Protein AF-A0A9N9EG73-F1 (afdb_monomer)

Mean predicted aligned error: 18.03 Å

Solvent-accessible surface area (backbone atoms only — not comparable to full-atom values): 28849 Å² total; per-residue (Å²): 112,64,82,81,75,48,65,79,88,62,72,37,72,69,51,50,52,52,54,47,54,74,74,44,96,61,90,51,67,67,64,50,49,55,53,52,50,52,53,34,55,49,52,40,71,45,94,64,64,68,68,57,23,52,52,31,43,53,55,52,51,55,47,54,73,71,40,77,81,79,78,84,77,75,81,84,77,85,68,82,79,74,80,87,82,76,80,86,72,65,50,44,29,42,40,37,39,30,12,60,94,81,59,78,74,69,59,44,60,67,49,58,30,52,62,48,54,62,57,56,71,77,46,89,80,80,87,79,81,88,80,87,84,83,88,84,89,82,91,82,90,81,87,86,81,92,79,90,82,87,81,89,86,83,88,82,89,85,91,73,87,76,71,82,75,70,89,71,49,64,60,54,55,42,58,75,61,54,60,77,91,52,48,37,64,46,96,90,63,53,43,53,64,58,56,38,47,64,51,39,72,70,47,95,62,94,52,33,40,71,66,39,40,45,51,82,81,42,64,72,65,51,70,77,43,53,73,68,56,48,50,46,67,75,58,49,81,68,79,77,78,70,85,76,59,67,68,52,55,49,50,41,54,72,68,34,42,67,47,70,73,61,42,53,58,61,71,73,43,77,92,60,64,90,92,64,78,92,43,71,91,81,41,42,65,54,50,46,52,52,51,43,53,56,55,52,46,55,46,48,74,75,33,67,49,66,41,71,46,87,90,58,56,70,67,53,48,47,59,70,50,46,36,57,59,53,56,54,73,35,68,92,50,67,45,42,75,33,55,72,78,34,53,52,59,53,43,22,49,63,66,35,72,86,58,58,94,88,56,82,82,48,75,49,75,71,45,54,19,28,32,26,39,64,101,56,85,53,68,54,32,42,31,39,69,26,92,42,88,73,42,44,35,38,25,48,33,36,32,41,56,76,48,54,75,37,34,40,39,43,77,50,74,78,28,47,51,66,23,45,69,48,63,45,38,55,42,51,42,54,51,52,52,51,35,49,53,52,42,43,50,53,34,50,52,53,56,51,53,56,50,53,62,52,56,67,58,72,72,70,85,82,81,86,86,90,86,88,134

Organism: NCBI:txid60492

pLDDT: mean 70.84, std 24.58, range [20.98, 97.75]

Radius of gyration: 29.45 Å; Cα contacts (8 Å, |Δi|>4): 513; chains: 1; bounding box: 80×106×63 Å

Secondary structure (DSSP, 8-state):
-HHHHS-GGG--HHHHHHHHHHH-S---HHHHHHHHHHHHHHHHHSSS-HHHHHHHHHHHHHHHHTS------------------S----B-------S-S-----HHHHHHHHHHHHHHTTS----------------------------------------------HHHHHHHTS-GGGS-B-TTS-BHHHHHHHHHTT-SS--GGGGTEEETT-HHHHTTS-HHHHHHHHHTTPPPPPPPPHHHHHHHHHT--S-HHHHHHHHHS-SSPTTPPP-HHHHHHHHHHHHHHHHHHHHHHH-TTGGG-TTS-HHHHIIIIIHHHHGGGGTTSSEEEEESS---HHHHHHHHTT--TTSPPP-----SEEEEETTS--EEEEE---SS-S--EEEEEEEEEEETTEEEEEEEEEEE--SS--SSHHHHHHHHHHHHHHHHHHHHHHHHHHHHHHHHHHTTS--------

Structure (mmCIF, N/CA/C/O backbone):
data_AF-A0A9N9EG73-F1
#
_entry.id   AF-A0A9N9EG73-F1
#
loop_
_atom_site.group_PDB
_atom_site.id
_atom_site.type_symbol
_atom_site.label_atom_id
_atom_site.label_alt_id
_atom_site.label_comp_id
_atom_site.label_asym_id
_atom_site.label_entity_id
_atom_site.label_seq_id
_atom_site.pdbx_PDB_ins_code
_atom_site.Cartn_x
_atom_site.Cartn_y
_atom_site.Cartn_z
_atom_site.occupancy
_atom_site.B_iso_or_equiv
_atom_site.auth_seq_id
_atom_site.auth_comp_id
_atom_site.auth_asym_id
_atom_site.auth_atom_id
_atom_site.pdbx_PDB_model_num
ATOM 1 N N . GLU A 1 1 ? 28.779 42.545 -23.108 1.00 62.66 1 GLU A N 1
ATOM 2 C CA . GLU A 1 1 ? 28.072 43.611 -23.874 1.00 62.66 1 GLU A CA 1
ATOM 3 C C . GLU A 1 1 ? 26.628 43.827 -23.393 1.00 62.66 1 GLU A C 1
ATOM 5 O O . GLU A 1 1 ? 26.255 44.975 -23.202 1.00 62.66 1 GLU A O 1
ATOM 10 N N . PHE A 1 2 ? 25.841 42.769 -23.132 1.00 77.75 2 PHE A N 1
ATOM 11 C CA . PHE A 1 2 ? 24.484 42.870 -22.553 1.00 77.75 2 PHE A CA 1
ATOM 12 C C . PHE A 1 2 ? 24.439 43.653 -21.231 1.00 77.75 2 PHE A C 1
ATOM 14 O O . PHE A 1 2 ? 23.703 44.631 -21.124 1.00 77.75 2 PHE A O 1
ATOM 21 N N . TYR A 1 3 ? 25.293 43.278 -20.274 1.00 78.31 3 TYR A N 1
ATOM 22 C CA . TYR A 1 3 ? 25.322 43.835 -18.915 1.00 78.31 3 TYR A CA 1
ATOM 23 C C . TYR A 1 3 ? 25.787 45.297 -18.818 1.00 78.31 3 TYR A C 1
ATOM 25 O O . TYR A 1 3 ? 25.629 45.921 -17.781 1.00 78.31 3 TYR A O 1
ATOM 33 N N . TYR A 1 4 ? 26.332 45.864 -19.898 1.00 72.50 4 TYR A N 1
ATOM 34 C CA . TYR A 1 4 ? 26.744 47.274 -19.948 1.00 72.50 4 TYR A CA 1
ATOM 35 C C . TYR A 1 4 ? 25.760 48.162 -20.721 1.00 72.50 4 TYR A C 1
ATOM 37 O O . TYR A 1 4 ? 25.901 49.380 -20.716 1.00 72.50 4 TYR A O 1
ATOM 45 N N . LYS A 1 5 ? 24.791 47.565 -21.429 1.00 75.00 5 LYS A N 1
ATOM 46 C CA . LYS A 1 5 ? 23.839 48.270 -22.307 1.00 75.00 5 LYS A CA 1
ATOM 47 C C . LYS A 1 5 ? 22.379 48.111 -21.878 1.00 75.00 5 LYS A C 1
ATOM 49 O O . LYS A 1 5 ? 21.513 48.736 -22.479 1.00 75.00 5 LYS A O 1
ATOM 54 N N . THR A 1 6 ? 22.115 47.270 -20.881 1.00 77.06 6 THR A N 1
ATOM 55 C CA . THR A 1 6 ? 20.762 46.894 -20.457 1.00 77.06 6 THR A CA 1
ATOM 56 C C . THR A 1 6 ? 20.584 47.228 -18.975 1.00 77.06 6 THR A C 1
ATOM 58 O O . THR A 1 6 ? 21.446 46.815 -18.190 1.00 77.06 6 THR A O 1
ATOM 61 N N . PRO A 1 7 ? 19.504 47.933 -18.584 1.00 80.25 7 PRO A N 1
ATOM 62 C CA . PRO A 1 7 ? 19.204 48.226 -17.184 1.00 80.25 7 PRO A CA 1
ATOM 63 C C . PRO A 1 7 ? 19.119 46.956 -16.335 1.00 80.25 7 PRO A C 1
ATOM 65 O O . PRO A 1 7 ? 18.758 45.885 -16.827 1.00 80.25 7 PRO A O 1
ATOM 68 N N . VAL A 1 8 ? 19.455 47.081 -15.055 1.00 77.81 8 VAL A N 1
ATOM 69 C CA . VAL A 1 8 ? 19.574 45.968 -14.098 1.00 77.81 8 VAL A CA 1
ATOM 70 C C . VAL A 1 8 ? 18.222 45.280 -13.845 1.00 77.81 8 VAL A C 1
ATOM 72 O O . VAL A 1 8 ? 18.160 44.083 -13.554 1.00 77.81 8 VAL A O 1
ATOM 75 N N . GLU A 1 9 ? 17.123 46.013 -14.008 1.00 77.81 9 GLU A N 1
ATOM 76 C CA . GLU A 1 9 ? 15.743 45.538 -13.874 1.00 77.81 9 GLU A CA 1
ATOM 77 C C . GLU A 1 9 ? 15.375 44.515 -14.958 1.00 77.81 9 GLU A C 1
ATOM 79 O O . GLU A 1 9 ? 14.566 43.617 -14.724 1.00 77.81 9 GLU A O 1
ATOM 84 N N . ASP A 1 10 ? 16.024 44.597 -16.120 1.00 76.81 10 ASP A N 1
ATOM 85 C CA . ASP A 1 10 ? 15.751 43.745 -17.277 1.00 76.81 10 ASP A CA 1
ATOM 86 C C . ASP A 1 10 ? 16.603 42.465 -17.301 1.00 76.81 10 ASP A C 1
ATOM 88 O O . ASP A 1 10 ? 16.492 41.658 -18.236 1.00 76.81 10 ASP A O 1
ATOM 92 N N . TRP A 1 11 ? 17.428 42.235 -16.272 1.00 80.44 11 TRP A N 1
ATOM 93 C CA . TRP A 1 11 ? 18.283 41.051 -16.117 1.00 80.44 11 TRP A CA 1
ATOM 94 C C . TRP A 1 11 ? 17.481 39.846 -15.623 1.00 80.44 11 TRP A C 1
ATOM 96 O O . TRP A 1 11 ? 17.735 39.261 -14.572 1.00 80.44 11 TRP A O 1
ATOM 106 N N . THR A 1 12 ? 16.469 39.477 -16.398 1.00 77.75 12 THR A N 1
ATOM 107 C CA . THR A 1 12 ? 15.643 38.297 -16.153 1.00 77.75 12 THR A CA 1
ATOM 108 C C . THR A 1 12 ? 16.209 37.093 -16.899 1.00 77.75 12 THR A C 1
ATOM 110 O O . THR A 1 12 ? 16.822 37.229 -17.964 1.00 77.75 12 THR A O 1
ATOM 113 N N . TYR A 1 13 ? 15.944 35.889 -16.384 1.00 73.88 13 TYR A N 1
ATOM 114 C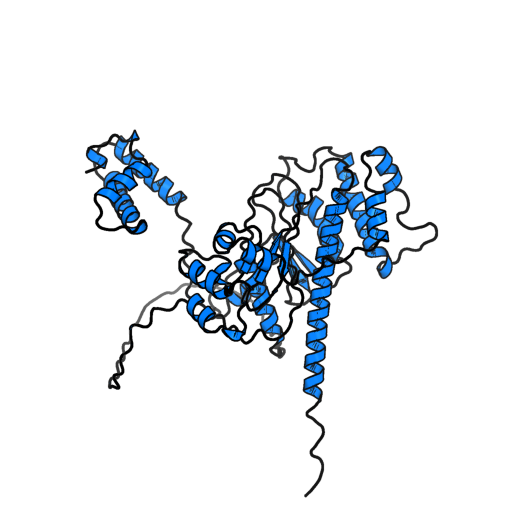 CA . TYR A 1 13 ? 16.334 34.630 -17.029 1.00 73.88 13 TYR A CA 1
ATOM 115 C C . TYR A 1 13 ? 15.921 34.583 -18.510 1.00 73.88 13 TYR A C 1
ATOM 117 O O . TYR A 1 13 ? 16.709 34.209 -19.377 1.00 73.88 13 TYR A O 1
ATOM 125 N N . THR A 1 14 ? 14.699 35.021 -18.816 1.00 75.00 14 THR A N 1
ATOM 126 C CA . THR A 1 14 ? 14.142 35.032 -20.174 1.00 75.00 14 THR A CA 1
ATOM 127 C C . THR A 1 14 ? 14.918 35.959 -21.110 1.00 75.00 14 THR A C 1
ATOM 129 O O . THR A 1 14 ? 15.232 35.564 -22.237 1.00 75.00 14 THR A O 1
ATOM 132 N N . ASN A 1 15 ? 15.280 37.160 -20.653 1.00 78.19 15 ASN A N 1
ATOM 133 C CA . ASN A 1 15 ? 16.014 38.137 -21.461 1.00 78.19 15 ASN A CA 1
ATOM 134 C C . ASN A 1 15 ? 17.468 37.709 -21.689 1.00 78.19 15 ASN A C 1
ATOM 136 O O . ASN A 1 15 ? 17.956 37.782 -22.821 1.00 78.19 15 ASN A O 1
ATOM 140 N N . LEU A 1 16 ? 18.120 37.169 -20.655 1.00 80.44 16 LEU A N 1
ATOM 141 C CA . LEU A 1 16 ? 19.468 36.606 -20.746 1.00 80.44 16 LEU A CA 1
ATOM 142 C C . LEU A 1 16 ? 19.509 35.420 -21.710 1.00 80.44 16 LEU A C 1
ATOM 144 O O . LEU A 1 16 ? 20.303 35.397 -22.651 1.00 80.44 16 LEU A O 1
ATOM 148 N N . MET A 1 17 ? 18.583 34.474 -21.563 1.00 77.75 17 MET A N 1
ATOM 149 C CA . MET A 1 17 ? 18.491 33.324 -22.459 1.00 77.75 17 MET A CA 1
ATOM 150 C C . MET A 1 17 ? 18.214 33.736 -23.904 1.00 77.75 17 MET A C 1
ATOM 152 O O . MET A 1 17 ? 18.804 33.163 -24.820 1.00 77.75 17 MET A O 1
ATOM 156 N N . LYS A 1 18 ? 17.354 34.732 -24.136 1.00 79.94 18 LYS A N 1
ATOM 157 C CA . LYS A 1 18 ? 17.054 35.237 -25.483 1.00 79.94 18 LYS A CA 1
ATOM 158 C C . LYS A 1 18 ? 18.273 35.916 -26.115 1.00 79.94 18 LYS A C 1
ATOM 160 O O . LYS A 1 18 ? 18.593 35.621 -27.267 1.00 79.94 18 LYS A O 1
ATOM 165 N N . TYR A 1 19 ? 18.987 36.753 -25.361 1.00 82.69 19 TYR A N 1
ATOM 166 C CA . TYR A 1 19 ? 20.203 37.418 -25.833 1.00 82.69 19 TYR A CA 1
ATOM 167 C C . TYR A 1 19 ? 21.310 36.408 -26.168 1.00 82.69 19 TYR A C 1
ATOM 169 O O . TYR A 1 19 ? 21.806 36.393 -27.297 1.00 82.69 19 TYR A O 1
ATOM 177 N N . TYR A 1 20 ? 21.647 35.501 -25.246 1.00 79.06 20 TYR A N 1
ATOM 178 C CA . TYR A 1 20 ? 22.738 34.542 -25.453 1.00 79.06 20 TYR A CA 1
ATOM 179 C C . TYR A 1 20 ? 22.399 33.464 -26.491 1.00 79.06 20 TYR A C 1
ATOM 181 O O . TYR A 1 20 ? 23.287 33.041 -27.229 1.00 79.06 20 TYR A O 1
ATOM 189 N N . ARG A 1 21 ? 21.125 33.076 -26.652 1.00 78.06 21 ARG A N 1
ATOM 190 C CA . ARG A 1 21 ? 20.697 32.218 -27.776 1.00 78.06 21 ARG A CA 1
ATOM 191 C C . ARG A 1 21 ? 20.806 32.913 -29.129 1.00 78.06 21 ARG A C 1
ATOM 193 O O . ARG A 1 21 ? 21.118 32.247 -30.106 1.00 78.06 21 ARG A O 1
ATOM 200 N N . SER A 1 22 ? 20.570 34.226 -29.192 1.00 77.12 22 SER A N 1
ATOM 201 C CA . SER A 1 22 ? 20.688 34.991 -30.443 1.00 77.12 22 SER A CA 1
ATOM 202 C C . SER A 1 22 ? 22.140 35.193 -30.898 1.00 77.12 22 SER A C 1
ATOM 204 O O . SER A 1 22 ? 22.386 35.335 -32.093 1.00 77.12 22 SER A O 1
ATOM 206 N N . LYS A 1 23 ? 23.105 35.168 -29.963 1.00 69.31 23 LYS A N 1
ATOM 207 C CA . LYS A 1 23 ? 24.545 35.304 -30.249 1.00 69.31 23 LYS A CA 1
ATOM 208 C C . LYS A 1 23 ? 25.325 33.981 -30.282 1.00 69.31 23 LYS A C 1
ATOM 210 O O . LYS A 1 23 ? 26.431 33.958 -30.818 1.00 69.31 23 LYS A O 1
ATOM 215 N N . SER A 1 24 ? 24.794 32.891 -29.726 1.00 67.31 24 SER A N 1
ATOM 216 C CA . SER A 1 24 ? 25.479 31.592 -29.686 1.00 67.31 24 SER A CA 1
ATOM 217 C C . SER A 1 24 ? 25.258 30.778 -30.965 1.00 67.31 24 SER A C 1
ATOM 219 O O . SER A 1 24 ? 24.137 30.650 -31.450 1.00 67.31 24 SER A O 1
ATOM 221 N N . LYS A 1 25 ? 26.320 30.141 -31.481 1.00 58.31 25 LYS A N 1
ATOM 222 C CA . LYS A 1 25 ? 26.226 29.136 -32.562 1.00 58.31 25 LYS A CA 1
ATOM 223 C C . LYS A 1 25 ? 25.677 27.780 -32.076 1.00 58.31 25 LYS A C 1
ATOM 225 O O . LYS A 1 25 ? 25.474 26.881 -32.889 1.00 58.31 25 LYS A O 1
ATOM 230 N N . HIS A 1 26 ? 25.453 27.604 -30.770 1.00 54.53 26 HIS A N 1
ATOM 231 C CA . HIS A 1 26 ? 25.031 26.339 -30.165 1.00 54.53 26 HIS A CA 1
ATOM 232 C C . HIS A 1 26 ? 23.541 26.348 -29.791 1.00 54.53 26 HIS A C 1
ATOM 234 O O . HIS A 1 26 ? 23.077 27.241 -29.089 1.00 54.53 26 HIS A O 1
ATOM 240 N N . LYS A 1 27 ? 22.800 25.306 -30.204 1.00 57.53 27 LYS A N 1
ATOM 241 C CA . LYS A 1 27 ? 21.389 25.080 -29.817 1.00 57.53 27 LYS A CA 1
ATOM 242 C C . LYS A 1 27 ? 21.226 24.446 -28.424 1.00 57.53 27 LYS A C 1
ATOM 244 O O . LYS A 1 27 ? 20.112 24.360 -27.917 1.00 57.53 27 LYS A O 1
ATOM 249 N N . ASP A 1 28 ? 22.326 24.000 -27.817 1.00 67.19 28 ASP A N 1
ATOM 250 C CA . ASP A 1 28 ? 22.340 23.317 -26.523 1.00 67.19 28 ASP A CA 1
ATOM 251 C C . ASP A 1 28 ? 22.140 24.307 -25.364 1.00 67.19 28 ASP A C 1
ATOM 253 O O . ASP A 1 28 ? 22.936 25.226 -25.147 1.00 67.19 28 ASP A O 1
ATOM 257 N N . LYS A 1 29 ? 21.062 24.094 -24.602 1.00 71.50 29 LYS A N 1
ATOM 258 C CA . LYS A 1 29 ? 20.651 24.929 -23.470 1.00 71.50 29 LYS A CA 1
ATOM 259 C C . LYS A 1 29 ? 21.709 24.970 -22.361 1.00 71.50 29 LYS A C 1
ATOM 261 O O . LYS A 1 29 ? 21.864 26.027 -21.757 1.00 71.50 29 LYS A O 1
ATOM 266 N N . ARG A 1 30 ? 22.444 23.878 -22.105 1.00 71.88 30 ARG A N 1
ATOM 267 C CA . ARG A 1 30 ? 23.461 23.834 -21.033 1.00 71.88 30 ARG A CA 1
ATOM 268 C C . ARG A 1 30 ? 24.635 24.752 -21.335 1.00 71.88 30 ARG A C 1
ATOM 270 O O . ARG A 1 30 ? 24.993 25.576 -20.506 1.00 71.88 30 ARG A O 1
ATOM 277 N N . LYS A 1 31 ? 25.143 24.700 -22.565 1.00 73.94 31 LYS A N 1
ATOM 278 C CA . LYS A 1 31 ? 26.264 25.549 -22.994 1.00 73.94 31 LYS A CA 1
ATOM 279 C C . LYS A 1 31 ? 25.915 27.036 -22.956 1.00 73.94 31 LYS A C 1
ATOM 281 O O . LYS A 1 31 ? 26.748 27.852 -22.588 1.00 73.94 31 LYS A O 1
ATOM 286 N N . VAL A 1 32 ? 24.675 27.391 -23.307 1.00 75.00 32 VAL A N 1
ATOM 287 C CA . VAL A 1 32 ? 24.185 28.777 -23.211 1.00 75.00 32 VAL A CA 1
ATOM 288 C C . VAL A 1 32 ? 24.137 29.246 -21.755 1.00 75.00 32 VAL A C 1
ATOM 290 O O . VAL A 1 32 ? 24.541 30.368 -21.465 1.00 75.00 32 VAL A O 1
ATOM 293 N N . LEU A 1 33 ? 23.682 28.386 -20.843 1.00 77.19 33 LEU A N 1
ATOM 294 C CA . LEU A 1 33 ? 23.624 28.683 -19.412 1.00 77.19 33 LEU A CA 1
ATOM 295 C C . LEU A 1 33 ? 25.017 28.837 -18.790 1.00 77.19 33 LEU A C 1
ATOM 297 O O . LEU A 1 33 ? 25.226 29.777 -18.027 1.00 77.19 33 LEU A O 1
ATOM 301 N N . ASP A 1 34 ? 25.978 27.994 -19.172 1.00 77.94 34 ASP A N 1
ATOM 302 C CA . ASP A 1 34 ? 27.367 28.106 -18.707 1.00 77.94 34 ASP A CA 1
ATOM 303 C C . ASP A 1 34 ? 28.018 29.426 -19.150 1.00 77.94 34 ASP A C 1
ATOM 305 O O . ASP A 1 34 ? 28.759 30.040 -18.382 1.00 77.94 34 ASP A O 1
ATOM 309 N N . CYS A 1 35 ? 27.720 29.900 -20.366 1.00 79.38 35 CYS A N 1
ATOM 310 C CA . CYS A 1 35 ? 28.179 31.208 -20.840 1.00 79.38 35 CYS A CA 1
ATOM 311 C C . CYS A 1 35 ? 27.558 32.363 -20.045 1.00 79.38 35 CYS A C 1
ATOM 313 O O . CYS A 1 35 ? 28.270 33.281 -19.654 1.00 79.38 35 CYS A O 1
ATOM 315 N N . ILE A 1 36 ? 26.249 32.311 -19.774 1.00 83.88 36 ILE A N 1
ATOM 316 C CA . ILE A 1 36 ? 25.569 33.340 -18.970 1.00 83.88 36 ILE A CA 1
ATOM 317 C C . ILE A 1 36 ? 26.176 33.395 -17.564 1.00 83.88 36 ILE A C 1
ATOM 319 O O . ILE A 1 36 ? 26.453 34.483 -17.064 1.00 83.88 36 ILE A O 1
ATOM 323 N N . LYS A 1 37 ? 26.410 32.230 -16.947 1.00 84.06 37 LYS A N 1
ATOM 324 C CA . LYS A 1 37 ? 26.975 32.128 -15.601 1.00 84.06 37 LYS A CA 1
ATOM 325 C C . LYS A 1 37 ? 28.385 32.715 -15.521 1.00 84.06 37 LYS A C 1
ATOM 327 O O . LYS A 1 37 ? 28.644 33.510 -14.625 1.00 84.06 37 LYS A O 1
ATOM 332 N N . LYS A 1 38 ? 29.267 32.378 -16.470 1.00 85.25 38 LYS A N 1
ATOM 333 C CA . LYS A 1 38 ? 30.633 32.930 -16.518 1.00 85.25 38 LYS A CA 1
ATOM 334 C C . LYS A 1 38 ? 30.640 34.452 -16.630 1.00 85.25 38 LYS A C 1
ATOM 336 O O . LYS A 1 38 ? 31.378 35.108 -15.904 1.00 85.25 38 LYS A O 1
ATOM 341 N N . ASP A 1 39 ? 29.787 35.009 -17.4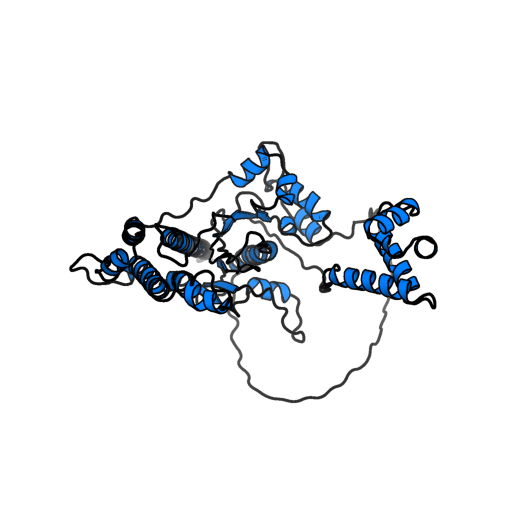84 1.00 83.06 39 ASP A N 1
ATOM 342 C CA . ASP A 1 39 ? 29.734 36.459 -17.661 1.00 83.06 39 ASP A CA 1
ATOM 343 C C . ASP A 1 39 ? 29.121 37.160 -16.428 1.00 83.06 39 ASP A C 1
ATOM 345 O O . ASP A 1 39 ? 29.536 38.264 -16.086 1.00 83.06 39 ASP A O 1
ATOM 349 N N . LEU A 1 40 ? 28.174 36.530 -15.716 1.00 84.25 40 LEU A N 1
ATOM 350 C CA . LEU A 1 40 ? 27.663 37.044 -14.433 1.00 84.25 40 LEU A CA 1
ATOM 351 C C . LEU A 1 40 ? 28.730 37.017 -13.333 1.00 84.25 40 LEU A C 1
ATOM 353 O O . LEU A 1 40 ? 28.832 37.973 -12.566 1.00 84.25 40 LEU A O 1
ATOM 357 N N . GLU A 1 41 ? 29.537 35.955 -13.265 1.00 83.75 41 GLU A N 1
ATOM 358 C CA . GLU A 1 41 ? 30.667 35.851 -12.332 1.00 83.75 41 GLU A CA 1
ATOM 359 C C . GLU A 1 41 ? 31.723 36.929 -12.621 1.00 83.75 41 GLU A C 1
ATOM 361 O O . GLU A 1 41 ? 32.277 37.522 -11.695 1.00 83.75 41 GLU A O 1
ATOM 366 N N . GLU A 1 42 ? 31.971 37.241 -13.894 1.00 84.44 42 GLU A N 1
ATOM 367 C CA . GLU A 1 42 ? 32.863 38.334 -14.288 1.00 84.44 42 GLU A CA 1
ATOM 368 C C . GLU A 1 42 ? 32.301 39.704 -13.875 1.00 84.44 42 GLU A C 1
ATOM 370 O O . GLU A 1 42 ? 33.021 40.527 -13.307 1.00 84.44 42 GLU A O 1
ATOM 375 N N . VAL A 1 43 ? 31.000 39.941 -14.075 1.00 81.94 43 VAL A N 1
ATOM 376 C CA . VAL A 1 43 ? 30.335 41.190 -13.668 1.00 81.94 43 VAL A CA 1
ATOM 377 C C . VAL A 1 43 ? 30.339 41.360 -12.146 1.00 81.94 43 VAL A C 1
ATOM 379 O O . VAL A 1 43 ? 30.647 42.454 -11.667 1.00 81.94 43 VAL A O 1
ATOM 382 N N . ALA A 1 44 ? 30.071 40.297 -11.383 1.00 81.00 44 ALA A N 1
ATOM 383 C CA . ALA A 1 44 ? 30.099 40.319 -9.918 1.00 81.00 44 ALA A CA 1
ATOM 384 C C . ALA A 1 44 ? 31.502 40.637 -9.363 1.00 81.00 44 ALA A C 1
ATOM 386 O O . ALA A 1 44 ? 31.633 41.376 -8.384 1.00 81.00 44 ALA A O 1
ATOM 387 N N . ASN A 1 45 ? 32.550 40.142 -10.031 1.00 77.75 45 ASN A N 1
ATOM 388 C CA . ASN A 1 45 ? 33.949 40.327 -9.632 1.00 77.75 45 ASN A CA 1
ATOM 389 C C . ASN A 1 45 ? 34.628 41.569 -10.243 1.00 77.75 45 ASN A C 1
ATOM 391 O O . ASN A 1 45 ? 35.752 41.905 -9.869 1.00 77.75 45 ASN A O 1
ATOM 395 N N . SER A 1 46 ? 33.971 42.269 -11.171 1.00 76.88 46 SER A N 1
ATOM 396 C CA . SER A 1 46 ? 34.497 43.489 -11.800 1.00 76.88 46 SER A CA 1
ATOM 397 C C . SER A 1 46 ? 34.583 44.664 -10.812 1.00 76.88 46 SER A C 1
ATOM 399 O O . SER A 1 46 ? 33.943 44.646 -9.772 1.00 76.88 46 SER A O 1
ATOM 401 N N . ASN A 1 47 ? 35.336 45.731 -11.108 1.00 58.00 47 ASN A N 1
ATOM 402 C CA . ASN A 1 47 ? 35.425 46.935 -10.253 1.00 58.00 47 ASN A CA 1
ATOM 403 C C . ASN A 1 47 ? 34.351 48.007 -10.546 1.00 58.00 47 ASN A C 1
ATOM 405 O O . ASN A 1 47 ? 34.495 49.151 -10.119 1.00 58.00 47 ASN A O 1
ATOM 409 N N . SER A 1 48 ? 33.285 47.665 -11.275 1.00 62.16 48 SER A N 1
ATOM 410 C CA . SER A 1 48 ? 32.232 48.617 -11.659 1.00 62.16 48 SER A CA 1
ATOM 411 C C . SER A 1 48 ? 31.105 48.767 -10.624 1.00 62.16 48 SER A C 1
ATOM 413 O O . SER A 1 48 ? 31.110 48.123 -9.580 1.00 62.16 48 SER A O 1
ATOM 415 N N . ASP A 1 49 ? 30.169 49.670 -10.930 1.00 67.81 49 ASP A N 1
ATOM 416 C CA . ASP A 1 49 ? 29.004 50.110 -10.151 1.00 67.81 49 ASP A CA 1
ATOM 417 C C . ASP A 1 49 ? 28.372 49.025 -9.245 1.00 67.81 49 ASP A C 1
ATOM 419 O O . ASP A 1 49 ? 28.013 47.926 -9.679 1.00 67.81 49 ASP A O 1
ATOM 423 N N . MET A 1 50 ? 28.238 49.362 -7.956 1.00 71.00 50 MET A N 1
ATOM 424 C CA . MET A 1 50 ? 27.787 48.474 -6.875 1.00 71.00 50 MET A CA 1
ATOM 425 C C . MET A 1 50 ? 26.399 47.870 -7.115 1.00 71.00 50 MET A C 1
ATOM 427 O O . MET A 1 50 ? 26.121 46.768 -6.636 1.00 71.00 50 MET A O 1
ATOM 431 N N . SER A 1 51 ? 25.534 48.565 -7.857 1.00 73.50 51 SER A N 1
ATOM 432 C CA . SER A 1 51 ? 24.185 48.088 -8.187 1.00 73.50 51 SER A CA 1
ATOM 433 C C . SER A 1 51 ? 24.210 46.856 -9.105 1.00 73.50 51 SER A C 1
ATOM 435 O O . SER A 1 51 ? 23.508 45.875 -8.852 1.00 73.50 51 SER A O 1
ATOM 437 N N . TYR A 1 52 ? 25.096 46.859 -10.104 1.00 76.75 52 TYR A N 1
ATOM 438 C CA . TYR A 1 52 ? 25.289 45.767 -11.061 1.00 76.75 52 TYR A CA 1
ATOM 439 C C . TYR A 1 52 ? 25.915 44.539 -10.398 1.00 76.75 52 TYR A C 1
ATOM 441 O O . TYR A 1 52 ? 25.484 43.414 -10.653 1.00 76.75 52 TYR A O 1
ATOM 449 N N . LYS A 1 53 ? 26.882 44.753 -9.494 1.00 80.38 53 LYS A N 1
ATOM 450 C CA . LYS A 1 53 ? 27.492 43.669 -8.710 1.00 80.38 53 LYS A CA 1
ATOM 451 C C . LYS A 1 53 ? 26.466 42.951 -7.853 1.00 80.38 53 LYS A C 1
ATOM 453 O O . LYS A 1 53 ? 26.400 41.727 -7.879 1.00 80.38 53 LYS A O 1
ATOM 458 N N . LYS A 1 54 ? 25.663 43.721 -7.111 1.00 79.62 54 LYS A N 1
ATOM 459 C CA . LYS A 1 54 ? 24.659 43.162 -6.209 1.00 79.62 54 LYS A CA 1
ATOM 460 C C . LYS A 1 54 ? 23.643 42.335 -6.989 1.00 79.62 54 LYS A C 1
ATOM 462 O O . LYS A 1 54 ? 23.415 41.191 -6.634 1.00 79.62 54 LYS A O 1
ATOM 467 N N . LYS A 1 55 ? 23.136 42.850 -8.113 1.00 80.88 55 LYS A N 1
ATOM 468 C CA . LYS A 1 55 ? 22.192 42.088 -8.937 1.00 80.88 55 LYS A CA 1
ATOM 469 C C . LYS A 1 55 ? 22.813 40.842 -9.571 1.00 80.88 55 LYS A C 1
ATOM 471 O O . LYS A 1 55 ? 22.157 39.807 -9.608 1.00 80.88 55 LYS A O 1
ATOM 476 N N . ALA A 1 56 ? 24.048 40.921 -10.073 1.00 81.69 56 ALA A N 1
ATOM 477 C CA . ALA A 1 56 ? 24.743 39.749 -10.608 1.00 81.69 56 ALA A CA 1
ATOM 478 C C . ALA A 1 56 ? 24.911 38.666 -9.532 1.00 81.69 56 ALA A C 1
ATOM 480 O O . ALA A 1 56 ? 24.674 37.492 -9.808 1.00 81.69 56 ALA A O 1
ATOM 481 N N . GLN A 1 57 ? 25.260 39.074 -8.309 1.00 80.00 57 GLN A N 1
ATOM 482 C CA . GLN A 1 57 ? 25.414 38.178 -7.170 1.00 80.00 57 GLN A CA 1
ATOM 483 C C . GLN A 1 57 ? 24.075 37.572 -6.734 1.00 80.00 57 GLN A C 1
ATOM 485 O O . GLN A 1 57 ? 24.003 36.357 -6.596 1.00 80.00 57 GLN A O 1
ATOM 490 N N . ASP A 1 58 ? 23.010 38.375 -6.637 1.00 80.31 58 ASP A N 1
ATOM 491 C CA . ASP A 1 58 ? 21.657 37.900 -6.317 1.00 80.31 58 ASP A CA 1
ATOM 492 C C . ASP A 1 58 ? 21.197 36.834 -7.333 1.00 80.31 58 ASP A C 1
ATOM 494 O O . ASP A 1 58 ? 20.707 35.773 -6.957 1.00 80.31 58 ASP A O 1
ATOM 498 N N . ILE A 1 59 ? 21.429 37.064 -8.635 1.00 79.88 59 ILE A N 1
ATOM 499 C CA . ILE A 1 59 ? 21.092 36.090 -9.686 1.00 79.88 59 ILE A CA 1
ATOM 500 C C . ILE A 1 59 ? 21.947 34.820 -9.565 1.00 79.88 59 ILE A C 1
ATOM 502 O O . ILE A 1 59 ? 21.436 33.728 -9.798 1.00 79.88 59 ILE A O 1
ATOM 506 N N . LEU A 1 60 ? 23.236 34.932 -9.226 1.00 79.44 60 LEU A N 1
ATOM 507 C CA . LEU A 1 60 ? 24.124 33.778 -9.027 1.00 79.44 60 LEU A CA 1
ATOM 508 C C . LEU A 1 60 ? 23.774 32.970 -7.772 1.00 79.44 60 LEU A C 1
ATOM 510 O O . LEU A 1 60 ? 23.954 31.749 -7.771 1.00 79.44 60 LEU A O 1
ATOM 514 N N . ASP A 1 61 ? 23.288 33.624 -6.723 1.00 75.50 61 ASP A N 1
ATOM 515 C CA . ASP A 1 61 ? 22.887 32.980 -5.476 1.00 75.50 61 ASP A CA 1
ATOM 516 C C . ASP A 1 61 ? 21.543 32.254 -5.646 1.00 75.50 61 ASP A C 1
ATOM 518 O O . ASP A 1 61 ? 21.466 31.061 -5.335 1.00 75.50 61 ASP A O 1
ATOM 522 N N . ASP A 1 62 ? 20.563 32.868 -6.319 1.00 69.75 62 ASP A N 1
ATOM 523 C CA . ASP A 1 62 ? 19.338 32.184 -6.774 1.00 69.75 62 ASP A CA 1
ATOM 524 C C . ASP A 1 62 ? 19.667 30.999 -7.712 1.00 69.75 62 ASP A C 1
ATOM 526 O O . ASP A 1 62 ? 19.003 29.954 -7.703 1.00 69.75 62 ASP A O 1
ATOM 530 N N . TRP A 1 63 ? 20.734 31.110 -8.516 1.00 66.12 63 TRP A N 1
ATOM 531 C CA . TRP A 1 63 ? 21.230 30.021 -9.373 1.00 66.12 63 TRP A CA 1
ATOM 532 C C . TRP A 1 63 ? 21.815 28.852 -8.561 1.00 66.12 63 TRP A C 1
ATOM 534 O O . TRP A 1 63 ? 21.720 27.689 -8.969 1.00 66.12 63 TRP A O 1
ATOM 544 N N . LYS A 1 64 ? 22.426 29.119 -7.403 1.00 51.72 64 LYS A N 1
ATOM 545 C CA . LYS A 1 64 ? 22.920 28.069 -6.497 1.00 51.72 64 LYS A CA 1
ATOM 546 C C . LYS A 1 64 ? 21.775 27.352 -5.788 1.00 51.72 64 LYS A C 1
ATOM 548 O O . LYS A 1 64 ? 21.869 26.139 -5.635 1.00 51.72 64 LYS A O 1
ATOM 553 N N . GLU A 1 65 ? 20.697 28.050 -5.435 1.00 40.03 65 GLU A N 1
ATOM 554 C CA . GLU A 1 65 ? 19.498 27.429 -4.844 1.00 40.03 65 GLU A CA 1
ATOM 555 C C . GLU A 1 65 ? 18.692 26.601 -5.857 1.00 40.03 65 GLU A C 1
ATOM 557 O O . GLU A 1 65 ? 18.104 25.578 -5.510 1.00 40.03 65 GLU A O 1
ATOM 562 N N . SER A 1 66 ? 18.722 26.989 -7.134 1.00 36.16 66 SER A N 1
ATOM 563 C CA . SER A 1 66 ? 18.110 26.233 -8.237 1.00 36.16 66 SER A CA 1
ATOM 564 C C . SER A 1 66 ? 19.030 25.166 -8.852 1.00 36.16 66 SER A C 1
ATOM 566 O O . SER A 1 66 ? 18.610 24.409 -9.733 1.00 36.16 66 SER A O 1
ATOM 568 N N . SER A 1 67 ? 20.267 25.040 -8.361 1.00 26.86 67 SER A N 1
ATOM 569 C CA . SER A 1 67 ? 21.112 23.883 -8.642 1.00 26.86 67 SER A CA 1
ATOM 570 C C . SER A 1 67 ? 20.706 22.745 -7.702 1.00 26.86 67 SER A C 1
ATOM 572 O O . SER A 1 67 ? 20.781 22.917 -6.486 1.00 26.86 67 SER A O 1
ATOM 574 N N . PRO A 1 68 ? 20.312 21.560 -8.205 1.00 25.00 68 PRO A N 1
ATOM 575 C CA . PRO A 1 68 ? 20.180 20.406 -7.334 1.00 25.00 68 PRO A CA 1
ATOM 576 C C . PRO A 1 68 ? 21.548 20.184 -6.698 1.00 25.00 68 PRO A C 1
ATOM 578 O O . PRO A 1 68 ? 22.545 20.067 -7.415 1.00 25.00 68 PRO A O 1
ATOM 581 N N . THR A 1 69 ? 21.605 20.166 -5.366 1.00 24.22 69 THR A N 1
ATOM 582 C CA . THR A 1 69 ? 22.802 19.790 -4.621 1.00 24.22 69 THR A CA 1
ATOM 583 C C . THR A 1 69 ? 23.363 18.535 -5.270 1.00 24.22 69 THR A C 1
ATOM 585 O O . THR A 1 69 ? 22.722 17.481 -5.271 1.00 24.22 69 THR A O 1
ATOM 588 N N . VAL A 1 70 ? 24.520 18.687 -5.911 1.00 23.77 70 VAL A N 1
ATOM 589 C CA . VAL A 1 70 ? 25.211 17.618 -6.614 1.00 23.77 70 VAL A CA 1
ATOM 590 C C . VAL A 1 70 ? 25.539 16.556 -5.575 1.00 23.77 70 VAL A C 1
ATOM 592 O O . VAL A 1 70 ? 26.503 16.669 -4.822 1.00 23.77 70 VAL A O 1
ATOM 595 N N . LEU A 1 71 ? 24.722 15.507 -5.526 1.00 22.75 71 LEU A N 1
ATOM 596 C CA . LEU A 1 71 ? 25.132 14.227 -4.977 1.00 22.75 71 LEU A CA 1
ATOM 597 C C . LEU A 1 71 ? 26.117 13.619 -5.976 1.00 22.75 71 LEU A C 1
ATOM 599 O O . LEU A 1 71 ? 25.768 12.787 -6.807 1.00 22.75 71 LEU A O 1
ATOM 603 N N . ASN A 1 72 ? 27.368 14.062 -5.895 1.00 21.36 72 ASN A N 1
ATOM 604 C CA . ASN A 1 72 ? 28.489 13.309 -6.429 1.00 21.36 72 ASN A CA 1
ATOM 605 C C . ASN A 1 72 ? 28.750 12.130 -5.489 1.00 21.36 72 ASN A C 1
ATOM 607 O O . ASN A 1 72 ? 29.312 12.313 -4.414 1.00 21.36 72 ASN A O 1
ATOM 611 N N . CYS A 1 73 ? 28.311 10.940 -5.894 1.00 20.98 73 CYS A N 1
ATOM 612 C CA . CYS A 1 73 ? 28.914 9.624 -5.632 1.00 20.98 73 CYS A CA 1
ATOM 613 C C . CYS A 1 73 ? 27.882 8.554 -6.014 1.00 20.98 73 CYS A C 1
ATOM 615 O O . CYS A 1 73 ? 26.736 8.627 -5.591 1.00 20.98 73 CYS A O 1
ATOM 617 N N . SER A 1 74 ? 28.197 7.497 -6.745 1.00 23.94 74 SER A N 1
ATOM 618 C CA . SER A 1 74 ? 29.471 6.989 -7.243 1.00 23.94 74 SER A CA 1
ATOM 619 C C . SER A 1 74 ? 29.139 6.059 -8.410 1.00 23.94 74 SER A C 1
ATOM 621 O O . SER A 1 74 ? 28.071 5.451 -8.402 1.00 23.94 74 SER A O 1
ATOM 623 N N . SER A 1 75 ? 30.058 6.013 -9.373 1.00 26.02 75 SER A N 1
ATOM 624 C CA . SER A 1 75 ? 30.297 4.970 -10.376 1.00 26.02 75 SER A CA 1
ATOM 625 C C . SER A 1 75 ? 29.421 3.717 -10.317 1.00 26.02 75 SER A C 1
ATOM 627 O O . SER A 1 75 ? 29.233 3.117 -9.261 1.00 26.02 75 SER A O 1
ATOM 629 N N . GLY A 1 76 ? 29.006 3.328 -11.519 1.00 34.53 76 GLY A N 1
ATOM 630 C CA . GLY A 1 76 ? 28.184 2.190 -11.881 1.00 34.53 76 GLY A CA 1
ATOM 631 C C . GLY A 1 76 ? 28.284 0.917 -11.042 1.00 34.53 76 GLY A C 1
ATOM 632 O O . GLY A 1 76 ? 29.304 0.589 -10.435 1.00 34.53 76 GLY A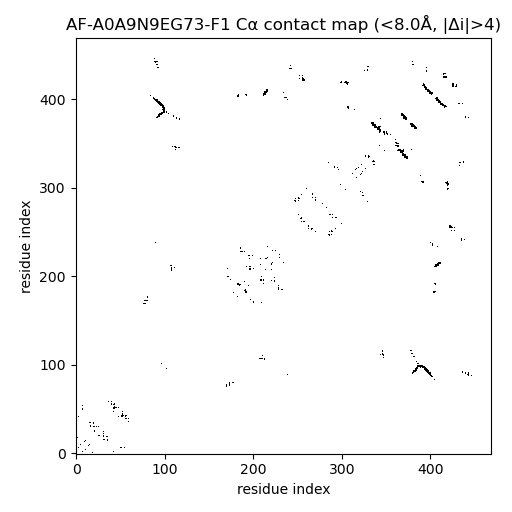 O 1
ATOM 633 N N . SER A 1 77 ? 27.194 0.160 -11.032 1.00 27.84 77 SER A N 1
ATOM 634 C CA . SER A 1 77 ? 27.188 -1.196 -10.497 1.00 27.84 77 SER A CA 1
ATOM 635 C C . SER A 1 77 ? 26.164 -2.053 -11.239 1.00 27.84 77 SER A C 1
ATOM 637 O O . SER A 1 77 ? 24.953 -1.844 -11.154 1.00 27.84 77 SER A O 1
ATOM 639 N N . LYS A 1 78 ? 26.705 -3.052 -11.943 1.00 29.48 78 LYS A N 1
ATOM 640 C CA . LYS A 1 78 ? 26.057 -4.169 -12.643 1.00 29.48 78 LYS A CA 1
ATOM 641 C C . LYS A 1 78 ? 24.714 -4.592 -12.029 1.00 29.48 78 LYS A C 1
ATOM 643 O O . LYS A 1 78 ? 24.661 -5.190 -10.955 1.00 29.48 78 LYS A O 1
ATOM 648 N N . ILE A 1 79 ? 23.637 -4.395 -12.786 1.00 28.73 79 ILE A N 1
ATOM 649 C CA . ILE A 1 79 ? 22.418 -5.190 -12.634 1.00 28.73 79 ILE A CA 1
ATOM 650 C C . ILE A 1 79 ? 22.626 -6.466 -13.466 1.00 28.73 79 ILE A C 1
ATOM 652 O O . ILE A 1 79 ? 22.712 -6.438 -14.698 1.00 28.73 79 ILE A O 1
ATOM 656 N N . GLU A 1 80 ? 22.806 -7.600 -12.795 1.00 24.67 80 GLU A N 1
ATOM 657 C CA . GLU A 1 80 ? 22.634 -8.920 -13.404 1.00 24.67 80 GLU A CA 1
ATOM 658 C C . GLU A 1 80 ? 21.148 -9.277 -13.305 1.00 24.67 80 GLU A C 1
ATOM 660 O O . GLU A 1 80 ? 20.679 -9.732 -12.268 1.00 24.67 80 GLU A O 1
ATOM 665 N N . MET A 1 81 ? 20.388 -9.034 -14.376 1.00 27.20 81 MET A N 1
ATOM 666 C CA . MET A 1 81 ? 19.060 -9.626 -14.537 1.00 27.20 81 MET A CA 1
ATOM 667 C C . MET A 1 81 ? 19.231 -11.049 -15.069 1.00 27.20 81 MET A C 1
ATOM 669 O O . MET A 1 81 ? 19.288 -11.263 -16.277 1.00 27.20 81 MET A O 1
ATOM 673 N N . ARG A 1 82 ? 19.369 -12.031 -14.172 1.00 24.47 82 ARG A N 1
ATOM 674 C CA . ARG A 1 82 ? 19.231 -13.444 -14.549 1.00 24.47 82 ARG A CA 1
ATOM 675 C C . ARG A 1 82 ? 17.742 -13.794 -14.616 1.00 24.47 82 ARG A C 1
ATOM 677 O O . ARG A 1 82 ? 17.032 -13.667 -13.627 1.00 24.47 82 ARG A O 1
ATOM 684 N N . SER A 1 83 ? 17.305 -14.152 -15.825 1.00 24.73 83 SER A N 1
ATOM 685 C CA . SER A 1 83 ? 16.073 -14.870 -16.191 1.00 24.73 83 SER A CA 1
ATOM 686 C C . SER A 1 83 ? 14.931 -14.877 -15.159 1.00 24.73 83 SER A C 1
ATOM 688 O O . SER A 1 83 ? 14.731 -15.856 -14.446 1.00 24.73 83 SER A O 1
ATOM 690 N N . THR A 1 84 ? 14.103 -13.832 -15.166 1.00 28.03 84 THR A N 1
ATOM 691 C CA . THR A 1 84 ? 12.799 -13.751 -14.480 1.00 28.03 84 THR A CA 1
ATOM 692 C C . THR A 1 84 ? 11.743 -14.597 -15.201 1.00 28.03 84 THR A C 1
ATOM 694 O O . THR A 1 84 ? 10.747 -14.100 -15.711 1.00 28.03 84 THR A O 1
ATOM 697 N N . GLN A 1 85 ? 11.975 -15.901 -15.313 1.00 27.67 85 GLN A N 1
ATOM 698 C CA . GLN A 1 85 ? 10.960 -16.836 -15.792 1.00 27.67 85 GLN A CA 1
ATOM 699 C C . GLN A 1 85 ? 10.560 -17.752 -14.650 1.00 27.67 85 GLN A C 1
ATOM 701 O O . GLN A 1 85 ? 10.804 -18.944 -14.714 1.00 27.67 85 GLN A O 1
ATOM 706 N N . MET A 1 86 ? 10.011 -17.153 -13.590 1.00 23.30 86 MET A N 1
ATOM 707 C CA . MET A 1 86 ? 9.193 -17.826 -12.587 1.00 23.30 86 MET A CA 1
ATOM 708 C C . MET A 1 86 ? 8.607 -16.790 -11.606 1.00 23.30 86 MET A C 1
ATOM 710 O O . MET A 1 86 ? 9.322 -15.914 -11.121 1.00 23.30 86 MET A O 1
ATOM 714 N N . PHE A 1 87 ? 7.307 -16.928 -11.327 1.00 26.81 87 PHE A N 1
ATOM 715 C CA . PHE A 1 87 ? 6.489 -16.225 -10.321 1.00 26.81 87 PHE A CA 1
ATOM 716 C C . PHE A 1 87 ? 5.836 -14.890 -10.725 1.00 26.81 87 PHE A C 1
ATOM 718 O O . PHE A 1 87 ? 6.295 -13.798 -10.385 1.00 26.81 87 PHE A O 1
ATOM 725 N N . ASN A 1 88 ? 4.661 -15.045 -11.347 1.00 28.56 88 ASN A N 1
ATOM 726 C CA . ASN A 1 88 ? 3.638 -14.036 -11.643 1.00 28.56 88 ASN A CA 1
ATOM 727 C C . ASN A 1 88 ? 2.891 -13.499 -10.404 1.00 28.56 88 ASN A C 1
ATOM 729 O O . ASN A 1 88 ? 1.879 -12.814 -10.559 1.00 28.56 88 ASN A O 1
ATOM 733 N N . ASP A 1 89 ? 3.341 -13.784 -9.179 1.00 28.45 89 ASP A N 1
ATOM 734 C CA . ASP A 1 89 ? 2.538 -13.512 -7.989 1.00 28.45 89 ASP A CA 1
ATOM 735 C C . ASP A 1 89 ? 3.161 -12.485 -7.029 1.00 28.45 89 ASP A C 1
ATOM 737 O O . ASP A 1 89 ? 4.272 -12.626 -6.516 1.00 28.45 89 ASP A O 1
ATOM 741 N N . SER A 1 90 ? 2.367 -11.421 -6.858 1.00 31.72 90 SER A N 1
ATOM 742 C CA . SER A 1 90 ? 2.109 -10.643 -5.642 1.00 31.72 90 SER A CA 1
ATOM 743 C C . SER A 1 90 ? 3.288 -9.936 -4.972 1.00 31.72 90 SER A C 1
ATOM 745 O O . SER A 1 90 ? 3.968 -10.513 -4.131 1.00 31.72 90 SER A O 1
ATOM 747 N N . ASN A 1 91 ? 3.440 -8.631 -5.229 1.00 32.09 91 ASN A N 1
ATOM 748 C CA . ASN A 1 91 ? 4.297 -7.738 -4.438 1.00 32.09 91 ASN A CA 1
ATOM 749 C C . ASN A 1 91 ? 3.573 -6.422 -4.116 1.00 32.09 91 ASN A C 1
ATOM 751 O O . ASN A 1 91 ? 3.969 -5.363 -4.589 1.00 32.09 91 ASN A O 1
ATOM 755 N N . ILE A 1 92 ? 2.517 -6.445 -3.302 1.00 33.41 92 ILE A N 1
ATOM 756 C CA . ILE A 1 92 ? 1.875 -5.183 -2.911 1.00 33.41 92 ILE A CA 1
ATOM 757 C C . ILE A 1 92 ? 2.731 -4.458 -1.890 1.00 33.41 92 ILE A C 1
ATOM 759 O O . ILE A 1 92 ? 2.899 -4.900 -0.757 1.00 33.41 92 ILE A O 1
ATOM 763 N N . ILE A 1 93 ? 3.244 -3.311 -2.321 1.00 36.28 93 ILE A N 1
ATOM 764 C CA . ILE A 1 93 ? 3.989 -2.408 -1.473 1.00 36.28 93 ILE A CA 1
ATOM 765 C C . ILE A 1 93 ? 3.044 -1.349 -0.958 1.00 36.28 93 ILE A C 1
ATOM 767 O O . ILE A 1 93 ? 2.577 -0.509 -1.717 1.00 36.28 93 ILE A O 1
ATOM 771 N N . LEU A 1 94 ? 2.832 -1.369 0.350 1.00 33.28 94 LEU A N 1
ATOM 772 C CA . LEU A 1 94 ? 2.160 -0.292 1.046 1.00 33.28 94 LEU A CA 1
ATOM 773 C C . LEU A 1 94 ? 2.967 1.007 0.864 1.00 33.28 94 LEU A C 1
ATOM 775 O O . LEU A 1 94 ? 4.183 1.024 1.032 1.00 33.28 94 LEU A O 1
ATOM 779 N N . GLY A 1 95 ? 2.289 2.078 0.475 1.00 33.28 95 GLY A N 1
ATOM 780 C CA . GLY A 1 95 ? 2.648 3.442 0.840 1.00 33.28 95 GLY A CA 1
ATOM 781 C C . GLY A 1 95 ? 1.575 3.919 1.814 1.00 33.28 95 GLY A C 1
ATOM 782 O O . GLY A 1 95 ? 0.467 3.388 1.801 1.00 33.28 95 GLY A O 1
ATOM 783 N N . ILE A 1 96 ? 1.896 4.850 2.708 1.00 33.31 96 ILE A N 1
ATOM 784 C CA . ILE A 1 96 ? 0.906 5.505 3.574 1.00 33.31 96 ILE A CA 1
ATOM 785 C C . ILE A 1 96 ? 1.186 6.992 3.514 1.00 33.31 96 ILE A C 1
ATOM 787 O O . ILE A 1 96 ? 1.827 7.536 4.401 1.00 33.31 96 ILE A O 1
ATOM 791 N N . ASN A 1 97 ? 0.728 7.634 2.443 1.00 37.81 97 ASN A N 1
ATOM 792 C CA . ASN A 1 97 ? 0.941 9.061 2.264 1.00 37.81 97 ASN A CA 1
ATOM 793 C C . ASN A 1 97 ? 0.103 9.869 3.263 1.00 37.81 97 ASN A C 1
ATOM 795 O O . ASN A 1 97 ? -1.122 9.911 3.140 1.00 37.81 97 ASN A O 1
ATOM 799 N N . GLN A 1 98 ? 0.786 10.535 4.194 1.00 39.41 98 GLN A N 1
ATOM 800 C CA . GLN A 1 98 ? 0.213 11.533 5.092 1.00 39.41 98 GLN A CA 1
ATOM 801 C C . GLN A 1 98 ? 0.497 12.940 4.557 1.00 39.41 98 GLN A C 1
ATOM 803 O O . GLN A 1 98 ? 1.586 13.468 4.750 1.00 39.41 98 GLN A O 1
ATOM 808 N N . GLY A 1 99 ? -0.498 13.550 3.914 1.00 30.86 99 GLY A N 1
ATOM 809 C CA . GLY A 1 99 ? -0.483 14.972 3.568 1.00 30.86 99 GLY A CA 1
ATOM 810 C C . GLY A 1 99 ? -0.059 15.325 2.127 1.00 30.86 99 GLY A C 1
ATOM 811 O O . GLY A 1 99 ? 1.068 15.090 1.698 1.00 30.86 99 GLY A O 1
ATOM 812 N N . SER A 1 100 ? -0.989 16.007 1.436 1.00 33.06 100 SER A N 1
ATOM 813 C CA . SER A 1 100 ? -0.891 16.659 0.112 1.00 33.06 100 SER A CA 1
ATOM 814 C C . SER A 1 100 ? -0.762 15.769 -1.139 1.00 33.06 100 SER A C 1
ATOM 816 O O . SER A 1 100 ? -0.298 14.631 -1.097 1.00 33.06 100 SER A O 1
ATOM 818 N N . LYS A 1 101 ? -1.185 16.330 -2.287 1.00 31.44 101 LYS A N 1
ATOM 819 C CA . LYS A 1 101 ? -1.153 15.722 -3.637 1.00 31.44 101 LYS A CA 1
ATOM 820 C C . LYS A 1 101 ? 0.266 15.553 -4.211 1.00 31.44 101 LYS A C 1
ATOM 822 O O . LYS A 1 101 ? 0.424 14.835 -5.189 1.00 31.44 101 LYS A O 1
ATOM 827 N N . ASP A 1 102 ? 1.280 16.166 -3.598 1.00 30.88 102 ASP A N 1
ATOM 828 C CA . ASP A 1 102 ? 2.654 16.237 -4.123 1.00 30.88 102 ASP A CA 1
ATOM 829 C C . ASP A 1 102 ? 3.606 15.197 -3.489 1.00 30.88 102 ASP A C 1
ATOM 831 O O . ASP A 1 102 ? 4.741 15.514 -3.110 1.00 30.88 102 ASP A O 1
ATOM 835 N N . ALA A 1 103 ? 3.170 13.946 -3.330 1.00 34.75 103 ALA A N 1
ATOM 836 C CA . ALA A 1 103 ? 4.065 12.875 -2.896 1.00 34.75 103 ALA A CA 1
ATOM 837 C C . ALA A 1 103 ? 4.749 12.231 -4.106 1.00 34.75 103 ALA A C 1
ATOM 839 O O . ALA A 1 103 ? 4.128 11.506 -4.871 1.00 34.75 103 ALA A O 1
ATOM 840 N N . SER A 1 104 ? 6.059 12.451 -4.246 1.00 34.12 104 SER A N 1
ATOM 841 C CA . SER A 1 104 ? 6.903 11.547 -5.032 1.00 34.12 104 SER A CA 1
ATOM 842 C C . SER A 1 104 ? 7.477 10.504 -4.084 1.00 34.12 104 SER A C 1
ATOM 844 O O . SER A 1 104 ? 8.506 10.727 -3.439 1.00 34.12 104 SER A O 1
ATOM 846 N N . ILE A 1 105 ? 6.838 9.338 -4.003 1.00 38.47 105 ILE A N 1
ATOM 847 C CA . ILE A 1 105 ? 7.618 8.149 -3.669 1.00 38.47 105 ILE A CA 1
ATOM 848 C C . ILE A 1 105 ? 8.658 8.063 -4.782 1.00 38.47 105 ILE A C 1
ATOM 850 O O . ILE A 1 105 ? 8.322 8.077 -5.961 1.00 38.47 105 ILE A O 1
ATOM 854 N N . LYS A 1 106 ? 9.949 8.045 -4.451 1.00 42.62 106 LYS A N 1
ATOM 855 C CA . LYS A 1 106 ? 10.962 7.727 -5.465 1.00 42.62 106 LYS A CA 1
ATOM 856 C C . LYS A 1 106 ? 10.935 6.215 -5.669 1.00 42.62 106 LYS A C 1
ATOM 858 O O . LYS A 1 106 ? 11.769 5.489 -5.128 1.00 42.62 106 LYS A O 1
ATOM 863 N N . GLU A 1 107 ? 9.922 5.765 -6.410 1.00 40.12 107 GLU A N 1
ATOM 864 C CA . GLU A 1 107 ? 9.530 4.369 -6.664 1.00 40.12 107 GLU A CA 1
ATOM 865 C C . GLU A 1 107 ? 10.696 3.487 -7.139 1.00 40.12 107 GLU A C 1
ATOM 867 O O . GLU A 1 107 ? 10.721 2.279 -6.884 1.00 40.12 107 GLU A O 1
ATOM 872 N N . GLY A 1 108 ? 11.716 4.104 -7.747 1.00 33.19 108 GLY A N 1
ATOM 873 C CA . GLY A 1 108 ? 12.969 3.471 -8.147 1.00 33.19 108 GLY A CA 1
ATOM 874 C C . GLY A 1 108 ? 13.686 2.709 -7.025 1.00 33.19 108 GLY A C 1
ATOM 875 O O . GLY A 1 108 ? 14.188 1.612 -7.256 1.00 33.19 108 GLY A O 1
ATOM 876 N N . GLU A 1 109 ? 13.723 3.214 -5.785 1.00 38.00 109 GLU A N 1
ATOM 877 C CA . GLU A 1 109 ? 14.478 2.536 -4.711 1.00 38.00 109 GLU A CA 1
ATOM 878 C C . GLU A 1 109 ? 13.693 1.379 -4.069 1.00 38.00 109 GLU A C 1
ATOM 880 O O . GLU A 1 109 ? 14.283 0.336 -3.779 1.00 38.00 109 GLU A O 1
ATOM 885 N N . LEU A 1 110 ? 12.373 1.522 -3.930 1.00 34.72 110 LEU A N 1
ATOM 886 C CA . LEU A 1 110 ? 11.450 0.510 -3.399 1.00 34.72 110 LEU A CA 1
ATOM 887 C C . LEU A 1 110 ? 11.495 -0.789 -4.231 1.00 34.72 110 LEU A C 1
ATOM 889 O O . LEU A 1 110 ? 11.583 -1.893 -3.693 1.00 34.72 110 LEU A O 1
ATOM 893 N N . SER A 1 111 ? 11.565 -0.632 -5.551 1.00 37.22 111 SER A N 1
ATOM 894 C CA . SER A 1 111 ? 11.572 -1.717 -6.535 1.00 37.22 111 SER A CA 1
ATOM 895 C C . SER A 1 111 ? 12.927 -2.431 -6.638 1.00 37.22 111 SER A C 1
ATOM 897 O O . SER A 1 111 ? 12.975 -3.661 -6.713 1.00 37.22 111 SER A O 1
ATOM 899 N N . THR A 1 112 ? 14.053 -1.702 -6.538 1.00 33.00 112 THR A N 1
ATOM 900 C CA . THR A 1 112 ? 15.398 -2.326 -6.530 1.00 33.00 112 THR A CA 1
ATOM 901 C C . THR A 1 112 ? 15.619 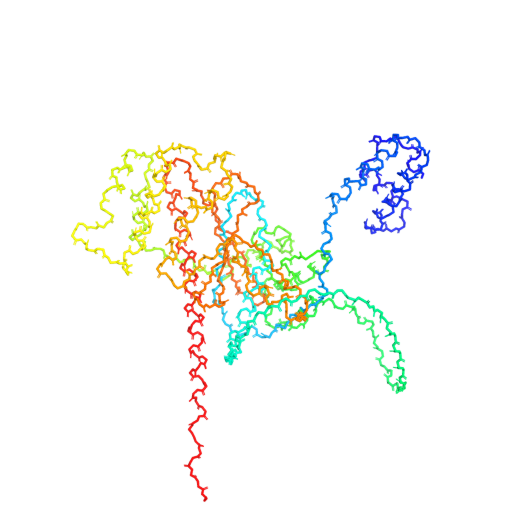-3.272 -5.345 1.00 33.00 112 THR A C 1
ATOM 903 O O . THR A 1 112 ? 16.380 -4.236 -5.457 1.00 33.00 112 THR A O 1
ATOM 906 N N . ASN A 1 113 ? 14.934 -3.028 -4.224 1.00 36.22 113 ASN A N 1
ATOM 907 C CA . ASN A 1 113 ? 14.998 -3.870 -3.028 1.00 36.22 113 ASN A CA 1
ATOM 908 C C . ASN A 1 113 ? 14.246 -5.198 -3.218 1.00 36.22 113 ASN A C 1
ATOM 910 O O . ASN A 1 113 ? 14.706 -6.244 -2.762 1.00 36.22 113 ASN A O 1
ATOM 914 N N . ILE A 1 114 ? 13.128 -5.170 -3.944 1.00 36.25 114 ILE A N 1
ATOM 915 C CA . ILE A 1 114 ? 12.242 -6.322 -4.157 1.00 36.25 114 ILE A CA 1
ATOM 916 C C . ILE A 1 114 ? 12.794 -7.264 -5.227 1.00 36.25 114 ILE A C 1
ATOM 918 O O . ILE A 1 114 ? 12.826 -8.479 -5.019 1.00 36.25 114 ILE A O 1
ATOM 922 N N . ILE A 1 115 ? 13.308 -6.715 -6.333 1.00 33.44 115 ILE A N 1
ATOM 923 C CA . ILE A 1 115 ? 13.893 -7.502 -7.431 1.00 33.44 115 ILE A CA 1
ATOM 924 C C . ILE A 1 115 ? 15.116 -8.301 -6.940 1.00 33.44 115 ILE A C 1
ATOM 926 O O . ILE A 1 115 ? 15.253 -9.479 -7.265 1.00 33.44 115 ILE A O 1
ATOM 930 N N . LYS A 1 116 ? 15.970 -7.720 -6.081 1.00 36.53 116 LYS A N 1
ATOM 931 C CA . LYS A 1 116 ? 17.140 -8.430 -5.523 1.00 36.53 116 LYS A CA 1
ATOM 932 C C . LYS A 1 116 ? 16.807 -9.387 -4.373 1.00 36.53 116 LYS A C 1
ATOM 934 O O . LYS A 1 116 ? 17.481 -10.405 -4.244 1.00 36.53 116 LYS A O 1
ATOM 939 N N . ASN A 1 117 ? 15.781 -9.124 -3.559 1.00 35.09 117 ASN A N 1
ATOM 940 C CA . ASN A 1 117 ? 15.350 -10.084 -2.532 1.00 35.09 117 ASN A CA 1
ATOM 941 C C . ASN A 1 117 ? 14.814 -11.384 -3.158 1.00 35.09 117 ASN A C 1
ATOM 943 O O . ASN A 1 117 ? 15.095 -12.457 -2.628 1.00 35.09 117 ASN A O 1
ATOM 947 N N . LYS A 1 118 ? 14.158 -11.310 -4.329 1.00 36.41 118 LYS A N 1
ATOM 948 C CA . LYS A 1 118 ? 13.817 -12.495 -5.140 1.00 36.41 118 LYS A CA 1
ATOM 949 C C . LYS A 1 118 ? 15.065 -13.245 -5.649 1.00 36.41 118 LYS A C 1
ATOM 951 O O . LYS A 1 118 ? 15.055 -14.470 -5.706 1.00 36.41 118 LYS A O 1
ATOM 956 N N . MET A 1 119 ? 16.166 -12.541 -5.934 1.00 28.58 119 MET A N 1
ATOM 957 C CA . MET A 1 119 ? 17.448 -13.144 -6.350 1.00 28.58 119 MET A CA 1
ATOM 958 C C . MET A 1 119 ? 18.276 -13.744 -5.198 1.00 28.58 119 MET A C 1
ATOM 960 O O . MET A 1 119 ? 19.062 -14.651 -5.430 1.00 28.58 119 MET A O 1
ATOM 964 N N . LYS A 1 120 ? 18.124 -13.271 -3.952 1.00 32.06 120 LYS A N 1
ATOM 965 C CA . LYS A 1 120 ? 18.825 -13.851 -2.783 1.00 32.06 120 LYS A CA 1
ATOM 966 C C . LYS A 1 120 ? 18.209 -15.164 -2.291 1.00 32.06 120 LYS A C 1
ATOM 968 O O . LYS A 1 120 ? 18.891 -15.923 -1.622 1.00 32.06 120 LYS A O 1
ATOM 973 N N . VAL A 1 121 ? 16.935 -15.420 -2.592 1.00 33.38 121 VAL A N 1
ATOM 974 C CA . VAL A 1 121 ? 16.236 -16.663 -2.212 1.00 33.38 121 VAL A CA 1
ATOM 975 C C . VAL A 1 121 ? 16.623 -17.847 -3.112 1.00 33.38 121 VAL A C 1
ATOM 977 O O . VAL A 1 121 ? 16.452 -18.987 -2.707 1.00 33.38 121 VAL A O 1
ATOM 980 N N . SER A 1 122 ? 17.192 -17.589 -4.293 1.00 30.14 122 SER A N 1
ATOM 981 C CA . SER A 1 122 ? 17.644 -18.608 -5.256 1.00 30.14 122 SER A CA 1
ATOM 982 C C . SER A 1 122 ? 19.104 -19.047 -5.068 1.00 30.14 122 SER A C 1
ATOM 984 O O . SER A 1 122 ? 19.631 -19.779 -5.901 1.00 30.14 122 SER A O 1
ATOM 986 N N . VAL A 1 123 ? 19.765 -18.615 -3.990 1.00 26.02 123 VAL A N 1
ATOM 987 C CA . VAL A 1 123 ? 21.110 -19.075 -3.619 1.00 26.02 123 VAL A CA 1
ATOM 988 C C . VAL A 1 123 ? 21.024 -19.681 -2.214 1.00 26.02 123 VAL A C 1
ATOM 990 O O . VAL A 1 123 ? 20.584 -18.971 -1.304 1.00 26.02 123 VAL A O 1
ATOM 993 N N . PRO A 1 124 ? 21.413 -20.954 -2.009 1.00 24.06 124 PRO A N 1
ATOM 994 C CA . PRO A 1 124 ? 21.488 -21.545 -0.676 1.00 24.06 124 PRO A CA 1
ATOM 995 C C . PRO A 1 124 ? 22.438 -20.710 0.189 1.00 24.06 124 PRO A C 1
ATOM 997 O O . PRO A 1 124 ? 23.546 -20.383 -0.237 1.00 24.06 124 PRO A O 1
ATOM 1000 N N . ILE A 1 125 ? 21.989 -20.297 1.374 1.00 27.45 125 ILE A N 1
ATOM 1001 C CA . ILE A 1 125 ? 22.828 -19.575 2.334 1.00 27.45 125 ILE A CA 1
ATOM 1002 C C . ILE A 1 125 ? 23.428 -20.620 3.268 1.00 27.45 125 ILE A C 1
ATOM 1004 O O . ILE A 1 125 ? 22.734 -21.097 4.167 1.00 27.45 125 ILE A O 1
ATOM 1008 N N . ASP A 1 126 ? 24.703 -20.944 3.056 1.00 25.98 126 ASP A N 1
ATOM 1009 C CA . ASP A 1 126 ? 25.527 -21.574 4.084 1.00 25.98 126 ASP A CA 1
ATOM 1010 C C . ASP A 1 126 ? 25.670 -20.624 5.279 1.00 25.98 126 ASP A C 1
ATOM 1012 O O . ASP A 1 126 ? 25.792 -19.400 5.143 1.00 25.98 126 ASP A O 1
ATOM 1016 N N . GLN A 1 127 ? 25.562 -21.211 6.466 1.00 28.50 127 GLN A N 1
ATOM 1017 C CA . GLN A 1 127 ? 25.657 -20.536 7.751 1.00 28.50 127 GLN A CA 1
ATOM 1018 C C . GLN A 1 127 ? 27.114 -20.146 8.009 1.00 28.50 127 GLN A C 1
ATOM 1020 O O . GLN A 1 127 ? 27.951 -21.030 8.144 1.00 28.50 127 GLN A O 1
ATOM 1025 N N . ASP A 1 128 ? 27.399 -18.851 8.154 1.00 27.03 128 ASP A N 1
ATOM 1026 C CA . ASP A 1 128 ? 28.666 -18.402 8.734 1.00 27.03 128 ASP A CA 1
ATOM 1027 C C . ASP A 1 128 ? 28.430 -17.867 10.149 1.00 27.03 128 ASP A C 1
ATOM 1029 O O . ASP A 1 128 ? 27.674 -16.916 10.379 1.00 27.03 128 ASP A O 1
ATOM 1033 N N . GLU A 1 129 ? 29.088 -18.549 11.082 1.00 25.45 129 GLU A N 1
ATOM 1034 C CA . GLU A 1 129 ? 29.103 -18.359 12.526 1.00 25.45 129 GLU A CA 1
ATOM 1035 C C . GLU A 1 129 ? 29.597 -16.961 12.945 1.00 25.45 129 GLU A C 1
ATOM 1037 O O . GLU A 1 129 ? 30.568 -16.411 12.419 1.00 25.45 129 GLU A O 1
ATOM 1042 N N . GLU A 1 130 ? 28.940 -16.390 13.960 1.00 23.67 130 GLU A N 1
ATOM 1043 C CA . GLU A 1 130 ? 29.408 -15.205 14.680 1.00 23.67 130 GLU A CA 1
ATOM 1044 C C . GLU A 1 130 ? 30.677 -15.527 15.483 1.00 23.67 130 GLU A C 1
ATOM 1046 O O . GLU A 1 130 ? 30.621 -16.220 16.499 1.00 23.67 130 GLU A O 1
ATOM 1051 N N . VAL A 1 131 ? 31.814 -14.934 15.107 1.00 26.00 131 VAL A N 1
ATOM 1052 C CA . VAL A 1 131 ? 32.960 -14.811 16.018 1.00 26.00 131 VAL A CA 1
ATOM 1053 C C . VAL A 1 131 ? 32.925 -13.441 16.687 1.00 26.00 131 VAL A C 1
ATOM 1055 O O . VAL A 1 131 ? 33.224 -12.406 16.092 1.00 26.00 131 VAL A O 1
ATOM 1058 N N . VAL A 1 132 ? 32.553 -13.473 17.963 1.00 25.19 132 VAL A N 1
ATOM 1059 C CA . VAL A 1 132 ? 32.679 -12.393 18.941 1.00 25.19 132 VAL A CA 1
ATOM 1060 C C . VAL A 1 132 ? 34.157 -12.144 19.234 1.00 25.19 132 VAL A C 1
ATOM 1062 O O . VAL A 1 132 ? 34.826 -13.047 19.726 1.00 25.19 132 VAL A O 1
ATOM 1065 N N . THR A 1 133 ? 34.644 -10.912 19.070 1.00 23.89 133 THR A N 1
ATOM 1066 C CA . THR A 1 133 ? 35.731 -10.399 19.920 1.00 23.89 133 THR A CA 1
ATOM 1067 C C . THR A 1 133 ? 35.575 -8.913 20.242 1.00 23.89 133 THR A C 1
ATOM 1069 O O . THR A 1 133 ? 35.220 -8.065 19.426 1.00 23.89 133 THR A O 1
ATOM 1072 N N . THR A 1 134 ? 35.818 -8.653 21.517 1.00 21.50 134 THR A N 1
ATOM 1073 C CA . THR A 1 134 ? 35.683 -7.429 22.302 1.00 21.50 134 THR A CA 1
ATOM 1074 C C . THR A 1 134 ? 36.921 -6.519 22.252 1.00 21.50 134 THR A C 1
ATOM 1076 O O . THR A 1 134 ? 38.034 -6.997 22.432 1.00 21.50 134 THR A O 1
ATOM 1079 N N . SER A 1 135 ? 36.653 -5.208 22.182 1.00 23.91 135 SER A N 1
ATOM 1080 C CA . SER A 1 135 ? 37.286 -4.096 22.932 1.00 23.91 135 SER A CA 1
ATOM 1081 C C . SER A 1 135 ? 38.675 -3.510 22.575 1.00 23.91 135 SER A C 1
ATOM 1083 O O . SER A 1 135 ? 39.698 -4.178 22.655 1.00 23.91 135 SER A O 1
ATOM 1085 N N . ASN A 1 136 ? 38.637 -2.167 22.451 1.00 23.56 136 ASN A N 1
ATOM 1086 C CA . ASN A 1 136 ? 39.550 -1.108 22.948 1.00 23.56 136 ASN A CA 1
ATOM 1087 C C . ASN A 1 136 ? 40.617 -0.431 22.045 1.00 23.56 136 ASN A C 1
ATOM 1089 O O . ASN A 1 136 ? 41.617 -1.024 21.667 1.00 23.56 136 ASN A O 1
ATOM 1093 N N . SER A 1 137 ? 40.347 0.871 21.806 1.00 25.78 137 SER A N 1
ATOM 1094 C CA . SER A 1 137 ? 41.194 2.092 21.862 1.00 25.78 137 SER A CA 1
ATOM 1095 C C . SER A 1 137 ? 42.645 2.069 21.350 1.00 25.78 137 SER A C 1
ATOM 1097 O O . SER A 1 137 ? 43.487 1.383 21.910 1.00 25.78 137 SER A O 1
ATOM 1099 N N . ASP A 1 138 ? 43.004 2.938 20.396 1.00 23.14 138 ASP A N 1
ATOM 1100 C CA . ASP A 1 138 ? 43.472 4.320 20.628 1.00 23.14 138 ASP A CA 1
ATOM 1101 C C . ASP A 1 138 ? 43.966 4.983 19.323 1.00 23.14 138 ASP A C 1
ATOM 1103 O O . ASP A 1 138 ? 44.321 4.327 18.346 1.00 23.14 138 ASP A O 1
ATOM 1107 N N . HIS A 1 139 ? 43.931 6.317 19.312 1.00 26.73 139 HIS A N 1
ATOM 1108 C CA . HIS A 1 139 ? 44.389 7.210 18.244 1.00 26.73 139 HIS A CA 1
ATOM 1109 C C . HIS A 1 139 ? 45.874 7.039 17.876 1.00 26.73 139 HIS A C 1
ATOM 1111 O O . HIS A 1 139 ? 46.703 6.952 18.775 1.00 26.73 139 HIS A O 1
ATOM 1117 N N . GLN A 1 140 ? 46.223 7.215 16.591 1.00 25.06 140 GLN A N 1
ATOM 1118 C CA . GLN A 1 140 ? 47.090 8.315 16.122 1.00 25.06 140 GLN A CA 1
ATOM 1119 C C . GLN A 1 140 ? 47.219 8.366 14.586 1.00 25.06 140 GLN A C 1
ATOM 1121 O O . GLN A 1 140 ? 47.129 7.360 13.891 1.00 25.06 140 GLN A O 1
ATOM 1126 N N . ASN A 1 141 ? 47.351 9.603 14.098 1.00 23.75 141 ASN A N 1
ATOM 1127 C CA . ASN A 1 141 ? 47.519 10.030 12.709 1.00 23.75 141 ASN A CA 1
ATOM 1128 C C . ASN A 1 141 ? 48.804 9.488 12.073 1.00 23.75 141 ASN A C 1
ATOM 1130 O O . ASN A 1 141 ? 49.819 9.492 12.753 1.00 23.75 141 ASN A O 1
ATOM 1134 N N . GLU A 1 142 ? 48.772 9.206 10.765 1.00 24.55 142 GLU A N 1
ATOM 1135 C CA . GLU A 1 142 ? 49.854 9.511 9.807 1.00 24.55 142 GLU A CA 1
ATOM 1136 C C . GLU A 1 142 ? 49.390 9.225 8.355 1.00 24.55 142 GLU A C 1
ATOM 1138 O O . GLU A 1 142 ? 49.114 8.091 7.976 1.00 24.55 142 GLU A O 1
ATOM 1143 N N . GLU A 1 143 ? 49.277 10.276 7.535 1.00 23.31 143 GLU A N 1
ATOM 1144 C CA . GLU A 1 143 ? 49.539 10.213 6.084 1.00 23.31 143 GLU A CA 1
ATOM 1145 C C . GLU A 1 143 ? 51.072 10.247 5.910 1.00 23.31 143 GLU A C 1
ATOM 1147 O O . GLU A 1 143 ? 51.704 10.946 6.709 1.00 23.31 143 GLU A O 1
ATOM 1152 N N . PRO A 1 144 ? 51.705 9.601 4.894 1.00 29.88 144 PRO A N 1
ATOM 1153 C CA . PRO A 1 144 ? 51.617 10.139 3.527 1.00 29.88 144 PRO A CA 1
ATOM 1154 C C . PRO A 1 144 ? 51.918 9.193 2.326 1.00 29.88 144 PRO A C 1
ATOM 1156 O O . PRO A 1 144 ? 52.474 8.104 2.425 1.00 29.88 144 PRO A O 1
ATOM 1159 N N . THR A 1 145 ? 51.694 9.769 1.137 1.00 22.39 145 THR A N 1
ATOM 1160 C CA . THR A 1 145 ? 52.476 9.636 -0.120 1.00 22.39 145 THR A CA 1
ATOM 1161 C C . THR A 1 145 ? 52.336 8.417 -1.049 1.00 22.39 145 THR A C 1
ATOM 1163 O O . THR A 1 145 ? 53.021 7.406 -0.957 1.00 22.39 145 THR A O 1
ATOM 1166 N N . ARG A 1 146 ? 51.544 8.665 -2.102 1.00 25.66 146 ARG A N 1
ATOM 1167 C CA . ARG A 1 146 ? 51.836 8.503 -3.543 1.00 25.66 146 ARG A CA 1
ATOM 1168 C C . ARG A 1 146 ? 53.250 8.000 -3.899 1.00 25.66 146 ARG A C 1
ATOM 1170 O O . ARG A 1 146 ? 54.212 8.759 -3.824 1.00 25.66 146 ARG A O 1
ATOM 1177 N N . SER A 1 147 ? 53.326 6.799 -4.473 1.00 24.64 147 SER A N 1
ATOM 1178 C CA . SER A 1 147 ? 54.367 6.441 -5.441 1.00 24.64 147 SER A CA 1
ATOM 1179 C C . SER A 1 147 ? 53.744 5.759 -6.662 1.00 24.64 147 SER A C 1
ATOM 1181 O O . SER A 1 147 ? 53.022 4.770 -6.584 1.00 24.64 147 SER A O 1
ATOM 1183 N N . THR A 1 148 ? 53.965 6.404 -7.799 1.00 24.58 148 THR A N 1
ATOM 1184 C CA . THR A 1 148 ? 53.818 5.909 -9.166 1.00 24.58 148 THR A CA 1
ATOM 1185 C C . THR A 1 148 ? 54.755 4.731 -9.383 1.00 24.58 148 THR A C 1
ATOM 1187 O O . THR A 1 148 ? 55.940 4.888 -9.118 1.00 24.58 148 THR A O 1
ATOM 1190 N N . ASN A 1 149 ? 54.264 3.635 -9.961 1.00 25.44 149 ASN A N 1
ATOM 1191 C CA . ASN A 1 149 ? 55.087 2.770 -10.801 1.00 25.44 149 ASN A CA 1
ATOM 1192 C C . ASN A 1 149 ? 54.299 2.402 -12.058 1.00 25.44 149 ASN A C 1
ATOM 1194 O O . ASN A 1 149 ? 53.224 1.807 -12.009 1.00 25.44 149 ASN A O 1
ATOM 1198 N N . VAL A 1 150 ? 54.847 2.887 -13.166 1.00 27.56 150 VAL A N 1
ATOM 1199 C CA . VAL A 1 150 ? 54.535 2.536 -14.543 1.00 27.56 150 VAL A CA 1
ATOM 1200 C C . VAL A 1 150 ? 55.397 1.326 -14.851 1.00 27.56 150 VAL A C 1
ATOM 1202 O O . VAL A 1 150 ? 56.610 1.452 -14.749 1.00 27.56 150 VAL A O 1
ATOM 1205 N N . ASP A 1 151 ? 54.799 0.219 -15.276 1.00 26.42 151 ASP A N 1
ATOM 1206 C CA . ASP A 1 151 ? 55.520 -0.801 -16.032 1.00 26.42 151 ASP A CA 1
ATOM 1207 C C . ASP A 1 151 ? 54.729 -1.127 -17.299 1.00 26.42 151 ASP A C 1
ATOM 1209 O O . ASP A 1 151 ? 53.628 -1.677 -17.273 1.00 26.42 151 ASP A O 1
ATOM 1213 N N . ASN A 1 152 ? 55.317 -0.695 -18.414 1.00 26.50 152 ASN A N 1
ATOM 1214 C CA . ASN A 1 152 ? 54.956 -1.043 -19.778 1.00 26.50 152 ASN A CA 1
ATOM 1215 C C . ASN A 1 152 ? 55.576 -2.403 -20.117 1.00 26.50 152 ASN A C 1
ATOM 1217 O O . ASN A 1 152 ? 56.790 -2.551 -19.994 1.00 26.50 152 ASN A O 1
ATOM 1221 N N . ILE A 1 153 ? 54.789 -3.331 -20.664 1.00 30.41 153 ILE A N 1
ATOM 1222 C CA . ILE A 1 153 ? 55.296 -4.361 -21.582 1.00 30.41 153 ILE A CA 1
ATOM 1223 C C . ILE A 1 153 ? 54.368 -4.408 -22.797 1.00 30.41 153 ILE A C 1
ATOM 1225 O O . ILE A 1 153 ? 53.145 -4.382 -22.672 1.00 30.41 153 ILE A O 1
ATOM 1229 N N . SER A 1 154 ? 55.007 -4.389 -23.961 1.00 29.42 154 SER A N 1
ATOM 1230 C CA . SER A 1 154 ? 54.485 -4.129 -25.294 1.00 29.42 154 SER A CA 1
ATOM 1231 C C . SER A 1 154 ? 54.196 -5.394 -26.114 1.00 29.42 154 SER A C 1
ATOM 1233 O O . SER A 1 154 ? 54.711 -6.470 -25.820 1.00 29.42 154 SER A O 1
ATOM 1235 N N . ASP A 1 155 ? 53.458 -5.150 -27.208 1.00 27.00 155 ASP A N 1
ATOM 1236 C CA . ASP A 1 155 ? 53.430 -5.849 -28.509 1.00 27.00 155 ASP A CA 1
ATOM 1237 C C . ASP A 1 155 ? 52.540 -7.106 -28.658 1.00 27.00 155 ASP A C 1
ATOM 1239 O O . ASP A 1 155 ? 52.592 -8.024 -27.853 1.00 27.00 155 ASP A O 1
ATOM 1243 N N . ASN A 1 156 ? 51.748 -7.312 -29.721 1.00 29.42 156 ASN A N 1
ATOM 1244 C CA . ASN A 1 156 ? 51.288 -6.485 -30.846 1.00 29.42 156 ASN A CA 1
ATOM 1245 C C . ASN A 1 156 ? 50.148 -7.231 -31.592 1.00 29.42 156 ASN A C 1
ATOM 1247 O O . ASN A 1 156 ? 50.244 -8.432 -31.823 1.00 29.42 156 ASN A O 1
ATOM 1251 N N . ASN A 1 157 ? 49.152 -6.461 -32.051 1.00 28.86 157 ASN A N 1
ATOM 1252 C CA . ASN A 1 157 ? 48.346 -6.591 -33.282 1.00 28.86 157 ASN A CA 1
ATOM 1253 C C . ASN A 1 157 ? 47.512 -7.854 -33.592 1.00 28.86 157 ASN A C 1
ATOM 1255 O O . ASN A 1 157 ? 48.037 -8.814 -34.146 1.00 28.86 157 ASN A O 1
ATOM 1259 N N . ILE A 1 158 ? 46.176 -7.712 -33.530 1.00 29.89 158 ILE A N 1
ATOM 1260 C CA . ILE A 1 158 ? 45.288 -7.987 -34.683 1.00 29.89 158 ILE A CA 1
ATOM 1261 C C . ILE A 1 158 ? 44.253 -6.856 -34.778 1.00 29.89 158 ILE A C 1
ATOM 1263 O O . ILE A 1 158 ? 43.429 -6.661 -33.892 1.00 29.89 158 ILE A O 1
ATOM 1267 N N . SER A 1 159 ? 44.332 -6.105 -35.874 1.00 34.62 159 SER A N 1
ATOM 1268 C CA . SER A 1 159 ? 43.401 -5.059 -36.287 1.00 34.62 159 SER A CA 1
ATOM 1269 C C . SER A 1 159 ? 42.103 -5.656 -36.836 1.00 34.62 159 SER A C 1
ATOM 1271 O O . SER A 1 159 ? 42.142 -6.429 -37.795 1.00 34.62 159 SER A O 1
ATOM 1273 N N . GLY A 1 160 ? 40.967 -5.232 -36.291 1.00 28.20 160 GLY A N 1
ATOM 1274 C CA . GLY A 1 160 ? 39.638 -5.504 -36.832 1.00 28.20 160 GLY A CA 1
ATOM 1275 C C . GLY A 1 160 ? 38.656 -4.447 -36.343 1.00 28.20 160 GLY A C 1
ATOM 1276 O O . GLY A 1 160 ? 38.048 -4.634 -35.303 1.00 28.20 160 GLY A O 1
ATOM 1277 N N . ASP A 1 161 ? 38.600 -3.333 -37.075 1.00 31.66 161 ASP A N 1
ATOM 1278 C CA . ASP A 1 161 ? 37.545 -2.307 -37.129 1.00 31.66 161 ASP A CA 1
ATOM 1279 C C . ASP A 1 161 ? 36.544 -2.286 -35.947 1.00 31.66 161 ASP A C 1
ATOM 1281 O O . ASP A 1 161 ? 35.394 -2.712 -36.059 1.00 31.66 161 ASP A O 1
ATOM 1285 N N . GLU A 1 162 ? 36.981 -1.773 -34.791 1.00 30.88 162 GLU A N 1
ATOM 1286 C CA . GLU A 1 162 ? 36.065 -1.368 -33.724 1.00 30.88 162 GLU A CA 1
ATOM 1287 C C . GLU A 1 162 ? 35.448 -0.024 -34.114 1.00 30.88 162 GLU A C 1
ATOM 1289 O O . GLU A 1 162 ? 35.991 1.049 -33.845 1.00 30.88 162 GLU A O 1
ATOM 1294 N N . SER A 1 163 ? 34.279 -0.080 -34.750 1.00 40.16 163 SER A N 1
ATOM 1295 C CA . SER A 1 163 ? 33.333 1.032 -34.707 1.00 40.16 163 SER A CA 1
ATOM 1296 C C . SER A 1 163 ? 33.182 1.468 -33.248 1.00 40.16 163 SER A C 1
ATOM 1298 O O . SER A 1 163 ? 32.816 0.629 -32.423 1.00 40.16 163 SER A O 1
ATOM 1300 N N . GLU A 1 164 ? 33.486 2.735 -32.948 1.00 38.56 164 GLU A N 1
ATOM 1301 C CA . GLU A 1 164 ? 33.415 3.360 -31.621 1.00 38.56 164 GLU A CA 1
ATOM 1302 C C . GLU A 1 164 ? 32.264 2.782 -30.785 1.00 38.56 164 GLU A C 1
ATOM 1304 O O . GLU A 1 164 ? 31.100 3.150 -30.966 1.00 38.56 164 GLU A O 1
ATOM 1309 N N . ILE A 1 165 ? 32.571 1.849 -29.878 1.00 41.91 165 ILE A N 1
ATOM 1310 C CA . ILE A 1 165 ? 31.580 1.334 -28.938 1.00 41.91 165 ILE A CA 1
ATOM 1311 C C . ILE A 1 165 ? 31.218 2.536 -28.059 1.00 41.91 165 ILE A C 1
ATOM 1313 O O . ILE A 1 165 ? 32.099 3.056 -27.364 1.00 41.91 165 ILE A O 1
ATOM 1317 N N . PRO A 1 166 ? 29.963 3.028 -28.077 1.00 50.84 166 PRO A N 1
ATOM 1318 C CA . PRO A 1 166 ? 29.570 4.117 -27.201 1.00 50.84 166 PRO A CA 1
ATOM 1319 C C . PRO A 1 166 ? 29.892 3.696 -25.774 1.00 50.84 166 PRO A C 1
ATOM 1321 O O . PRO A 1 166 ? 29.726 2.527 -25.429 1.00 50.84 166 PRO A O 1
ATOM 1324 N N . ASN A 1 167 ? 30.350 4.623 -24.940 1.00 63.88 167 ASN A N 1
ATOM 1325 C CA . ASN A 1 167 ? 30.606 4.349 -23.531 1.00 63.88 167 ASN A CA 1
ATOM 1326 C C . ASN A 1 167 ? 29.261 3.993 -22.856 1.00 63.88 167 ASN A C 1
ATOM 1328 O O . ASN A 1 167 ? 28.532 4.871 -22.399 1.00 63.88 167 ASN A O 1
ATOM 1332 N N . LEU A 1 168 ? 28.874 2.713 -22.927 1.00 70.69 168 LEU A N 1
ATOM 1333 C CA . LEU A 1 168 ? 27.550 2.213 -22.567 1.00 70.69 168 LEU A CA 1
ATOM 1334 C C . LEU A 1 168 ? 27.343 2.422 -21.071 1.00 70.69 168 LEU A C 1
ATOM 1336 O O . LEU A 1 168 ? 28.132 1.941 -20.245 1.00 70.69 168 LEU A O 1
ATOM 1340 N N . THR A 1 169 ? 26.257 3.108 -20.725 1.00 82.88 169 THR A N 1
ATOM 1341 C CA . THR A 1 169 ? 25.844 3.256 -19.332 1.00 82.88 169 THR A CA 1
ATOM 1342 C C . THR A 1 169 ? 25.453 1.893 -18.762 1.00 82.88 169 THR A C 1
ATOM 1344 O O . THR A 1 169 ? 25.189 0.930 -19.488 1.00 82.88 169 THR A O 1
ATOM 1347 N N . ASP A 1 170 ? 25.397 1.775 -17.439 1.00 80.50 170 ASP A N 1
ATOM 1348 C CA . ASP A 1 170 ? 24.918 0.534 -16.825 1.00 80.50 170 ASP A CA 1
ATOM 1349 C C . ASP A 1 170 ? 23.447 0.254 -17.132 1.00 80.50 170 ASP A C 1
ATOM 1351 O O . ASP A 1 170 ? 23.058 -0.912 -17.201 1.00 80.50 170 ASP A O 1
ATOM 1355 N N . PHE A 1 171 ? 22.658 1.301 -17.384 1.00 85.56 171 PHE A N 1
ATOM 1356 C CA . PHE A 1 171 ? 21.290 1.172 -17.866 1.00 85.56 171 PHE A CA 1
ATOM 1357 C C . PHE A 1 171 ? 21.246 0.552 -19.269 1.00 85.56 171 PHE A C 1
ATOM 1359 O O . PHE A 1 171 ? 20.509 -0.409 -19.485 1.00 85.56 171 PHE A O 1
ATOM 1366 N N . ASP A 1 172 ? 22.109 1.002 -20.188 1.00 88.31 172 ASP A N 1
ATOM 1367 C CA . ASP A 1 172 ? 22.222 0.399 -21.523 1.00 88.31 172 ASP A CA 1
ATOM 1368 C C . ASP A 1 172 ? 22.585 -1.086 -21.431 1.00 88.31 172 ASP A C 1
ATOM 1370 O O . ASP A 1 172 ? 21.938 -1.939 -22.040 1.00 88.31 172 ASP A O 1
ATOM 1374 N N . LYS A 1 173 ? 23.584 -1.422 -20.608 1.00 87.06 173 LYS A N 1
ATOM 1375 C CA . LYS A 1 173 ? 23.986 -2.818 -20.382 1.00 87.06 173 LYS A CA 1
ATOM 1376 C C . LYS A 1 173 ? 22.852 -3.649 -19.784 1.00 87.06 173 LYS A C 1
ATOM 1378 O O . LYS A 1 173 ? 22.756 -4.831 -20.097 1.00 87.06 173 LYS A O 1
ATOM 1383 N N . ALA A 1 174 ? 22.035 -3.075 -18.901 1.00 84.81 174 ALA A N 1
ATOM 1384 C CA . ALA A 1 174 ? 20.895 -3.768 -18.309 1.00 84.81 174 ALA A CA 1
ATOM 1385 C C . ALA A 1 174 ? 19.805 -4.047 -19.355 1.00 84.81 174 ALA A C 1
ATOM 1387 O O . ALA A 1 174 ? 19.310 -5.171 -19.410 1.00 84.81 174 ALA A O 1
ATOM 1388 N N . TYR A 1 175 ? 19.493 -3.075 -20.215 1.00 90.31 175 TYR A N 1
ATOM 1389 C CA . TYR A 1 175 ? 18.521 -3.240 -21.296 1.00 90.31 175 TYR A CA 1
ATOM 1390 C C . TYR A 1 175 ? 18.963 -4.288 -22.325 1.00 90.31 175 TYR A C 1
ATOM 1392 O O . TYR A 1 175 ? 18.198 -5.194 -22.640 1.00 90.31 175 TYR A O 1
ATOM 1400 N N . TYR A 1 176 ? 20.216 -4.245 -22.793 1.00 90.69 176 TYR A N 1
ATOM 1401 C CA . TYR A 1 176 ? 20.709 -5.205 -23.794 1.00 90.69 176 TYR A CA 1
ATOM 1402 C C . TYR A 1 176 ? 20.837 -6.648 -23.277 1.00 90.69 176 TYR A C 1
ATOM 1404 O O . TYR A 1 176 ? 21.011 -7.567 -24.073 1.00 90.69 176 TYR A O 1
ATOM 1412 N N . LYS A 1 177 ? 20.736 -6.869 -21.959 1.00 90.44 177 LYS A N 1
ATOM 1413 C CA . LYS A 1 177 ? 20.655 -8.214 -21.364 1.00 90.44 177 LYS A CA 1
ATOM 1414 C C . LYS A 1 177 ? 19.239 -8.795 -21.359 1.00 90.44 177 LYS A C 1
ATOM 1416 O O . LYS A 1 177 ? 19.089 -9.980 -21.066 1.00 90.44 177 LYS A O 1
ATOM 1421 N N . LEU A 1 178 ? 18.211 -7.988 -21.617 1.00 88.50 178 LEU A N 1
ATOM 1422 C CA . LEU A 1 178 ? 16.825 -8.451 -21.643 1.00 88.50 178 LEU A CA 1
ATOM 1423 C C . LEU A 1 178 ? 16.590 -9.372 -22.846 1.00 88.50 178 LEU A C 1
ATOM 1425 O O . LEU A 1 178 ? 17.077 -9.094 -23.939 1.00 88.50 178 LEU A O 1
ATOM 1429 N N . ASP A 1 179 ? 15.815 -10.448 -22.666 1.00 88.81 179 ASP A N 1
ATOM 1430 C CA . ASP A 1 179 ? 15.396 -11.304 -23.785 1.00 88.81 179 ASP A CA 1
ATOM 1431 C C . ASP A 1 179 ? 14.244 -10.611 -24.534 1.00 88.81 179 ASP A C 1
ATOM 1433 O O . ASP A 1 179 ? 13.155 -10.479 -23.964 1.00 88.81 179 ASP A O 1
ATOM 1437 N N . PRO A 1 180 ? 14.419 -10.206 -25.808 1.00 90.94 180 PRO A N 1
ATOM 1438 C CA . PRO A 1 180 ? 13.375 -9.508 -26.558 1.00 90.94 180 PRO A CA 1
ATOM 1439 C C . PRO A 1 180 ? 12.083 -10.317 -26.706 1.00 90.94 180 PRO A C 1
ATOM 1441 O O . PRO A 1 180 ? 11.011 -9.741 -26.868 1.00 90.94 180 PRO A O 1
ATOM 1444 N N . ARG A 1 181 ? 12.154 -11.653 -26.625 1.00 90.62 181 ARG A N 1
ATOM 1445 C CA . ARG A 1 181 ? 10.978 -12.537 -26.717 1.00 90.62 181 ARG A CA 1
ATOM 1446 C C . ARG A 1 181 ? 10.110 -12.503 -25.463 1.00 90.62 181 ARG A C 1
ATOM 1448 O O . ARG A 1 181 ? 8.978 -12.972 -25.507 1.00 90.62 181 ARG A O 1
ATOM 1455 N N . LYS A 1 182 ? 10.651 -11.996 -24.354 1.00 91.00 182 LYS A N 1
ATOM 1456 C CA . LYS A 1 182 ? 9.962 -11.868 -23.066 1.00 91.00 182 LYS A CA 1
ATOM 1457 C C . LYS A 1 182 ? 9.484 -10.445 -22.793 1.00 91.00 182 LYS A C 1
ATOM 1459 O O . LYS A 1 182 ? 8.798 -10.244 -21.803 1.00 91.00 182 LYS A O 1
ATOM 1464 N N . MET A 1 183 ? 9.841 -9.475 -23.636 1.00 93.06 183 MET A N 1
ATOM 1465 C CA . MET A 1 183 ? 9.377 -8.095 -23.490 1.00 93.06 183 MET A CA 1
ATOM 1466 C C . MET A 1 183 ? 7.872 -7.988 -23.740 1.00 93.06 183 MET A C 1
ATOM 1468 O O . MET A 1 183 ? 7.300 -8.732 -24.545 1.00 93.06 183 MET A O 1
ATOM 1472 N N . TRP A 1 184 ? 7.230 -7.038 -23.071 1.00 96.31 184 TRP A N 1
ATOM 1473 C CA . TRP A 1 184 ? 5.796 -6.847 -23.170 1.00 96.31 184 TRP A CA 1
ATOM 1474 C C . TRP A 1 184 ? 5.425 -6.154 -24.480 1.00 96.31 184 TRP A C 1
ATOM 1476 O O . TRP A 1 184 ? 5.612 -4.950 -24.658 1.00 96.31 184 TRP A O 1
ATOM 1486 N N . LYS A 1 185 ? 4.862 -6.937 -25.402 1.00 97.56 185 LYS A N 1
ATOM 1487 C CA . LYS A 1 185 ? 4.265 -6.442 -26.641 1.00 97.56 185 LYS A CA 1
ATOM 1488 C C . LYS A 1 185 ? 2.758 -6.236 -26.468 1.00 97.56 185 LYS A C 1
ATOM 1490 O O . LYS A 1 185 ? 2.035 -7.203 -26.235 1.00 97.56 185 LYS A O 1
ATOM 1495 N N . LEU A 1 186 ? 2.309 -4.993 -26.610 1.00 97.12 186 LEU A N 1
ATOM 1496 C CA . LEU A 1 186 ? 0.898 -4.598 -26.568 1.00 97.12 186 LEU A CA 1
ATOM 1497 C C . LEU A 1 186 ? 0.171 -4.976 -27.866 1.00 97.12 186 LEU A C 1
ATOM 1499 O O . LEU A 1 186 ? 0.807 -5.278 -28.885 1.00 97.12 186 LEU A O 1
ATOM 1503 N N . LYS A 1 187 ? -1.166 -4.915 -27.865 1.00 96.50 187 LYS A N 1
ATOM 1504 C CA . LYS A 1 187 ? -1.989 -5.211 -29.059 1.00 96.50 187 LYS A CA 1
ATOM 1505 C C . LYS A 1 187 ? -1.683 -4.310 -30.252 1.00 96.50 187 LYS A C 1
ATOM 1507 O O . LYS A 1 187 ? -1.760 -4.770 -31.390 1.00 96.50 187 LYS A O 1
ATOM 1512 N N . SER A 1 188 ? -1.308 -3.058 -30.002 1.00 96.06 188 SER A N 1
ATOM 1513 C CA . SER A 1 188 ? -0.844 -2.109 -31.024 1.00 96.06 188 SER A CA 1
ATOM 1514 C C . SER A 1 188 ? 0.464 -2.538 -31.703 1.00 96.06 188 SER A C 1
ATOM 1516 O O . SER A 1 188 ? 0.798 -2.057 -32.784 1.00 96.06 188 SER A O 1
ATOM 1518 N N . GLY A 1 189 ? 1.211 -3.456 -31.086 1.00 96.50 189 GLY A N 1
ATOM 1519 C CA . GLY A 1 189 ? 2.560 -3.842 -31.479 1.00 96.50 189 GLY A CA 1
ATOM 1520 C C . GLY A 1 189 ? 3.659 -3.070 -30.748 1.00 96.50 189 GLY A C 1
ATOM 1521 O O . GLY A 1 189 ? 4.827 -3.442 -30.899 1.00 96.50 189 GLY A O 1
ATOM 1522 N N . THR A 1 190 ? 3.305 -2.060 -29.945 1.00 97.50 190 THR A N 1
ATOM 1523 C CA . THR A 1 190 ? 4.226 -1.322 -29.071 1.00 97.50 190 THR A CA 1
ATOM 1524 C C . THR A 1 190 ? 4.908 -2.272 -28.087 1.00 97.50 190 THR A C 1
ATOM 1526 O O . THR A 1 190 ? 4.263 -3.139 -27.501 1.00 97.50 190 THR A O 1
ATOM 1529 N N . VAL A 1 191 ? 6.221 -2.115 -27.898 1.00 97.75 191 VAL A N 1
ATOM 1530 C CA . VAL A 1 191 ? 7.000 -2.873 -26.906 1.00 97.75 191 VAL A CA 1
ATOM 1531 C C . VAL A 1 191 ? 7.321 -1.953 -25.733 1.00 97.75 191 VAL A C 1
ATOM 1533 O O . VAL A 1 191 ? 8.082 -0.998 -25.902 1.00 97.75 191 VAL A O 1
ATOM 1536 N N . VAL A 1 192 ? 6.748 -2.228 -24.561 1.00 96.94 192 VAL A N 1
ATOM 1537 C CA . VAL A 1 192 ? 6.756 -1.303 -23.412 1.00 96.94 192 VAL A CA 1
ATOM 1538 C C . VAL A 1 192 ? 8.181 -1.001 -22.942 1.00 96.94 192 VAL A C 1
ATOM 1540 O O . VAL A 1 192 ? 8.563 0.164 -22.857 1.00 96.94 192 VAL A O 1
ATOM 1543 N N . GLU A 1 193 ? 9.013 -2.023 -22.724 1.00 96.75 193 GLU A N 1
ATOM 1544 C CA . GLU A 1 193 ? 10.404 -1.865 -22.274 1.00 96.75 193 GLU A CA 1
ATOM 1545 C C . GLU A 1 193 ? 11.227 -1.005 -23.235 1.00 96.75 193 GLU A C 1
ATOM 1547 O O . GLU A 1 193 ? 12.087 -0.241 -22.802 1.00 96.75 193 GLU A O 1
ATOM 1552 N N . LYS A 1 194 ? 10.965 -1.119 -24.543 1.00 96.88 194 LYS A N 1
ATOM 1553 C CA . LYS A 1 194 ? 11.662 -0.336 -25.565 1.00 96.88 194 LYS A CA 1
ATOM 1554 C C . LYS A 1 194 ? 11.293 1.144 -25.473 1.00 96.88 194 LYS A C 1
ATOM 1556 O O . LYS A 1 194 ? 12.195 1.976 -25.481 1.00 96.88 194 LYS A O 1
ATOM 1561 N N . VAL A 1 195 ? 10.002 1.458 -25.342 1.00 97.25 195 VAL A N 1
ATOM 1562 C CA . VAL A 1 195 ? 9.521 2.841 -25.174 1.00 97.25 195 VAL A CA 1
ATOM 1563 C C . VAL A 1 195 ? 10.144 3.474 -23.930 1.00 97.25 195 VAL A C 1
ATOM 1565 O O . VAL A 1 195 ? 10.703 4.570 -24.004 1.00 97.25 195 VAL A O 1
ATOM 1568 N N . LEU A 1 196 ? 10.122 2.756 -22.801 1.00 95.38 196 LEU A N 1
ATOM 1569 C CA . LEU A 1 196 ? 10.713 3.248 -21.557 1.00 95.38 196 LEU A CA 1
ATOM 1570 C C . LEU A 1 196 ? 12.227 3.438 -21.676 1.00 95.38 196 LEU A C 1
ATOM 1572 O O . LEU A 1 196 ? 12.744 4.451 -21.216 1.00 95.38 196 LEU A O 1
ATOM 1576 N N . TYR A 1 197 ? 12.937 2.502 -22.313 1.00 95.38 197 TYR A N 1
ATOM 1577 C CA . TYR A 1 197 ? 14.382 2.598 -22.522 1.00 95.38 197 TYR A CA 1
ATOM 1578 C C . TYR A 1 197 ? 14.773 3.811 -23.371 1.00 95.38 197 TYR A C 1
ATOM 1580 O O . TYR A 1 197 ? 15.647 4.580 -22.968 1.00 95.38 197 TYR A O 1
ATOM 1588 N N . GLU A 1 198 ? 14.122 4.004 -24.522 1.00 95.44 198 GLU A N 1
ATOM 1589 C CA . GLU A 1 198 ? 14.419 5.113 -25.437 1.00 95.44 198 GLU A CA 1
ATOM 1590 C C . GLU A 1 198 ? 14.211 6.472 -24.762 1.00 95.44 198 GLU A C 1
ATOM 1592 O O . GLU A 1 198 ? 15.051 7.366 -24.898 1.00 95.44 198 GLU A O 1
ATOM 1597 N N . TYR A 1 199 ? 13.139 6.607 -23.977 1.00 94.75 199 TYR A N 1
ATOM 1598 C CA . TYR A 1 199 ? 12.870 7.826 -23.226 1.00 94.75 199 TYR A CA 1
ATOM 1599 C C . TYR A 1 199 ? 13.835 8.009 -22.050 1.00 94.75 199 TYR A C 1
ATOM 1601 O O . TYR A 1 199 ? 14.511 9.038 -21.968 1.00 94.75 199 TYR A O 1
ATOM 1609 N N . ALA A 1 200 ? 13.958 7.010 -21.171 1.00 91.38 200 ALA A N 1
ATOM 1610 C CA . ALA A 1 200 ? 14.773 7.097 -19.962 1.00 91.38 200 ALA A CA 1
ATOM 1611 C C . ALA A 1 200 ? 16.245 7.384 -20.282 1.00 91.38 200 ALA A C 1
ATOM 1613 O O . ALA A 1 200 ? 16.848 8.243 -19.648 1.00 91.38 200 ALA A O 1
ATOM 1614 N N . ARG A 1 201 ? 16.799 6.774 -21.339 1.00 92.44 201 ARG A N 1
ATOM 1615 C CA . ARG A 1 201 ? 18.179 7.023 -21.793 1.00 92.44 201 ARG A CA 1
ATOM 1616 C C . ARG A 1 201 ? 18.443 8.490 -22.156 1.00 92.44 201 ARG A C 1
ATOM 1618 O O . ARG A 1 201 ? 19.586 8.940 -22.096 1.00 92.44 201 ARG A O 1
ATOM 1625 N N . SER A 1 202 ? 17.413 9.230 -22.564 1.00 89.50 202 SER A N 1
ATOM 1626 C CA . SER A 1 202 ? 17.526 10.653 -22.903 1.00 89.50 202 SER A CA 1
ATOM 1627 C C . SER A 1 202 ? 17.464 11.579 -21.682 1.00 89.50 202 SER A C 1
ATOM 1629 O O . SER A 1 202 ? 17.831 12.755 -21.780 1.00 89.50 202 SER A O 1
ATOM 1631 N N . LEU A 1 203 ? 17.023 11.066 -20.528 1.00 87.31 203 LEU A N 1
ATOM 1632 C CA . LEU A 1 203 ? 16.889 11.850 -19.310 1.00 87.31 203 LEU A CA 1
ATOM 1633 C C . LEU A 1 203 ? 18.262 12.170 -18.729 1.00 87.31 203 LEU A C 1
ATOM 1635 O O . LEU A 1 203 ? 19.163 11.342 -18.643 1.00 87.31 203 LEU A O 1
ATOM 1639 N N . SER A 1 204 ? 18.417 13.407 -18.264 1.00 86.75 204 SER A N 1
ATOM 1640 C CA . SER A 1 204 ? 19.657 13.834 -17.618 1.00 86.75 204 SER A CA 1
ATOM 1641 C C . SER A 1 204 ? 19.715 13.522 -16.122 1.00 86.75 204 SER A C 1
ATOM 1643 O O . SER A 1 204 ? 20.590 14.038 -15.427 1.00 86.75 204 SER A O 1
ATOM 1645 N N . TYR A 1 205 ? 18.728 12.791 -15.615 1.00 82.19 205 TYR A N 1
ATOM 1646 C CA . TYR A 1 205 ? 18.532 12.491 -14.208 1.00 82.19 205 TYR A CA 1
ATOM 1647 C C . TYR A 1 205 ? 17.968 11.073 -14.063 1.00 82.19 205 TYR A C 1
ATOM 1649 O O . TYR A 1 205 ? 17.274 10.580 -14.948 1.00 82.19 205 TYR A O 1
ATOM 1657 N N . GLU A 1 206 ? 18.259 10.433 -12.932 1.00 79.88 206 GLU A N 1
ATOM 1658 C CA . GLU A 1 206 ? 17.734 9.103 -12.621 1.00 79.88 206 GLU A CA 1
ATOM 1659 C C . GLU A 1 206 ? 16.224 9.170 -12.350 1.00 79.88 206 GLU A C 1
ATOM 1661 O O . GLU A 1 206 ? 15.760 9.955 -11.516 1.00 79.88 206 GLU A O 1
ATOM 1666 N N . SER A 1 207 ? 15.480 8.296 -13.018 1.00 83.94 207 SER A N 1
ATOM 1667 C CA . SER A 1 207 ? 14.022 8.146 -12.933 1.00 83.94 207 SER A CA 1
ATOM 1668 C C . SER A 1 207 ? 13.660 6.674 -12.705 1.00 83.94 207 SER A C 1
ATOM 1670 O O . SER A 1 207 ? 14.437 5.789 -13.056 1.00 83.94 207 SER A O 1
ATOM 1672 N N . CYS A 1 208 ? 12.468 6.400 -12.168 1.00 81.38 208 CYS A N 1
ATOM 1673 C CA . CYS A 1 208 ? 11.923 5.049 -11.982 1.00 81.38 208 CYS A CA 1
ATOM 1674 C C . CYS A 1 208 ? 11.889 4.232 -13.290 1.00 81.38 208 CYS A C 1
ATOM 1676 O O . CYS A 1 208 ? 12.058 3.011 -13.265 1.00 81.38 208 CYS A O 1
ATOM 1678 N N . LEU A 1 209 ? 11.789 4.912 -14.437 1.00 87.12 209 LEU A N 1
ATOM 1679 C CA . LEU A 1 209 ? 11.821 4.300 -15.767 1.00 87.12 209 LEU A CA 1
ATOM 1680 C C . LEU A 1 209 ? 13.158 3.597 -16.069 1.00 87.12 209 LEU A C 1
ATOM 1682 O O . LEU A 1 209 ? 13.170 2.607 -16.795 1.00 87.12 209 LEU A O 1
ATOM 1686 N N . HIS A 1 210 ? 14.267 4.021 -15.446 1.00 85.94 210 HIS A N 1
ATOM 1687 C CA . HIS A 1 210 ? 15.570 3.342 -15.562 1.00 85.94 210 HIS A C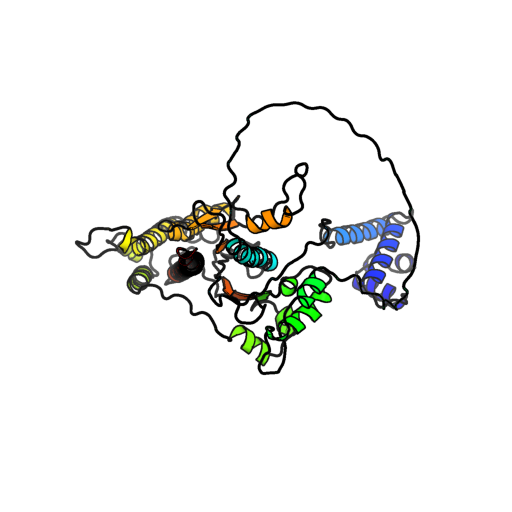A 1
ATOM 1688 C C . HIS A 1 210 ? 15.580 1.948 -14.912 1.00 85.94 210 HIS A C 1
ATOM 1690 O O . HIS A 1 210 ? 16.491 1.151 -15.125 1.00 85.94 210 HIS A O 1
ATOM 1696 N N . SER A 1 211 ? 14.559 1.642 -14.112 1.00 82.88 211 SER A N 1
ATOM 1697 C CA . SER A 1 211 ? 14.322 0.328 -13.514 1.00 82.88 211 SER A CA 1
ATOM 1698 C C . SER A 1 211 ? 13.066 -0.352 -14.076 1.00 82.88 211 SER A C 1
ATOM 1700 O O . SER A 1 211 ? 12.594 -1.312 -13.474 1.00 82.88 211 SER A O 1
ATOM 1702 N N . PHE A 1 212 ? 12.532 0.129 -15.209 1.00 90.88 212 PHE A N 1
ATOM 1703 C CA . PHE A 1 212 ? 11.310 -0.380 -15.851 1.00 90.88 212 PHE A CA 1
ATOM 1704 C C . PHE A 1 212 ? 10.080 -0.374 -14.930 1.00 90.88 212 PHE A C 1
ATOM 1706 O O . PHE A 1 212 ? 9.244 -1.277 -14.974 1.00 90.88 212 PHE A O 1
ATOM 1713 N N . ILE A 1 213 ? 9.976 0.647 -14.076 1.00 87.12 213 ILE A N 1
ATOM 1714 C CA . ILE A 1 213 ? 8.835 0.848 -13.180 1.00 87.12 213 ILE A CA 1
ATOM 1715 C C . ILE A 1 213 ? 7.943 1.926 -13.772 1.00 87.12 213 ILE A C 1
ATOM 1717 O O . ILE A 1 213 ? 8.428 3.020 -14.047 1.00 87.12 213 ILE A O 1
ATOM 1721 N N . ILE A 1 214 ? 6.659 1.629 -13.925 1.00 90.38 214 ILE A N 1
ATOM 1722 C CA . ILE A 1 214 ? 5.643 2.560 -14.408 1.00 90.38 214 ILE A CA 1
ATOM 1723 C C . ILE A 1 214 ? 4.579 2.759 -13.331 1.00 90.38 214 ILE A C 1
ATOM 1725 O O . ILE A 1 214 ? 4.194 1.796 -12.666 1.00 90.38 214 ILE A O 1
ATOM 1729 N N . ASN A 1 215 ? 4.089 3.984 -13.157 1.00 87.38 215 ASN A N 1
ATOM 1730 C CA . ASN A 1 215 ? 2.988 4.277 -12.242 1.00 87.38 215 ASN A CA 1
ATOM 1731 C C . ASN A 1 215 ? 1.852 5.014 -12.961 1.00 87.38 215 ASN A C 1
ATOM 1733 O O . ASN A 1 215 ? 2.064 5.665 -13.981 1.00 87.38 215 ASN A O 1
ATOM 1737 N N . ASP A 1 216 ? 0.636 4.874 -12.441 1.00 88.06 216 ASP A N 1
ATOM 1738 C CA . ASP A 1 216 ? -0.605 5.408 -13.019 1.00 88.06 216 ASP A CA 1
ATOM 1739 C C . ASP A 1 216 ? -0.746 6.935 -12.914 1.00 88.06 216 ASP A C 1
ATOM 1741 O O . ASP A 1 216 ? -1.638 7.510 -13.540 1.00 88.06 216 ASP A O 1
ATOM 1745 N N . THR A 1 217 ? 0.130 7.592 -12.154 1.00 86.00 217 THR A N 1
ATOM 1746 C CA . THR A 1 217 ? 0.127 9.046 -11.926 1.00 86.00 217 THR A CA 1
ATOM 1747 C C . THR A 1 217 ? 1.246 9.793 -12.661 1.00 86.00 217 THR A C 1
ATOM 1749 O O . THR A 1 217 ? 1.306 11.021 -12.598 1.00 86.00 217 THR A O 1
ATOM 1752 N N . ASP A 1 218 ? 2.139 9.081 -13.350 1.00 86.94 218 ASP A N 1
ATOM 1753 C CA . ASP A 1 218 ? 3.281 9.654 -14.059 1.00 86.94 218 ASP A CA 1
ATOM 1754 C C . ASP A 1 218 ? 2.846 10.144 -15.439 1.00 86.94 218 ASP A C 1
ATOM 1756 O O . ASP A 1 218 ? 2.777 9.389 -16.410 1.00 86.94 218 ASP A O 1
ATOM 1760 N N . GLU A 1 219 ? 2.546 11.439 -15.514 1.00 90.25 219 GLU A N 1
ATOM 1761 C CA . GLU A 1 219 ? 2.135 12.095 -16.755 1.00 90.25 219 GLU A CA 1
ATOM 1762 C C . GLU A 1 219 ? 3.244 12.090 -17.823 1.00 90.25 219 GLU A C 1
ATOM 1764 O O . GLU A 1 219 ? 2.936 12.050 -19.017 1.00 90.25 219 GLU A O 1
ATOM 1769 N N . GLU A 1 220 ? 4.528 12.085 -17.433 1.00 90.69 220 GLU A N 1
ATOM 1770 C CA . GLU A 1 220 ? 5.632 11.980 -18.394 1.00 90.69 220 GLU A CA 1
ATOM 1771 C C . GLU A 1 220 ? 5.630 10.591 -19.031 1.00 90.69 220 GLU A C 1
ATOM 1773 O O . GLU A 1 220 ? 5.599 10.492 -20.259 1.00 90.69 220 GLU A O 1
ATOM 1778 N N . ALA A 1 221 ? 5.564 9.530 -18.221 1.00 91.19 221 ALA A N 1
ATOM 1779 C CA . ALA A 1 221 ? 5.469 8.158 -18.715 1.00 91.19 221 ALA A CA 1
ATOM 1780 C C . ALA A 1 221 ? 4.198 7.932 -19.545 1.00 91.19 221 ALA A C 1
ATOM 1782 O O . ALA A 1 221 ? 4.265 7.318 -20.609 1.00 91.19 221 ALA A O 1
ATOM 1783 N N . LYS A 1 222 ? 3.055 8.469 -19.105 1.00 95.19 222 LYS A N 1
ATOM 1784 C CA . LYS A 1 222 ? 1.776 8.381 -19.823 1.00 95.19 222 LYS A CA 1
ATOM 1785 C C . LYS A 1 222 ? 1.843 9.000 -21.209 1.00 95.19 222 LYS A C 1
ATOM 1787 O O . LYS A 1 222 ? 1.329 8.416 -22.158 1.00 95.19 222 LYS A O 1
ATOM 1792 N N . SER A 1 223 ? 2.525 10.137 -21.344 1.00 95.75 223 SER A N 1
ATOM 1793 C CA . SER A 1 223 ? 2.683 10.830 -22.627 1.00 95.75 223 SER A CA 1
ATOM 1794 C C . SER A 1 223 ? 3.478 10.043 -23.680 1.00 95.75 223 SER A C 1
ATOM 1796 O O . SER A 1 223 ? 3.443 10.398 -24.859 1.00 95.75 223 SER A O 1
ATOM 1798 N N . LEU A 1 224 ? 4.175 8.971 -23.280 1.00 96.38 224 LEU A N 1
ATOM 1799 C CA . LEU A 1 224 ? 4.934 8.101 -24.184 1.00 96.38 224 LEU A CA 1
ATOM 1800 C C . LEU A 1 224 ? 4.056 7.083 -24.921 1.00 96.38 224 LEU A C 1
ATOM 1802 O O . LEU A 1 224 ? 4.508 6.488 -25.900 1.00 96.38 224 LEU A O 1
ATOM 1806 N N . PHE A 1 225 ? 2.830 6.861 -24.447 1.00 97.44 225 PHE A N 1
ATOM 1807 C CA . PHE A 1 225 ? 1.925 5.838 -24.958 1.00 97.44 225 PHE A CA 1
ATOM 1808 C C . PHE A 1 225 ? 0.667 6.467 -25.561 1.00 97.44 225 PHE A C 1
ATOM 1810 O O . PHE A 1 225 ? 0.269 7.580 -25.219 1.00 97.44 225 PHE A O 1
ATOM 1817 N N . SER A 1 226 ? 0.023 5.731 -26.469 1.00 97.31 226 SER A N 1
ATOM 1818 C CA . SER A 1 226 ? -1.354 6.043 -26.864 1.00 97.31 226 SER A CA 1
ATOM 1819 C C . SER A 1 226 ? -2.307 5.829 -25.683 1.00 97.31 226 SER A C 1
ATOM 1821 O O . SER A 1 226 ? -1.983 5.110 -24.734 1.00 97.31 226 SER A O 1
ATOM 1823 N N . GLU A 1 227 ? -3.496 6.432 -25.733 1.00 96.69 227 GLU A N 1
ATOM 1824 C CA . GLU A 1 227 ? -4.508 6.228 -24.691 1.00 96.69 227 GLU A CA 1
ATOM 1825 C C . GLU A 1 227 ? -4.915 4.747 -24.603 1.00 96.69 227 GLU A C 1
ATOM 1827 O O . GLU A 1 227 ? -5.072 4.205 -23.507 1.00 96.69 227 GLU A O 1
ATOM 1832 N N . GLU A 1 228 ? -5.012 4.064 -25.745 1.00 97.06 228 GLU A N 1
ATOM 1833 C CA . GLU A 1 228 ? -5.302 2.634 -25.822 1.00 97.06 228 GLU A CA 1
ATOM 1834 C C . GLU A 1 228 ? -4.194 1.787 -25.186 1.00 97.06 228 GLU A C 1
ATOM 1836 O O . GLU A 1 228 ? -4.498 0.894 -24.393 1.00 97.06 228 GLU A O 1
ATOM 1841 N N . ASP A 1 229 ? -2.926 2.086 -25.486 1.00 97.62 229 ASP A N 1
ATOM 1842 C CA . ASP A 1 229 ? -1.775 1.377 -24.917 1.00 97.62 229 ASP A CA 1
ATOM 1843 C C . ASP A 1 229 ? -1.678 1.594 -23.404 1.00 97.62 229 ASP A C 1
ATOM 1845 O O . ASP A 1 229 ? -1.470 0.641 -22.654 1.00 97.62 229 ASP A O 1
ATOM 1849 N N . TRP A 1 230 ? -1.868 2.830 -22.932 1.00 96.75 230 TRP A N 1
ATOM 1850 C CA . TRP A 1 230 ? -1.842 3.138 -21.502 1.00 96.75 230 TRP A CA 1
ATOM 1851 C C . TRP A 1 230 ? -2.957 2.412 -20.747 1.00 96.75 230 TRP A C 1
ATOM 1853 O O . TRP A 1 230 ? -2.718 1.783 -19.712 1.00 96.75 230 TRP A O 1
ATOM 1863 N N . ASN A 1 231 ? -4.174 2.441 -21.293 1.00 95.56 231 ASN A N 1
ATOM 1864 C CA . ASN A 1 231 ? -5.307 1.722 -20.723 1.00 95.56 231 ASN A CA 1
ATOM 1865 C C . ASN A 1 231 ? -5.075 0.206 -20.736 1.00 95.56 231 ASN A C 1
ATOM 1867 O O . ASN A 1 231 ? -5.418 -0.464 -19.763 1.00 95.56 231 ASN A O 1
ATOM 1871 N N . GLU A 1 232 ? -4.462 -0.347 -21.787 1.00 96.44 232 GLU A N 1
ATOM 1872 C CA . GLU A 1 232 ? -4.059 -1.755 -21.817 1.00 96.44 232 GLU A CA 1
ATOM 1873 C C . GLU A 1 232 ? -3.057 -2.066 -20.699 1.00 96.44 232 GLU A C 1
ATOM 1875 O O . GLU A 1 232 ? -3.300 -2.990 -19.920 1.00 96.44 232 GLU A O 1
ATOM 1880 N N . ILE A 1 233 ? -1.996 -1.264 -20.553 1.00 95.25 233 ILE A N 1
ATOM 1881 C CA . ILE A 1 233 ? -0.966 -1.451 -19.519 1.00 95.25 233 ILE A CA 1
ATOM 1882 C C . ILE A 1 233 ? -1.586 -1.480 -18.120 1.00 95.25 233 ILE A C 1
ATOM 1884 O O . ILE A 1 233 ? -1.243 -2.347 -17.315 1.00 95.25 233 ILE A O 1
ATOM 1888 N N . PHE A 1 234 ? -2.512 -0.572 -17.809 1.00 93.81 234 PHE A N 1
ATOM 1889 C CA . PHE A 1 234 ? -3.102 -0.465 -16.469 1.00 93.81 234 PHE A CA 1
ATOM 1890 C C . PHE A 1 234 ? -4.371 -1.296 -16.256 1.00 93.81 234 PHE A C 1
ATOM 1892 O O . PHE A 1 234 ? -4.818 -1.407 -15.119 1.00 93.81 234 PHE A O 1
ATOM 1899 N N . ALA A 1 235 ? -4.922 -1.933 -17.291 1.00 92.56 235 ALA A N 1
ATOM 1900 C CA . ALA A 1 235 ? -6.034 -2.880 -17.162 1.00 92.56 235 ALA A CA 1
ATOM 1901 C C . ALA A 1 235 ? -5.598 -4.353 -17.261 1.00 92.56 235 ALA A C 1
ATOM 1903 O O . ALA A 1 235 ? -6.359 -5.246 -16.874 1.00 92.56 235 ALA A O 1
ATOM 1904 N N . PHE A 1 236 ? -4.392 -4.631 -17.769 1.00 93.06 236 PHE A N 1
ATOM 1905 C CA . PHE A 1 236 ? -3.904 -5.992 -17.986 1.00 93.06 236 PHE A CA 1
ATOM 1906 C C . PHE A 1 236 ? -3.687 -6.750 -16.668 1.00 93.06 236 PHE A C 1
ATOM 1908 O O . PHE A 1 236 ? -3.014 -6.255 -15.762 1.00 93.06 236 PHE A O 1
ATOM 1915 N N . GLU A 1 237 ? -4.274 -7.948 -16.572 1.00 87.88 237 GLU A N 1
ATOM 1916 C CA . GLU A 1 237 ? -4.136 -8.902 -15.456 1.00 87.88 237 GLU A CA 1
ATOM 1917 C C . GLU A 1 237 ? -4.157 -8.279 -14.050 1.00 87.88 237 GLU A C 1
ATOM 1919 O O . GLU A 1 237 ? -3.388 -8.654 -13.164 1.00 87.88 237 GLU A O 1
ATOM 1924 N N . LEU A 1 238 ? -5.061 -7.321 -13.821 1.00 84.38 238 LEU A N 1
ATOM 1925 C CA . LEU A 1 238 ? -5.168 -6.659 -12.526 1.00 84.38 238 LEU A CA 1
ATOM 1926 C C . LEU A 1 238 ? -5.395 -7.654 -11.388 1.00 84.38 238 LEU A C 1
ATOM 1928 O O . LEU A 1 238 ? -6.400 -8.377 -11.340 1.00 84.38 238 LEU A O 1
ATOM 1932 N N . LYS A 1 239 ? -4.467 -7.649 -10.428 1.00 81.81 239 LYS A N 1
ATOM 1933 C CA . LYS A 1 239 ? -4.581 -8.457 -9.217 1.00 81.81 239 LYS A CA 1
ATOM 1934 C C . LYS A 1 239 ? -5.765 -7.952 -8.392 1.00 81.81 239 LYS A C 1
ATOM 1936 O O . LYS A 1 239 ? -5.901 -6.767 -8.087 1.00 81.81 239 LYS A O 1
ATOM 1941 N N . LYS A 1 240 ? -6.664 -8.870 -8.033 1.00 85.25 240 LYS A N 1
ATOM 1942 C CA . LYS A 1 240 ? -7.868 -8.535 -7.264 1.00 85.25 240 LYS A CA 1
ATOM 1943 C C . LYS A 1 240 ? -7.481 -8.144 -5.842 1.00 85.25 240 LYS A C 1
ATOM 1945 O O . LYS A 1 240 ? -6.771 -8.884 -5.170 1.00 85.25 240 LYS A O 1
ATOM 1950 N N . MET A 1 241 ? -8.026 -7.029 -5.359 1.00 86.75 241 MET A N 1
ATOM 1951 C CA . MET A 1 241 ? -7.871 -6.652 -3.955 1.00 86.75 241 MET A CA 1
ATOM 1952 C C . MET A 1 241 ? -8.486 -7.716 -3.033 1.00 86.75 241 MET A C 1
ATOM 1954 O O . MET A 1 241 ? -9.600 -8.184 -3.314 1.00 86.75 241 MET A O 1
ATOM 1958 N N . PRO A 1 242 ? -7.828 -8.064 -1.911 1.00 90.62 242 PRO A N 1
ATOM 1959 C CA . PRO A 1 242 ? -8.378 -9.020 -0.966 1.00 90.62 242 PRO A CA 1
ATOM 1960 C C . PRO A 1 242 ? -9.740 -8.580 -0.440 1.00 90.62 242 PRO A C 1
ATOM 1962 O O . PRO A 1 242 ? -10.010 -7.394 -0.196 1.00 90.62 242 PRO A O 1
ATOM 1965 N N . LYS A 1 243 ? -10.606 -9.572 -0.242 1.00 92.12 243 LYS A N 1
ATOM 1966 C CA . LYS A 1 243 ? -11.892 -9.372 0.417 1.00 92.12 243 LYS A CA 1
ATOM 1967 C C . LYS A 1 243 ? -11.674 -9.359 1.924 1.00 92.12 243 LYS A C 1
ATOM 1969 O O . LYS A 1 243 ? -10.950 -10.190 2.455 1.00 92.12 243 LYS A O 1
ATOM 1974 N N . ILE A 1 244 ? -12.336 -8.423 2.591 1.00 94.56 244 ILE A N 1
ATOM 1975 C CA . ILE A 1 244 ? -12.377 -8.360 4.051 1.00 94.56 244 ILE A CA 1
ATOM 1976 C C . ILE A 1 244 ? -13.603 -9.129 4.535 1.00 94.56 244 ILE A C 1
ATOM 1978 O O . ILE A 1 244 ? -14.656 -9.089 3.888 1.00 94.56 244 ILE A O 1
ATOM 1982 N N . ASP A 1 245 ? -13.452 -9.833 5.656 1.00 94.94 245 ASP A N 1
ATOM 1983 C CA . ASP A 1 245 ? -14.519 -10.637 6.238 1.00 94.94 245 ASP A CA 1
ATOM 1984 C C . ASP A 1 245 ? -15.779 -9.800 6.524 1.00 94.94 245 ASP A C 1
ATOM 1986 O O . ASP A 1 245 ? -15.716 -8.638 6.942 1.00 94.94 245 ASP A O 1
ATOM 1990 N N . LYS A 1 246 ? -16.952 -10.400 6.293 1.00 96.19 246 LYS A N 1
ATOM 1991 C CA . LYS A 1 246 ? -18.240 -9.711 6.447 1.00 96.19 246 LYS A CA 1
ATOM 1992 C C . LYS A 1 246 ? -18.481 -9.253 7.884 1.00 96.19 246 LYS A C 1
ATOM 1994 O O . LYS A 1 246 ? -19.068 -8.190 8.066 1.00 96.19 246 LYS A O 1
ATOM 1999 N N . SER A 1 247 ? -18.046 -10.016 8.885 1.00 95.56 247 SER A N 1
ATOM 2000 C CA . SER A 1 247 ? -18.192 -9.653 10.299 1.00 95.56 247 SER A CA 1
ATOM 2001 C C . SER A 1 247 ? -17.413 -8.379 10.633 1.00 95.56 247 SER A C 1
ATOM 2003 O O . SER A 1 247 ? -17.963 -7.477 11.262 1.00 95.56 247 SER A O 1
ATOM 2005 N N . ILE A 1 248 ? -16.192 -8.247 10.108 1.00 96.19 248 ILE A N 1
ATOM 2006 C CA . ILE A 1 248 ? -15.345 -7.057 10.254 1.00 96.19 248 ILE A CA 1
ATOM 2007 C C . ILE A 1 248 ? -16.018 -5.848 9.594 1.00 96.19 248 ILE A C 1
ATOM 2009 O O . ILE A 1 248 ? -16.145 -4.790 10.211 1.00 96.19 248 ILE A O 1
ATOM 2013 N N . ILE A 1 249 ? -16.506 -6.009 8.359 1.00 95.81 249 ILE A N 1
ATOM 2014 C CA . ILE A 1 249 ? -17.225 -4.942 7.646 1.00 95.81 249 ILE A CA 1
ATOM 2015 C C . ILE A 1 249 ? -18.494 -4.527 8.398 1.00 95.81 249 ILE A C 1
ATOM 2017 O O . ILE A 1 249 ? -18.791 -3.337 8.492 1.00 95.81 249 ILE A O 1
ATOM 2021 N N . ASN A 1 250 ? -19.240 -5.484 8.949 1.00 95.62 250 ASN A N 1
ATOM 2022 C CA . ASN A 1 250 ? -20.436 -5.200 9.737 1.00 95.62 250 ASN A CA 1
ATOM 2023 C C . ASN A 1 250 ? -20.096 -4.442 11.026 1.00 95.62 250 ASN A C 1
ATOM 2025 O O . ASN A 1 250 ? -20.832 -3.528 11.389 1.00 95.62 250 ASN A O 1
ATOM 2029 N N . LEU A 1 251 ? -18.975 -4.761 11.678 1.00 95.94 251 LEU A N 1
ATOM 2030 C CA . LEU A 1 251 ? -18.511 -4.036 12.859 1.00 95.94 251 LEU A CA 1
ATOM 2031 C C . LEU A 1 251 ? -18.110 -2.591 12.523 1.00 95.94 251 LEU A C 1
ATOM 2033 O O . LEU A 1 251 ? -18.554 -1.666 13.197 1.00 95.94 251 LEU A O 1
ATOM 2037 N N . MET A 1 252 ? -17.353 -2.371 11.442 1.00 95.56 252 MET A N 1
ATOM 2038 C CA . MET A 1 252 ? -17.033 -1.015 10.966 1.00 95.56 252 MET A CA 1
ATOM 2039 C C . MET A 1 252 ? -18.304 -0.213 10.656 1.00 95.56 252 MET A C 1
ATOM 2041 O O . MET A 1 252 ? -18.413 0.949 11.039 1.00 95.56 252 MET A O 1
ATOM 2045 N N . LYS A 1 253 ? -19.294 -0.837 10.000 1.00 94.25 253 LYS A N 1
ATOM 2046 C CA . LYS A 1 253 ? -20.597 -0.212 9.723 1.00 94.25 253 LYS A CA 1
ATOM 2047 C C . LYS A 1 253 ? -21.366 0.116 11.001 1.00 94.25 253 LYS A C 1
ATOM 2049 O O . LYS A 1 253 ? -21.908 1.208 11.088 1.00 94.25 253 LYS A O 1
ATOM 2054 N N . LYS A 1 254 ? -21.376 -0.786 11.992 1.00 94.00 254 LYS A N 1
ATOM 2055 C CA . LYS A 1 254 ? -21.988 -0.552 13.313 1.00 94.00 254 LYS A CA 1
ATOM 2056 C C . LYS A 1 254 ? -21.414 0.705 13.977 1.00 94.00 254 LYS A C 1
ATOM 2058 O O . LYS A 1 254 ? -22.156 1.449 14.600 1.00 94.00 254 LYS A O 1
ATOM 2063 N N . TYR A 1 255 ? -20.115 0.950 13.821 1.00 94.38 255 TYR A N 1
ATOM 2064 C CA . TYR A 1 255 ? -19.432 2.125 14.369 1.00 94.38 255 TYR A CA 1
ATOM 2065 C C . TYR A 1 255 ? -19.492 3.377 13.487 1.00 94.38 255 TYR A C 1
ATOM 2067 O O . TYR A 1 255 ? -19.040 4.439 13.903 1.00 94.38 255 TYR A O 1
ATOM 2075 N N . SER A 1 256 ? -20.048 3.279 12.281 1.00 88.56 256 SER A N 1
ATOM 2076 C CA . SER A 1 256 ? -20.121 4.382 11.321 1.00 88.56 256 SER A CA 1
ATOM 2077 C C . SER A 1 256 ? -21.365 5.241 11.544 1.00 88.56 256 SER A C 1
ATOM 2079 O O . SER A 1 256 ? -22.252 5.309 10.696 1.00 88.56 256 SER A O 1
ATOM 2081 N N . VAL A 1 257 ? -21.429 5.885 12.703 1.00 90.56 257 VAL A N 1
ATOM 2082 C CA . VAL A 1 257 ? -22.462 6.877 13.029 1.00 90.56 257 VAL A CA 1
ATOM 2083 C C . VAL A 1 257 ? -21.905 8.293 12.866 1.00 90.56 257 VAL A C 1
ATOM 2085 O O . VAL A 1 257 ? -20.706 8.471 12.664 1.00 90.56 257 VAL A O 1
ATOM 2088 N N . THR A 1 258 ? -22.771 9.302 12.902 1.00 89.50 258 THR A N 1
ATOM 2089 C CA . THR A 1 258 ? -22.385 10.724 12.787 1.00 89.50 258 THR A CA 1
ATOM 2090 C C . THR A 1 258 ? -22.546 11.497 14.092 1.00 89.50 258 THR A C 1
ATOM 2092 O O . THR A 1 258 ? -22.209 12.673 14.140 1.00 89.50 258 THR A O 1
ATOM 2095 N N . ASP A 1 259 ? -23.088 10.864 15.133 1.00 90.81 259 ASP A N 1
ATOM 2096 C CA . ASP A 1 259 ? -23.308 11.473 16.441 1.00 90.81 259 ASP A CA 1
ATOM 2097 C C . ASP A 1 259 ? -22.417 10.810 17.496 1.00 90.81 259 ASP A C 1
ATOM 2099 O O . ASP A 1 259 ? -22.422 9.587 17.663 1.00 90.81 259 ASP A O 1
ATOM 2103 N N . LEU A 1 260 ? -21.655 11.626 18.229 1.00 91.06 260 LEU A N 1
ATOM 2104 C CA . LEU A 1 260 ? -20.718 11.135 19.239 1.00 91.06 260 LEU A CA 1
ATOM 2105 C C . LEU A 1 260 ? -21.446 10.504 20.436 1.00 91.06 260 LEU A C 1
ATOM 2107 O O . LEU A 1 260 ? -20.952 9.544 21.024 1.00 91.06 260 LEU A O 1
ATOM 2111 N N . THR A 1 261 ? -22.644 10.984 20.783 1.00 92.69 261 THR A N 1
ATOM 2112 C CA . THR A 1 261 ? -23.420 10.438 21.909 1.00 92.69 261 THR A CA 1
ATOM 2113 C C . THR A 1 261 ? -23.982 9.053 21.591 1.00 92.69 261 THR A C 1
ATOM 2115 O O . THR A 1 261 ? -23.976 8.169 22.451 1.00 92.69 261 THR A O 1
ATOM 2118 N N . GLU A 1 262 ? -24.455 8.840 20.367 1.00 94.00 262 GLU A N 1
ATOM 2119 C CA . GLU A 1 262 ? -24.839 7.534 19.841 1.00 94.00 262 GLU A CA 1
ATOM 2120 C C . GLU A 1 262 ? -23.628 6.603 19.794 1.00 94.00 262 GLU A C 1
ATOM 2122 O O . GLU A 1 262 ? -23.681 5.498 20.339 1.00 94.00 262 GLU A O 1
ATOM 2127 N N . PHE A 1 263 ? -22.510 7.071 19.237 1.00 94.38 263 PHE A N 1
ATOM 2128 C CA . PHE A 1 263 ? -21.282 6.290 19.169 1.00 94.38 263 PHE A CA 1
ATOM 2129 C C . PHE A 1 263 ? -20.798 5.844 20.547 1.00 94.38 263 PHE A C 1
ATOM 2131 O O . PHE A 1 263 ? -20.451 4.676 20.712 1.00 94.38 263 PHE A O 1
ATOM 2138 N N . ARG A 1 264 ? -20.856 6.728 21.552 1.00 94.50 264 ARG A N 1
ATOM 2139 C CA . ARG A 1 264 ? -20.511 6.419 22.945 1.00 94.50 264 ARG A CA 1
ATOM 2140 C C . ARG A 1 264 ? -21.293 5.210 23.453 1.00 94.50 264 ARG A C 1
ATOM 2142 O O . ARG A 1 264 ? -20.713 4.303 24.034 1.00 94.50 264 ARG A O 1
ATOM 2149 N N . LYS A 1 265 ? -22.600 5.140 23.192 1.00 94.88 265 LYS A N 1
ATOM 2150 C CA . LYS A 1 265 ? -23.415 3.978 23.590 1.00 94.88 265 LYS A CA 1
ATOM 2151 C C . LYS A 1 265 ? -22.925 2.706 22.891 1.00 94.88 265 LYS A C 1
ATOM 2153 O O . LYS A 1 265 ? -22.681 1.698 23.541 1.00 94.88 265 LYS A O 1
ATOM 2158 N N . ILE A 1 266 ? -22.702 2.787 21.580 1.00 95.06 266 ILE A N 1
ATOM 2159 C CA . ILE A 1 266 ? -22.348 1.641 20.735 1.00 95.06 266 ILE A CA 1
ATOM 2160 C C . ILE A 1 266 ? -20.930 1.110 21.021 1.00 95.06 266 ILE A C 1
ATOM 2162 O O . ILE A 1 266 ? -20.710 -0.101 20.958 1.00 95.06 266 ILE A O 1
ATOM 2166 N N . ILE A 1 267 ? -19.955 1.986 21.292 1.00 95.31 267 ILE A N 1
ATOM 2167 C CA . ILE A 1 267 ? -18.547 1.605 21.492 1.00 95.31 267 ILE A CA 1
ATOM 2168 C C . ILE A 1 267 ? -18.300 0.977 22.867 1.00 95.31 267 ILE A C 1
ATOM 2170 O O . ILE A 1 267 ? -17.356 0.206 23.009 1.00 95.31 267 ILE A O 1
ATOM 2174 N N . PHE A 1 268 ? -19.136 1.267 23.870 1.00 94.19 268 PHE A N 1
ATOM 2175 C CA . PHE A 1 268 ? -19.052 0.626 25.188 1.00 94.19 268 PHE A CA 1
ATOM 2176 C C . PHE A 1 268 ? -19.854 -0.679 25.286 1.00 94.19 268 PHE A C 1
ATOM 2178 O O . PHE A 1 268 ? -19.612 -1.468 26.201 1.00 94.19 268 PHE A O 1
ATOM 2185 N N . ASP A 1 269 ? -20.741 -0.951 24.327 1.00 93.19 269 ASP A N 1
ATOM 2186 C CA . ASP A 1 269 ? -21.388 -2.255 24.212 1.00 93.19 269 ASP A CA 1
ATOM 2187 C C . ASP A 1 269 ? -20.380 -3.349 23.810 1.00 93.19 269 ASP A C 1
ATOM 2189 O O . ASP A 1 269 ? -19.460 -3.098 23.019 1.00 93.19 269 ASP A O 1
ATOM 2193 N N . PRO A 1 270 ? -20.570 -4.603 24.271 1.00 92.88 270 PRO A N 1
ATOM 2194 C CA . PRO A 1 270 ? -19.764 -5.729 23.816 1.00 92.88 270 PRO A CA 1
ATOM 2195 C C . PRO A 1 270 ? -19.717 -5.818 22.281 1.00 92.88 270 PRO A C 1
ATOM 2197 O O . PRO A 1 270 ? -20.745 -5.834 21.598 1.00 92.88 270 PRO A O 1
ATOM 2200 N N . PHE A 1 271 ? -18.504 -5.884 21.721 1.00 93.88 271 PHE A N 1
ATOM 2201 C CA . PHE A 1 271 ? -18.303 -6.040 20.274 1.00 93.88 271 PHE A CA 1
ATOM 2202 C C . PHE A 1 271 ? -18.484 -7.491 19.801 1.00 93.88 271 PHE A C 1
ATOM 2204 O O . PHE A 1 271 ? -18.627 -7.732 18.603 1.00 93.88 271 PHE A O 1
ATOM 2211 N N . LEU A 1 272 ? -18.505 -8.445 20.738 1.00 94.44 272 LEU A N 1
ATOM 2212 C CA . LEU A 1 272 ? -18.822 -9.851 20.499 1.00 94.44 272 LEU A CA 1
ATOM 2213 C C . LEU A 1 272 ? -20.244 -10.183 20.976 1.00 94.44 272 LEU A C 1
ATOM 2215 O O . LEU A 1 272 ? -20.733 -9.548 21.915 1.00 94.44 272 LEU A O 1
ATOM 2219 N N . PRO A 1 273 ? -20.899 -11.198 20.383 1.00 90.88 273 PRO A N 1
ATOM 2220 C CA . PRO A 1 273 ? -22.195 -11.671 20.856 1.00 90.88 273 PRO A CA 1
ATOM 2221 C C . PRO A 1 273 ? -22.145 -12.123 22.319 1.00 90.88 273 PRO A C 1
ATOM 2223 O O . PRO A 1 273 ? -21.165 -12.725 22.767 1.00 90.88 273 PRO A O 1
ATOM 2226 N N . THR A 1 274 ? -23.228 -11.879 23.056 1.00 90.56 274 THR A N 1
ATOM 2227 C CA . THR A 1 274 ? -23.364 -12.271 24.464 1.00 90.56 274 THR A CA 1
ATOM 2228 C C . THR A 1 274 ? -23.085 -13.763 24.659 1.00 90.56 274 THR A C 1
ATOM 2230 O O . THR A 1 274 ? -23.596 -14.598 23.919 1.00 90.56 274 THR A O 1
ATOM 2233 N N . GLY A 1 275 ? -22.273 -14.098 25.666 1.00 90.12 275 GLY A N 1
ATOM 2234 C CA . GLY A 1 275 ? -21.875 -15.479 25.965 1.00 90.12 275 GLY A CA 1
ATOM 2235 C C . GLY A 1 275 ? -20.675 -15.994 25.161 1.00 90.12 275 GLY A C 1
ATOM 2236 O O . GLY A 1 275 ? -20.198 -17.089 25.442 1.00 90.12 275 GLY A O 1
ATOM 2237 N N . THR A 1 276 ? -20.145 -15.216 24.212 1.00 93.38 276 THR A N 1
ATOM 2238 C CA . THR A 1 276 ? -18.939 -15.590 23.456 1.00 93.38 276 THR A CA 1
ATOM 2239 C C . THR A 1 276 ? -17.682 -15.290 24.271 1.00 93.38 276 THR A C 1
ATOM 2241 O O . THR A 1 276 ? -17.468 -14.154 24.698 1.00 93.38 276 THR A O 1
ATOM 2244 N N . SER A 1 277 ? -16.820 -16.288 24.468 1.00 94.06 277 SER A N 1
ATOM 2245 C CA . SER A 1 277 ? -15.493 -16.080 25.056 1.00 94.06 277 SER A CA 1
ATOM 2246 C C . SER A 1 277 ? -14.510 -15.549 24.013 1.00 94.06 277 SER A C 1
ATOM 2248 O O . SER A 1 277 ? -14.467 -16.027 22.882 1.00 94.06 277 SER A O 1
ATOM 2250 N N . TYR A 1 278 ? -13.690 -14.571 24.399 1.00 95.38 278 TYR A N 1
ATOM 2251 C CA . TYR A 1 278 ? -12.666 -14.032 23.511 1.00 95.38 278 TYR A CA 1
ATOM 2252 C C . TYR A 1 278 ? -11.577 -15.073 23.220 1.00 95.38 278 TYR A C 1
ATOM 2254 O O . TYR A 1 278 ? -11.003 -15.669 24.130 1.00 95.38 278 TYR A O 1
ATOM 2262 N N . SER A 1 279 ? -11.238 -15.214 21.941 1.00 94.94 279 SER A N 1
ATOM 2263 C CA . SER A 1 279 ? -10.089 -15.980 21.454 1.00 94.94 279 SER A CA 1
ATOM 2264 C C . SER A 1 279 ? -9.277 -15.096 20.524 1.00 94.94 279 SER A C 1
ATOM 2266 O O . SER A 1 279 ? -9.803 -14.620 19.520 1.00 94.94 279 SER A O 1
ATOM 2268 N N . ASN A 1 280 ? -7.990 -14.899 20.820 1.00 92.81 280 ASN A N 1
ATOM 2269 C CA . ASN A 1 280 ? -7.128 -14.064 19.984 1.00 92.81 280 ASN A CA 1
ATOM 2270 C C . ASN A 1 280 ? -6.963 -14.638 18.570 1.00 92.81 280 ASN A C 1
ATOM 2272 O O . ASN A 1 280 ? -6.824 -13.889 17.618 1.00 92.81 280 ASN A O 1
ATOM 2276 N N . LYS A 1 281 ? -7.003 -15.961 18.400 1.00 92.00 281 LYS A N 1
ATOM 2277 C CA . LYS A 1 281 ? -6.862 -16.576 17.074 1.00 92.00 281 LYS A CA 1
ATOM 2278 C C . LYS A 1 281 ? -8.034 -16.229 16.149 1.00 92.00 281 LYS A C 1
ATOM 2280 O O . LYS A 1 281 ? -7.831 -16.023 14.962 1.00 92.00 281 LYS A O 1
ATOM 2285 N N . GLU A 1 282 ? -9.240 -16.163 16.701 1.00 93.12 282 GLU A N 1
ATOM 2286 C CA . GLU A 1 282 ? -10.482 -16.003 15.933 1.00 93.12 282 GLU A CA 1
ATOM 2287 C C . GLU A 1 282 ? -10.956 -14.550 15.883 1.00 93.12 282 GLU A C 1
ATOM 2289 O O . GLU A 1 282 ? -11.481 -14.091 14.875 1.00 93.12 282 GLU A O 1
ATOM 2294 N N . HIS A 1 283 ? -10.756 -13.810 16.972 1.00 96.19 283 HIS A N 1
ATOM 2295 C CA . HIS A 1 283 ? -11.380 -12.507 17.187 1.00 96.19 283 HIS A CA 1
ATOM 2296 C C . HIS A 1 283 ? -10.390 -11.342 17.124 1.00 96.19 283 HIS A C 1
ATOM 2298 O O . HIS A 1 283 ? -10.786 -10.208 17.394 1.00 96.19 283 HIS A O 1
ATOM 2304 N N . PHE A 1 284 ? -9.117 -11.586 16.782 1.00 96.62 284 PHE A N 1
ATOM 2305 C CA . PHE A 1 284 ? -8.103 -10.529 16.747 1.00 96.62 284 PHE A CA 1
ATOM 2306 C C . PHE A 1 284 ? -8.513 -9.361 15.852 1.00 96.62 284 PHE A C 1
ATOM 2308 O O . PHE A 1 284 ? -8.414 -8.220 16.286 1.00 96.62 284 PHE A O 1
ATOM 2315 N N . ASP A 1 285 ? -9.020 -9.626 14.647 1.00 96.62 285 ASP A N 1
ATOM 2316 C CA . ASP A 1 285 ? -9.384 -8.559 13.710 1.00 96.62 285 ASP A CA 1
ATOM 2317 C C . ASP A 1 285 ? -10.572 -7.731 14.198 1.00 96.62 285 ASP A C 1
ATOM 2319 O O . ASP A 1 285 ? -10.556 -6.506 14.095 1.00 96.62 285 ASP A O 1
ATOM 2323 N N . LEU A 1 286 ? -11.580 -8.379 14.790 1.00 97.12 286 LEU A N 1
ATOM 2324 C CA . LEU A 1 286 ? -12.713 -7.687 15.407 1.00 97.12 286 LEU A CA 1
ATOM 2325 C C . LEU A 1 286 ? -12.249 -6.812 16.576 1.00 97.12 286 LEU A C 1
ATOM 2327 O O . LEU A 1 286 ? -12.650 -5.653 16.680 1.00 97.12 286 LEU A O 1
ATOM 2331 N N . ASN A 1 287 ? -11.361 -7.341 17.419 1.00 97.00 287 ASN A N 1
ATOM 2332 C CA . ASN A 1 287 ? -10.776 -6.593 18.526 1.00 97.00 287 ASN A CA 1
ATOM 2333 C C . ASN A 1 287 ? -9.891 -5.438 18.037 1.00 97.00 287 ASN A C 1
ATOM 2335 O O . ASN A 1 287 ? -9.960 -4.348 18.590 1.00 97.00 287 ASN A O 1
ATOM 2339 N N . TYR A 1 288 ? -9.106 -5.636 16.978 1.00 97.31 288 TYR A N 1
ATOM 2340 C CA . TYR A 1 288 ? -8.313 -4.582 16.349 1.00 97.31 288 TYR A CA 1
ATOM 2341 C C . TYR A 1 288 ? -9.202 -3.423 15.885 1.00 97.31 288 TYR A C 1
ATOM 2343 O O . TYR A 1 288 ? -8.927 -2.278 16.239 1.00 97.31 288 TYR A O 1
ATOM 2351 N N . ILE A 1 289 ? -10.298 -3.711 15.171 1.00 97.31 289 ILE A N 1
ATOM 2352 C CA . ILE A 1 289 ? -11.261 -2.679 14.762 1.00 97.31 289 ILE A CA 1
ATOM 2353 C C . ILE A 1 289 ? -11.857 -1.980 15.979 1.00 97.31 289 ILE A C 1
ATOM 2355 O O . ILE A 1 289 ? -11.846 -0.753 16.039 1.00 97.31 289 ILE A O 1
ATOM 2359 N N . HIS A 1 290 ? -12.330 -2.738 16.966 1.00 96.56 290 HIS A N 1
ATOM 2360 C CA . HIS A 1 290 ? -12.895 -2.175 18.188 1.00 96.56 290 HIS A CA 1
ATOM 2361 C C . HIS A 1 290 ? -11.915 -1.230 18.904 1.00 96.56 290 HIS A C 1
ATOM 2363 O O . HIS A 1 290 ? -12.274 -0.104 19.246 1.00 96.56 290 HIS A O 1
ATOM 2369 N N . VAL A 1 291 ? -10.659 -1.648 19.074 1.00 95.56 291 VAL A N 1
ATOM 2370 C CA . VAL A 1 291 ? -9.608 -0.843 19.709 1.00 95.56 291 VAL A CA 1
ATOM 2371 C C . VAL A 1 291 ? -9.270 0.393 18.878 1.00 95.56 291 VAL A C 1
ATOM 2373 O O . VAL A 1 291 ? -9.140 1.470 19.449 1.00 95.56 291 VAL A O 1
ATOM 2376 N N . ALA A 1 292 ? -9.172 0.280 17.552 1.00 95.88 292 ALA A N 1
ATOM 2377 C CA . ALA A 1 292 ? -8.900 1.423 16.682 1.00 95.88 292 ALA A CA 1
ATOM 2378 C C . ALA A 1 292 ? -9.979 2.510 16.817 1.00 95.88 292 ALA A C 1
ATOM 2380 O O . ALA A 1 292 ? -9.658 3.679 17.031 1.00 95.88 292 ALA A O 1
ATOM 2381 N N . TYR A 1 293 ? -11.255 2.118 16.782 1.00 95.44 293 TYR A N 1
ATOM 2382 C CA . TYR A 1 293 ? -12.375 3.032 17.014 1.00 95.44 293 TYR A CA 1
ATOM 2383 C C . TYR A 1 293 ? -12.373 3.609 18.434 1.00 95.44 293 TYR A C 1
ATOM 2385 O O . TYR A 1 293 ? -12.650 4.790 18.608 1.00 95.44 293 TYR A O 1
ATOM 2393 N N . LYS A 1 294 ? -12.012 2.814 19.446 1.00 94.19 294 LYS A N 1
AT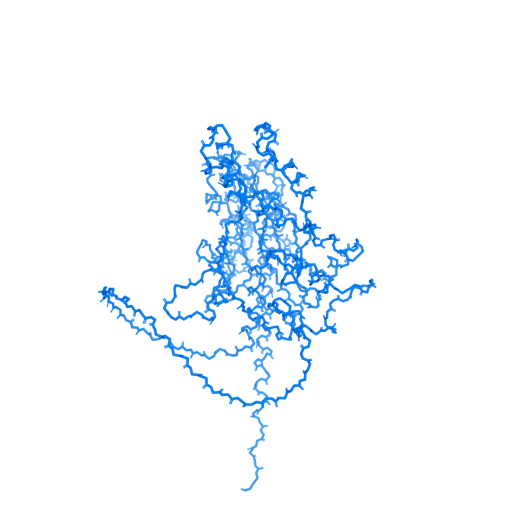OM 2394 C CA . LYS A 1 294 ? -11.902 3.279 20.836 1.00 94.19 294 LYS A CA 1
ATOM 2395 C C . LYS A 1 294 ? -10.759 4.277 21.050 1.00 94.19 294 LYS A C 1
ATOM 2397 O O . LYS A 1 294 ? -10.863 5.122 21.928 1.00 94.19 294 LYS A O 1
ATOM 2402 N N . ILE A 1 295 ? -9.683 4.197 20.272 1.00 92.62 295 ILE A N 1
ATOM 2403 C CA . ILE A 1 295 ? -8.604 5.192 20.309 1.00 92.62 295 ILE A CA 1
ATOM 2404 C C . ILE A 1 295 ? -9.043 6.469 19.586 1.00 92.62 295 ILE A C 1
ATOM 2406 O O . ILE A 1 295 ? -8.829 7.559 20.094 1.00 92.62 295 ILE A O 1
ATOM 2410 N N . MET A 1 296 ? -9.721 6.365 18.441 1.00 91.88 296 MET A N 1
ATOM 2411 C CA . MET A 1 296 ? -10.258 7.555 17.763 1.00 91.88 296 MET A CA 1
ATOM 2412 C C . MET A 1 296 ? -11.349 8.250 18.589 1.00 91.88 296 MET A C 1
ATOM 2414 O O . MET A 1 296 ? -11.399 9.473 18.619 1.00 91.88 296 MET A O 1
ATOM 2418 N N . HIS A 1 297 ? -12.141 7.484 19.344 1.00 92.00 297 HIS A N 1
ATOM 2419 C CA . HIS A 1 297 ? -13.098 8.004 20.318 1.00 92.00 297 HIS A CA 1
ATOM 2420 C C . HIS A 1 297 ? -12.475 9.007 21.291 1.00 92.00 297 HIS A C 1
ATOM 2422 O O . HIS A 1 297 ? -13.071 10.047 21.533 1.00 92.00 297 HIS A O 1
ATOM 2428 N N . THR A 1 298 ? -11.301 8.704 21.861 1.00 91.19 298 THR A N 1
ATOM 2429 C CA . THR A 1 298 ? -10.689 9.605 22.850 1.00 91.19 298 THR A CA 1
ATOM 2430 C C . THR A 1 298 ? -10.323 10.938 22.217 1.00 91.19 298 THR A C 1
ATOM 2432 O O . THR A 1 298 ? -10.540 11.971 22.827 1.00 91.19 298 THR A O 1
ATOM 2435 N N . PHE A 1 299 ? -9.860 10.928 20.965 1.00 90.00 299 PHE A N 1
ATOM 2436 C CA . PHE A 1 299 ? -9.588 12.166 20.241 1.00 90.00 299 PHE A CA 1
ATOM 2437 C C . PHE A 1 299 ? -10.863 12.944 19.901 1.00 90.00 299 PHE A C 1
ATOM 2439 O O . PHE A 1 299 ? -10.874 14.158 20.062 1.00 90.00 299 PHE A O 1
ATOM 2446 N N . TRP A 1 300 ? -11.940 12.259 19.500 1.00 90.19 300 TRP A N 1
ATOM 2447 C CA . TRP A 1 300 ? -13.235 12.898 19.234 1.00 90.19 300 TRP A CA 1
ATOM 2448 C C . TRP A 1 300 ? -13.887 13.519 20.476 1.00 90.19 300 TRP A C 1
ATOM 2450 O O . TRP A 1 300 ? -14.713 14.409 20.326 1.00 90.19 300 TRP A O 1
ATOM 2460 N N . GLU A 1 301 ? -13.559 13.053 21.682 1.00 89.50 301 GLU A N 1
ATOM 2461 C CA . GLU A 1 301 ? -14.034 13.664 22.934 1.00 89.50 301 GLU A CA 1
ATOM 2462 C C . GLU A 1 301 ? -13.180 14.873 23.352 1.00 89.50 301 GLU A C 1
ATOM 2464 O O . GLU A 1 301 ? -13.691 15.790 23.994 1.00 89.50 301 GLU A O 1
ATOM 2469 N N . ASP A 1 302 ? -11.890 14.872 23.004 1.00 84.44 302 ASP A N 1
ATOM 2470 C CA . ASP A 1 302 ? -10.934 15.893 23.439 1.00 84.44 302 ASP A CA 1
ATOM 2471 C C . ASP A 1 302 ? -10.944 17.144 22.539 1.00 84.44 302 ASP A C 1
ATOM 2473 O O . ASP A 1 302 ? -10.863 18.265 23.048 1.00 84.44 302 ASP A O 1
ATOM 2477 N N . ASP A 1 303 ? -10.999 16.970 21.212 1.00 75.06 303 ASP A N 1
ATOM 2478 C CA . ASP A 1 303 ? -10.884 18.064 20.238 1.00 75.06 303 ASP A CA 1
ATOM 2479 C C . ASP A 1 303 ? -11.550 17.714 18.893 1.00 75.06 303 ASP A C 1
ATOM 2481 O O . ASP A 1 303 ? -11.100 16.821 18.171 1.00 75.06 303 ASP A O 1
ATOM 2485 N N . ASP A 1 304 ? -12.566 18.494 18.507 1.00 68.38 304 ASP A N 1
ATOM 2486 C CA . ASP A 1 304 ? -13.300 18.365 17.238 1.00 68.38 304 ASP A CA 1
ATOM 2487 C C . ASP A 1 304 ? -12.418 18.536 15.979 1.00 68.38 304 ASP A C 1
ATOM 2489 O O . ASP A 1 304 ? -12.854 18.226 14.863 1.00 68.38 304 ASP A O 1
ATOM 2493 N N . ASN A 1 305 ? -11.184 19.036 16.121 1.00 72.88 305 ASN A N 1
ATOM 2494 C CA . ASN A 1 305 ? -10.260 19.282 15.015 1.00 72.88 305 ASN A CA 1
ATOM 2495 C C . ASN A 1 305 ? -8.863 18.666 15.212 1.00 72.88 305 ASN A C 1
ATOM 2497 O O . ASN A 1 305 ? -7.904 19.080 14.552 1.00 72.88 305 ASN A O 1
ATOM 2501 N N . PHE A 1 306 ? -8.736 17.620 16.039 1.00 79.81 306 PHE A N 1
ATOM 2502 C CA . PHE A 1 306 ? -7.433 16.988 16.297 1.00 79.81 306 PHE A CA 1
ATOM 2503 C C . PHE A 1 306 ? -6.725 16.506 15.019 1.00 79.81 306 PHE A C 1
ATOM 2505 O O . PHE A 1 306 ? -5.506 16.365 15.002 1.00 79.81 306 PHE A O 1
ATOM 2512 N N . ALA A 1 307 ? -7.471 16.227 13.943 1.00 75.19 307 ALA A N 1
ATOM 2513 C CA . ALA A 1 307 ? -6.920 15.721 12.691 1.00 75.19 307 ALA A CA 1
ATOM 2514 C C . ALA A 1 307 ? -6.096 16.756 11.906 1.00 75.19 307 ALA A C 1
ATOM 2516 O O . ALA A 1 307 ? -5.411 16.368 10.961 1.00 75.19 307 ALA A O 1
ATOM 2517 N N . LEU A 1 308 ? -6.153 18.041 12.248 1.00 75.62 308 LEU A N 1
ATOM 2518 C CA . LEU A 1 308 ? -5.429 19.108 11.554 1.00 75.62 308 LEU A CA 1
ATOM 2519 C C . LEU A 1 308 ? -5.103 20.249 12.529 1.00 75.62 308 LEU A C 1
ATOM 2521 O O . LEU A 1 308 ? -5.419 21.415 12.299 1.00 75.62 308 LEU A O 1
ATOM 2525 N N . ASP A 1 309 ? -4.444 19.895 13.629 1.00 77.75 309 ASP A N 1
ATOM 2526 C CA . ASP A 1 309 ? -3.927 20.845 14.608 1.00 77.75 309 ASP A CA 1
ATOM 2527 C C . ASP A 1 309 ? -2.508 21.315 14.207 1.00 77.75 309 ASP A C 1
ATOM 2529 O O . ASP A 1 309 ? -1.565 20.509 14.221 1.00 77.75 309 ASP A O 1
ATOM 2533 N N . PRO A 1 310 ? -2.322 22.608 13.862 1.00 75.88 310 PRO A N 1
ATOM 2534 C CA . PRO A 1 310 ? -1.024 23.163 13.475 1.00 75.88 310 PRO A CA 1
ATOM 2535 C C . PRO A 1 310 ? -0.014 23.223 14.632 1.00 75.88 310 PRO A C 1
ATOM 2537 O O . PRO A 1 310 ? 1.172 23.445 14.391 1.00 75.88 310 PRO A O 1
ATOM 2540 N N . SER A 1 311 ? -0.450 23.036 15.881 1.00 81.56 311 SER A N 1
ATOM 2541 C CA . SER A 1 311 ? 0.439 22.947 17.044 1.00 81.56 311 SER A CA 1
ATOM 2542 C C . SER A 1 311 ? 1.132 21.585 17.162 1.00 81.56 311 SER A C 1
ATOM 2544 O O . SER A 1 311 ? 2.137 21.458 17.870 1.00 81.56 311 SER A O 1
ATOM 2546 N N . LYS A 1 312 ? 0.621 20.554 16.477 1.00 83.00 312 LYS A N 1
ATOM 2547 C CA . LYS A 1 312 ? 1.180 19.201 16.506 1.00 83.00 312 LYS A CA 1
ATOM 2548 C C . LYS A 1 312 ? 2.193 19.020 15.385 1.00 83.00 312 LYS A C 1
ATOM 2550 O O . LYS A 1 312 ? 1.935 19.320 14.224 1.00 83.00 312 LYS A O 1
ATOM 2555 N N . LEU A 1 313 ? 3.345 18.459 15.738 1.00 82.50 313 LEU A N 1
ATOM 2556 C CA . LEU A 1 313 ? 4.341 18.024 14.763 1.00 82.50 313 LEU A CA 1
ATOM 2557 C C . LEU A 1 313 ? 3.934 16.684 14.142 1.00 82.50 313 LEU A C 1
ATOM 2559 O O . LEU A 1 313 ? 3.250 15.884 14.774 1.00 82.50 313 LEU A O 1
ATOM 2563 N N . GLU A 1 314 ? 4.440 16.398 12.945 1.00 77.88 314 GLU A N 1
ATOM 2564 C CA . GLU A 1 314 ? 4.210 15.144 12.212 1.00 77.88 314 GLU A CA 1
ATOM 2565 C C . GLU A 1 314 ? 4.408 13.887 13.082 1.00 77.88 314 GLU A C 1
ATOM 2567 O O . GLU A 1 314 ? 3.564 12.990 13.113 1.00 77.88 314 GLU A O 1
ATOM 2572 N N . GLY A 1 315 ? 5.483 13.859 13.879 1.00 80.94 315 GLY A N 1
ATOM 2573 C CA . GLY A 1 315 ? 5.778 12.748 14.786 1.00 80.94 315 GLY A CA 1
ATOM 2574 C C . GLY A 1 315 ? 4.669 12.476 15.810 1.00 80.94 315 GLY A C 1
ATOM 2575 O O . GLY A 1 315 ? 4.466 11.328 16.202 1.00 80.94 315 GLY A O 1
ATOM 2576 N N . TRP A 1 316 ? 3.903 13.497 16.209 1.00 86.44 316 TRP A N 1
ATOM 2577 C CA . TRP A 1 316 ? 2.749 13.314 17.087 1.00 86.44 316 TRP A CA 1
ATOM 2578 C C . TRP A 1 316 ? 1.669 12.481 16.397 1.00 86.44 316 TRP A C 1
ATOM 2580 O O . TRP A 1 316 ? 1.186 11.517 16.986 1.00 86.44 316 TRP A O 1
ATOM 2590 N N . TYR A 1 317 ? 1.339 12.786 15.144 1.00 83.88 317 TYR A N 1
ATOM 2591 C CA . TYR A 1 317 ? 0.349 12.033 14.375 1.00 83.88 317 TYR A CA 1
ATOM 2592 C C . TYR A 1 317 ? 0.821 10.615 14.066 1.00 83.88 317 TYR A C 1
ATOM 2594 O O . TYR A 1 317 ? 0.050 9.661 14.201 1.00 83.88 317 TYR A O 1
ATOM 2602 N N . GLN A 1 318 ? 2.102 10.457 13.722 1.00 82.25 318 GLN A N 1
ATOM 2603 C CA . GLN A 1 318 ? 2.710 9.143 13.514 1.00 82.25 318 GLN A CA 1
ATOM 2604 C C . GLN A 1 318 ? 2.570 8.249 14.747 1.00 82.25 318 GLN A C 1
ATOM 2606 O O . GLN A 1 318 ? 2.241 7.073 14.614 1.00 82.25 318 GLN A O 1
ATOM 2611 N N . LEU A 1 319 ? 2.786 8.795 15.944 1.00 86.50 319 LEU A N 1
ATOM 2612 C CA . LEU A 1 319 ? 2.726 8.035 17.192 1.00 86.50 319 LEU A CA 1
ATOM 2613 C C . LEU A 1 319 ? 1.301 7.825 17.713 1.00 86.50 319 LEU A C 1
ATOM 2615 O O . LEU A 1 319 ? 1.010 6.756 18.239 1.00 86.50 319 LEU A O 1
ATOM 2619 N N . ASN A 1 320 ? 0.426 8.825 17.591 1.00 87.88 320 ASN A N 1
ATOM 2620 C CA . ASN A 1 320 ? -0.877 8.833 18.265 1.00 87.88 320 ASN A CA 1
ATOM 2621 C C . ASN A 1 320 ? -2.037 8.381 17.371 1.00 87.88 320 ASN A C 1
ATOM 2623 O O . ASN A 1 320 ? -3.001 7.810 17.875 1.00 87.88 320 ASN A O 1
ATOM 2627 N N . ILE A 1 321 ? -1.940 8.583 16.055 1.00 88.12 321 ILE A N 1
ATOM 2628 C CA . ILE A 1 321 ? -2.954 8.138 15.093 1.00 88.12 321 ILE A CA 1
ATOM 2629 C C . ILE A 1 321 ? -2.433 6.914 14.350 1.00 88.12 321 ILE A C 1
ATOM 2631 O O . ILE A 1 321 ? -2.955 5.808 14.482 1.00 88.12 321 ILE A O 1
ATOM 2635 N N . TRP A 1 322 ? -1.361 7.084 13.584 1.00 88.50 322 TRP A N 1
ATOM 2636 C CA . TRP A 1 322 ? -0.958 6.093 12.593 1.00 88.50 322 TRP A CA 1
ATOM 2637 C C . TRP A 1 322 ? -0.315 4.852 13.207 1.00 88.50 322 TRP A C 1
ATOM 2639 O O . TRP A 1 322 ? -0.579 3.748 12.740 1.00 88.50 322 TRP A O 1
ATOM 2649 N N . GLY A 1 323 ? 0.452 4.997 14.285 1.00 88.94 323 GLY A N 1
ATOM 2650 C CA . GLY A 1 323 ? 0.998 3.881 15.054 1.00 88.94 323 GLY A CA 1
ATOM 2651 C C . GLY A 1 323 ? -0.105 2.927 15.524 1.00 88.94 323 GLY A C 1
ATOM 2652 O O . GLY A 1 323 ? -0.106 1.754 15.149 1.00 88.94 323 GLY A O 1
ATOM 2653 N N . PRO A 1 324 ? -1.102 3.406 16.286 1.00 91.19 324 PRO A N 1
ATOM 2654 C CA . PRO A 1 324 ? -2.215 2.572 16.714 1.00 91.19 324 PRO A CA 1
ATOM 2655 C C . PRO A 1 324 ? -3.042 1.980 15.572 1.00 91.19 324 PRO A C 1
ATOM 2657 O O . PRO A 1 324 ? -3.453 0.825 15.690 1.00 91.19 324 PRO A O 1
ATOM 2660 N N . LEU A 1 325 ? -3.270 2.719 14.481 1.00 92.88 325 LEU A N 1
ATOM 2661 C CA . LEU A 1 325 ? -4.068 2.228 13.354 1.00 92.88 325 LEU A CA 1
ATOM 2662 C C . LEU A 1 325 ? -3.323 1.181 12.513 1.00 92.88 325 LEU A C 1
ATOM 2664 O O . LEU A 1 325 ? -3.923 0.176 12.139 1.00 92.88 325 LEU A O 1
ATOM 2668 N N . ILE A 1 326 ? -2.036 1.375 12.223 1.00 92.50 326 ILE A N 1
ATOM 2669 C CA . ILE A 1 326 ? -1.270 0.506 11.316 1.00 92.50 326 ILE A CA 1
ATOM 2670 C C . ILE A 1 326 ? -0.588 -0.614 12.095 1.00 92.50 326 ILE A C 1
ATOM 2672 O O . ILE A 1 326 ? -0.835 -1.786 11.825 1.00 92.50 326 ILE A O 1
ATOM 2676 N N . ASP A 1 327 ? 0.244 -0.280 13.081 1.00 91.69 327 ASP A N 1
ATOM 2677 C CA . ASP A 1 327 ? 1.115 -1.237 13.770 1.00 91.69 327 ASP A CA 1
ATOM 2678 C C . ASP A 1 327 ? 0.279 -2.304 14.488 1.00 91.69 327 ASP A C 1
ATOM 2680 O O . ASP A 1 327 ? 0.614 -3.492 14.480 1.00 91.69 327 ASP A O 1
ATOM 2684 N N . SER A 1 328 ? -0.860 -1.898 15.064 1.00 93.00 328 SER A N 1
ATOM 2685 C CA . SER A 1 328 ? -1.773 -2.821 15.744 1.00 93.00 328 SER A CA 1
ATOM 2686 C C . SER A 1 328 ? -2.358 -3.877 14.816 1.00 93.00 328 SER A C 1
ATOM 2688 O O . SER A 1 328 ? -2.596 -4.989 15.280 1.00 93.00 328 SER A O 1
ATOM 2690 N N . ALA A 1 329 ? -2.532 -3.580 13.524 1.00 94.62 329 ALA A N 1
ATOM 2691 C CA . ALA A 1 329 ? -3.080 -4.532 12.561 1.00 94.62 329 ALA A CA 1
ATOM 2692 C C . ALA A 1 329 ? -2.170 -5.757 12.377 1.00 94.62 329 ALA A C 1
ATOM 2694 O O . ALA A 1 329 ? -2.656 -6.840 12.059 1.00 94.62 329 ALA A O 1
ATOM 2695 N N . PHE A 1 330 ? -0.862 -5.608 12.606 1.00 92.69 330 PHE A N 1
ATOM 2696 C CA . PHE A 1 330 ? 0.141 -6.649 12.369 1.00 92.69 330 PHE A CA 1
ATOM 2697 C C . PHE A 1 330 ? 0.560 -7.407 13.639 1.00 92.69 330 PHE A C 1
ATOM 2699 O O . PHE A 1 330 ? 1.370 -8.331 13.553 1.00 92.69 330 PHE A O 1
ATOM 2706 N N . ARG A 1 331 ? 0.011 -7.080 14.821 1.00 91.44 331 ARG A N 1
ATOM 2707 C CA . ARG A 1 331 ? 0.457 -7.663 16.107 1.00 91.44 331 ARG A CA 1
ATOM 2708 C C . ARG A 1 331 ? 0.290 -9.182 16.207 1.00 91.44 331 ARG A C 1
ATOM 2710 O O . ARG A 1 331 ? 1.096 -9.820 16.879 1.00 91.44 331 ARG A O 1
ATOM 2717 N N . ASN A 1 332 ? -0.711 -9.766 15.546 1.00 91.50 332 ASN A N 1
ATOM 2718 C CA . ASN A 1 332 ? -0.902 -11.221 15.487 1.00 91.50 332 ASN A CA 1
ATOM 2719 C C . ASN A 1 332 ? -0.131 -11.901 14.343 1.00 91.50 332 ASN A C 1
ATOM 2721 O O . ASN A 1 332 ? -0.315 -13.096 14.125 1.00 91.50 332 ASN A O 1
ATOM 2725 N N . SER A 1 333 ? 0.697 -11.164 13.602 1.00 89.12 333 SER A N 1
ATOM 2726 C CA . SER A 1 333 ? 1.421 -11.680 12.443 1.00 89.12 333 SER A CA 1
ATOM 2727 C C . SER A 1 333 ? 2.904 -11.910 12.744 1.00 89.12 333 SER A C 1
ATOM 2729 O O . SER A 1 333 ? 3.459 -11.420 13.736 1.00 89.12 333 SER A O 1
ATOM 2731 N N . SER A 1 334 ? 3.575 -12.651 11.864 1.00 89.50 334 SER A N 1
ATOM 2732 C CA . SER A 1 334 ? 5.035 -12.780 11.851 1.00 89.50 334 SER A CA 1
ATOM 2733 C C . SER A 1 334 ? 5.734 -11.556 11.243 1.00 89.50 334 SER A C 1
ATOM 2735 O O . SER A 1 334 ? 6.959 -11.516 11.207 1.00 89.50 334 SER A O 1
ATOM 2737 N N . ILE A 1 335 ? 4.992 -10.547 10.782 1.00 89.62 335 ILE A N 1
ATOM 2738 C CA . ILE A 1 335 ? 5.521 -9.341 10.146 1.00 89.62 335 ILE A CA 1
ATOM 2739 C C . ILE A 1 335 ? 5.564 -8.203 11.170 1.00 89.62 335 ILE A C 1
ATOM 2741 O O . ILE A 1 335 ? 4.587 -7.930 11.862 1.00 89.62 335 ILE A O 1
ATOM 2745 N N . ASN A 1 336 ? 6.697 -7.512 11.235 1.00 88.25 336 ASN A N 1
ATOM 2746 C CA . ASN A 1 336 ? 6.885 -6.293 12.009 1.00 88.25 336 ASN A CA 1
ATOM 2747 C C . ASN A 1 336 ? 6.940 -5.083 11.079 1.00 88.25 336 ASN A C 1
ATOM 2749 O O . ASN A 1 336 ? 7.631 -5.114 10.061 1.00 88.25 336 ASN A O 1
ATOM 2753 N N . LEU A 1 337 ? 6.295 -3.992 11.483 1.00 87.19 337 LEU A N 1
ATOM 2754 C CA . LEU A 1 337 ? 6.581 -2.667 10.947 1.00 87.19 337 LEU A CA 1
ATOM 2755 C C . LEU A 1 337 ? 7.718 -2.047 11.764 1.00 87.19 337 LEU A C 1
ATOM 2757 O O . LEU A 1 337 ? 7.581 -1.814 12.962 1.00 87.19 337 LEU A O 1
ATOM 2761 N N . ILE A 1 338 ? 8.856 -1.805 11.123 1.00 85.19 338 ILE A N 1
ATOM 2762 C CA . ILE A 1 338 ? 10.033 -1.209 11.759 1.00 85.19 338 ILE A CA 1
ATOM 2763 C C . ILE A 1 338 ? 10.058 0.271 11.392 1.00 85.19 338 ILE A C 1
ATOM 2765 O O . ILE A 1 338 ? 10.335 0.595 10.239 1.00 85.19 338 ILE A O 1
ATOM 2769 N N . ARG A 1 339 ? 9.764 1.148 12.357 1.00 82.06 339 ARG A N 1
ATOM 2770 C CA . ARG A 1 339 ? 9.738 2.612 12.184 1.00 82.06 339 ARG A CA 1
ATOM 2771 C C . ARG A 1 339 ? 11.107 3.265 12.423 1.00 82.06 339 ARG A C 1
ATOM 2773 O O . ARG A 1 339 ? 11.968 2.666 13.071 1.00 82.06 339 ARG A O 1
ATOM 2780 N N . VAL A 1 340 ? 11.268 4.506 11.950 1.00 67.00 340 VAL A N 1
ATOM 2781 C CA . VAL A 1 340 ? 12.363 5.468 12.249 1.00 67.00 340 VAL A CA 1
ATOM 2782 C C . VAL A 1 340 ? 13.767 5.043 11.782 1.00 67.00 340 VAL A C 1
ATOM 2784 O O . VAL A 1 340 ? 14.361 5.686 10.920 1.00 67.00 340 VAL A O 1
ATOM 2787 N N . ASP A 1 341 ? 14.313 3.953 12.321 1.00 59.47 341 ASP A N 1
ATOM 2788 C CA . ASP A 1 341 ? 15.652 3.435 11.990 1.00 59.47 341 ASP A CA 1
ATOM 2789 C C . ASP A 1 341 ? 15.611 2.135 11.174 1.00 59.47 341 ASP A C 1
ATOM 2791 O O . ASP A 1 341 ? 16.643 1.533 10.851 1.00 59.47 341 ASP A O 1
ATOM 2795 N N . GLY A 1 342 ? 14.405 1.711 10.794 1.00 58.47 342 GLY A N 1
ATOM 2796 C CA . GLY A 1 342 ? 14.147 0.593 9.898 1.00 58.47 342 GLY A CA 1
ATOM 2797 C C . GLY A 1 342 ? 14.599 0.887 8.477 1.00 58.47 342 GLY A C 1
ATOM 2798 O O . GLY A 1 342 ? 13.805 1.221 7.612 1.00 58.47 342 GLY A O 1
ATOM 2799 N N . MET A 1 343 ? 15.892 0.748 8.219 1.00 68.94 343 MET A N 1
ATOM 2800 C CA . MET A 1 343 ? 16.447 0.927 6.881 1.00 68.94 343 MET A CA 1
ATOM 2801 C C . MET A 1 343 ? 16.271 -0.317 6.033 1.00 68.94 343 MET A C 1
ATOM 2803 O O . MET A 1 343 ? 16.419 -1.431 6.554 1.00 68.94 343 MET A O 1
ATOM 2807 N N . SER A 1 344 ? 16.056 -0.131 4.725 1.00 70.25 344 SER A N 1
ATOM 2808 C CA . SER A 1 344 ? 16.040 -1.272 3.816 1.00 70.25 344 SER A CA 1
ATOM 2809 C C . SER A 1 344 ? 17.414 -1.926 3.822 1.00 70.25 344 SER A C 1
ATOM 2811 O O . SER A 1 344 ? 18.432 -1.331 3.437 1.00 70.25 344 SER A O 1
ATOM 2813 N N . ARG A 1 345 ? 17.434 -3.178 4.274 1.00 70.94 345 ARG A N 1
ATOM 2814 C CA . ARG A 1 345 ? 18.629 -4.015 4.285 1.00 70.94 345 ARG A CA 1
ATOM 2815 C C . ARG A 1 345 ? 19.067 -4.306 2.858 1.00 70.94 345 ARG A C 1
ATOM 2817 O O . ARG A 1 345 ? 20.261 -4.244 2.594 1.00 70.94 345 ARG A O 1
ATOM 2824 N N . ALA A 1 346 ? 18.126 -4.522 1.939 1.00 66.94 346 ALA A N 1
ATOM 2825 C CA . ALA A 1 346 ? 18.428 -4.734 0.527 1.00 66.94 346 ALA A CA 1
ATOM 2826 C C . ALA A 1 346 ? 19.112 -3.508 -0.102 1.00 66.94 346 ALA A C 1
ATOM 2828 O O . ALA A 1 346 ? 20.142 -3.648 -0.768 1.00 66.94 346 ALA A O 1
ATOM 2829 N N . SER A 1 347 ? 18.617 -2.296 0.179 1.00 67.81 347 SER A N 1
ATOM 2830 C CA . SER A 1 347 ? 19.246 -1.070 -0.328 1.00 67.81 347 SER A CA 1
ATOM 2831 C C . SER A 1 347 ? 20.639 -0.878 0.256 1.00 67.81 347 SER A C 1
ATOM 2833 O O . SER A 1 347 ? 21.562 -0.495 -0.468 1.00 67.81 347 SER A O 1
ATOM 2835 N N . SER A 1 348 ? 20.797 -1.129 1.556 1.00 72.19 348 SER A N 1
ATOM 2836 C CA . SER A 1 348 ? 22.090 -0.995 2.213 1.00 72.19 348 SER A CA 1
ATOM 2837 C C . SER A 1 348 ? 23.089 -2.023 1.688 1.00 72.19 348 SER A C 1
ATOM 2839 O O . SER A 1 348 ? 24.192 -1.635 1.316 1.00 72.19 348 SER A O 1
ATOM 2841 N N . ASP A 1 349 ? 22.706 -3.295 1.573 1.00 72.00 349 ASP A N 1
ATOM 2842 C CA . ASP A 1 349 ? 23.559 -4.350 1.019 1.00 72.00 349 ASP A CA 1
ATOM 2843 C C . ASP A 1 349 ? 23.994 -3.992 -0.409 1.00 72.00 349 ASP A C 1
ATOM 2845 O O . ASP A 1 349 ? 25.182 -4.030 -0.713 1.00 72.00 349 ASP A O 1
ATOM 2849 N N . ARG A 1 350 ? 23.062 -3.531 -1.261 1.00 69.56 350 ARG A N 1
ATOM 2850 C CA . ARG A 1 350 ? 23.364 -3.096 -2.636 1.00 69.56 350 ARG A CA 1
ATOM 2851 C C . ARG A 1 350 ? 24.411 -1.985 -2.677 1.00 69.56 350 ARG A C 1
ATOM 2853 O O . ARG A 1 350 ? 25.340 -2.063 -3.469 1.00 69.56 350 ARG A O 1
ATOM 2860 N N . LYS A 1 351 ? 24.268 -0.950 -1.845 1.00 70.88 351 LYS A N 1
ATOM 2861 C CA . LYS A 1 351 ? 25.209 0.185 -1.826 1.00 70.88 351 LYS A CA 1
ATOM 2862 C C . LYS A 1 351 ? 26.587 -0.192 -1.272 1.00 70.88 351 LYS A C 1
ATOM 2864 O O . LYS A 1 351 ? 27.532 0.562 -1.484 1.00 70.88 351 LYS A O 1
ATOM 2869 N N . ASN A 1 352 ? 26.692 -1.307 -0.547 1.00 75.56 352 ASN A N 1
ATOM 2870 C CA . ASN A 1 352 ? 27.931 -1.757 0.088 1.00 75.56 352 ASN A CA 1
ATOM 2871 C C . ASN A 1 352 ? 28.516 -3.032 -0.518 1.00 75.56 352 ASN A C 1
ATOM 2873 O O . ASN A 1 352 ? 29.480 -3.545 0.038 1.00 75.56 352 ASN A O 1
ATOM 2877 N N . GLN A 1 353 ? 27.962 -3.535 -1.623 1.00 71.88 353 GLN A N 1
ATOM 2878 C CA . GLN A 1 353 ? 28.388 -4.797 -2.229 1.00 71.88 353 GLN A CA 1
ATOM 2879 C C . GLN A 1 353 ? 29.894 -4.809 -2.545 1.00 71.88 353 GLN A C 1
ATOM 2881 O O . GLN A 1 353 ? 30.557 -5.802 -2.274 1.00 71.88 353 GLN A O 1
ATOM 2886 N N . ASP A 1 354 ? 30.427 -3.671 -2.997 1.00 71.50 354 ASP A N 1
ATOM 2887 C CA . ASP A 1 354 ? 31.846 -3.491 -3.329 1.00 71.50 354 ASP A CA 1
ATOM 2888 C C . ASP A 1 354 ? 32.595 -2.626 -2.292 1.00 71.50 354 ASP A C 1
ATOM 2890 O O . ASP A 1 354 ? 33.656 -2.070 -2.573 1.00 71.50 354 ASP A O 1
ATOM 2894 N N . ASN A 1 355 ? 32.027 -2.421 -1.096 1.00 65.56 355 ASN A N 1
ATOM 2895 C CA . ASN A 1 355 ? 32.622 -1.525 -0.106 1.00 65.56 355 ASN A CA 1
ATOM 2896 C C . ASN A 1 355 ? 33.691 -2.246 0.730 1.00 65.56 355 ASN A C 1
ATOM 2898 O O . ASN A 1 355 ? 33.409 -3.239 1.398 1.00 65.56 355 ASN A O 1
ATOM 2902 N N . HIS A 1 356 ? 34.917 -1.721 0.737 1.00 62.09 356 HIS A N 1
ATOM 2903 C CA . HIS A 1 356 ? 36.008 -2.257 1.553 1.00 62.09 356 HIS A CA 1
ATOM 2904 C C . HIS A 1 356 ? 35.825 -1.926 3.046 1.00 62.09 356 HIS A C 1
ATOM 2906 O O . HIS A 1 356 ? 35.254 -0.893 3.399 1.00 62.09 356 HIS A O 1
ATOM 2912 N N . ARG A 1 357 ? 36.345 -2.798 3.929 1.00 60.91 357 ARG A N 1
ATOM 2913 C CA . ARG A 1 357 ? 36.145 -2.784 5.400 1.00 60.91 357 ARG A CA 1
ATOM 2914 C C . ARG A 1 357 ? 36.527 -1.471 6.112 1.00 60.91 357 ARG A C 1
ATOM 2916 O O . ARG A 1 357 ? 36.139 -1.282 7.257 1.00 60.91 357 ARG A O 1
ATOM 2923 N N . THR A 1 358 ? 37.260 -0.573 5.457 1.00 58.75 358 THR A N 1
ATOM 2924 C CA . THR A 1 358 ? 37.722 0.714 6.004 1.00 58.75 358 THR A CA 1
ATOM 2925 C C . THR A 1 358 ? 36.742 1.872 5.795 1.00 58.75 358 THR A C 1
ATOM 2927 O O . THR A 1 358 ? 36.860 2.904 6.452 1.00 58.75 358 THR A O 1
ATOM 2930 N N . ASN A 1 359 ? 35.752 1.722 4.913 1.00 69.69 359 ASN A N 1
ATOM 2931 C CA . ASN A 1 359 ? 34.808 2.788 4.595 1.00 69.69 359 ASN A CA 1
ATOM 2932 C C . ASN A 1 359 ? 33.551 2.712 5.461 1.00 69.69 359 ASN A C 1
ATOM 2934 O O . ASN A 1 359 ? 32.968 1.644 5.665 1.00 69.69 359 ASN A O 1
ATOM 2938 N N . ARG A 1 360 ? 33.048 3.880 5.878 1.00 75.38 360 ARG A N 1
ATOM 2939 C CA . ARG A 1 360 ? 31.738 3.985 6.530 1.00 75.38 360 ARG A CA 1
ATOM 2940 C C . ARG A 1 360 ? 30.672 3.315 5.659 1.00 75.38 360 ARG A C 1
ATOM 2942 O O . ARG A 1 360 ? 30.581 3.583 4.460 1.00 75.38 360 ARG A O 1
ATOM 2949 N N . LYS A 1 361 ? 29.845 2.466 6.277 1.00 76.19 361 LYS A N 1
ATOM 2950 C CA . LYS A 1 361 ? 28.728 1.788 5.611 1.00 76.19 361 LYS A CA 1
ATOM 2951 C C . LYS A 1 361 ? 27.848 2.817 4.898 1.00 76.19 361 LYS A C 1
ATOM 2953 O O . LYS A 1 361 ? 27.310 3.722 5.537 1.00 76.19 361 LYS A O 1
ATOM 2958 N N . LYS A 1 362 ? 27.687 2.670 3.582 1.00 71.56 362 LYS A N 1
ATOM 2959 C CA . LYS A 1 362 ? 26.764 3.477 2.783 1.00 71.56 362 LYS A CA 1
ATOM 2960 C C . LYS A 1 362 ? 25.338 3.108 3.149 1.00 71.56 362 LYS A C 1
ATOM 2962 O O . LYS A 1 362 ? 24.963 1.939 3.243 1.00 71.56 362 LYS A O 1
ATOM 2967 N N . ILE A 1 363 ? 24.527 4.118 3.371 1.00 64.75 363 ILE A N 1
ATOM 2968 C CA . ILE A 1 363 ? 23.183 3.934 3.878 1.00 64.75 363 ILE A CA 1
ATOM 2969 C C . ILE A 1 363 ? 22.170 4.294 2.771 1.00 64.75 363 ILE A C 1
ATOM 2971 O O . ILE A 1 363 ? 22.399 5.185 1.949 1.00 64.75 363 ILE A O 1
ATOM 2975 N N . GLY A 1 364 ? 21.093 3.504 2.667 1.00 62.69 364 GLY A N 1
ATOM 2976 C CA . GLY A 1 364 ? 19.952 3.769 1.780 1.00 62.69 364 GLY A CA 1
ATOM 2977 C C . GLY A 1 364 ? 19.186 5.031 2.189 1.00 62.69 364 GLY A C 1
ATOM 2978 O O . GLY A 1 364 ? 19.543 5.675 3.171 1.00 62.69 364 GLY A O 1
ATOM 2979 N N . ARG A 1 365 ? 18.111 5.389 1.483 1.00 63.31 365 ARG A N 1
ATOM 2980 C CA . ARG A 1 365 ? 17.145 6.325 2.077 1.00 63.31 365 ARG A CA 1
ATOM 2981 C C . ARG A 1 365 ? 16.509 5.694 3.320 1.00 63.31 365 ARG A C 1
ATOM 2983 O O . ARG A 1 365 ? 16.279 4.484 3.350 1.00 63.31 365 ARG A O 1
ATOM 2990 N N . LYS A 1 366 ? 16.274 6.514 4.344 1.00 68.25 366 LYS A N 1
ATOM 2991 C CA . LYS A 1 366 ? 15.438 6.166 5.495 1.00 68.25 366 LYS A CA 1
ATOM 2992 C C . LYS A 1 366 ? 14.017 6.599 5.148 1.00 68.25 366 LYS A C 1
ATOM 2994 O O . LYS A 1 366 ? 13.811 7.796 5.009 1.00 68.25 366 LYS A O 1
ATOM 2999 N N . GLY A 1 367 ? 13.124 5.638 4.925 1.00 70.88 367 GLY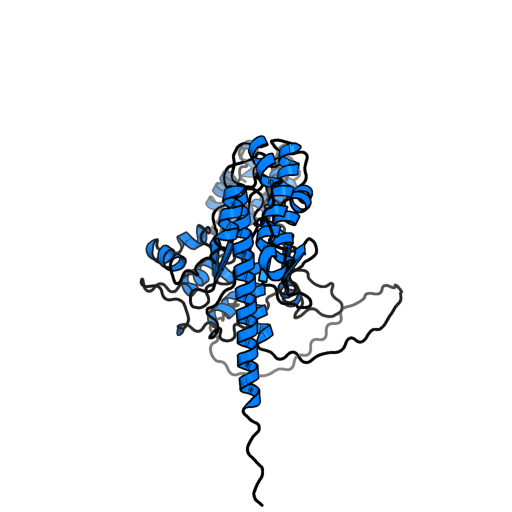 A N 1
ATOM 3000 C CA . GLY A 1 367 ? 11.685 5.910 4.921 1.00 70.88 367 GLY A CA 1
ATOM 3001 C C . GLY A 1 367 ? 11.126 5.800 6.338 1.00 70.88 367 GLY A C 1
ATOM 3002 O O . GLY A 1 367 ? 11.838 5.355 7.246 1.00 70.88 367 GLY A O 1
ATOM 3003 N N . ASP A 1 368 ? 9.862 6.160 6.531 1.00 75.12 368 ASP A N 1
ATOM 3004 C CA . ASP A 1 368 ? 9.256 6.221 7.872 1.00 75.12 368 ASP A CA 1
ATOM 3005 C C . ASP A 1 368 ? 9.003 4.851 8.498 1.00 75.12 368 ASP A C 1
ATOM 3007 O O . ASP A 1 368 ? 8.956 4.708 9.727 1.00 75.12 368 ASP A O 1
ATOM 3011 N N . GLY A 1 369 ? 8.909 3.812 7.669 1.00 80.50 369 GLY A N 1
ATOM 3012 C CA . GLY A 1 369 ? 8.954 2.443 8.147 1.00 80.50 369 GLY A CA 1
ATOM 3013 C C . GLY A 1 369 ? 8.989 1.386 7.055 1.00 80.50 369 GLY A C 1
ATOM 3014 O O . GLY A 1 369 ? 8.728 1.651 5.884 1.00 80.50 369 GLY A O 1
ATOM 3015 N N . ILE A 1 370 ? 9.334 0.163 7.457 1.00 83.88 370 ILE A N 1
ATOM 3016 C CA . ILE A 1 370 ? 9.447 -1.006 6.575 1.00 83.88 370 ILE A CA 1
ATOM 3017 C C . ILE A 1 370 ? 8.767 -2.215 7.210 1.00 83.88 370 ILE A C 1
ATOM 3019 O O . ILE A 1 370 ? 9.034 -2.544 8.368 1.00 83.88 370 ILE A O 1
ATOM 3023 N N . PHE A 1 371 ? 7.939 -2.915 6.434 1.00 85.38 371 PHE A N 1
ATOM 3024 C CA . PHE A 1 371 ? 7.379 -4.212 6.807 1.00 85.38 371 PHE A CA 1
ATOM 3025 C C . PHE A 1 371 ? 8.407 -5.313 6.571 1.00 85.38 371 PHE A C 1
ATOM 3027 O O . PHE A 1 371 ? 8.858 -5.527 5.442 1.00 85.38 371 PHE A O 1
ATOM 3034 N N . ARG A 1 372 ? 8.768 -6.028 7.635 1.00 85.31 372 ARG A N 1
ATOM 3035 C CA . ARG A 1 372 ? 9.797 -7.069 7.633 1.00 85.31 372 ARG A CA 1
ATOM 3036 C C . ARG A 1 372 ? 9.322 -8.303 8.390 1.00 85.31 372 ARG A C 1
ATOM 3038 O O . ARG A 1 372 ? 8.711 -8.180 9.446 1.00 85.31 372 ARG A O 1
ATOM 3045 N N . LEU A 1 373 ? 9.654 -9.489 7.893 1.00 86.06 373 LEU A N 1
ATOM 3046 C CA . LEU A 1 373 ? 9.429 -10.737 8.628 1.00 86.06 373 LEU A CA 1
ATOM 3047 C C . LEU A 1 373 ? 10.306 -10.770 9.896 1.00 86.06 373 LEU A C 1
ATOM 3049 O O . LEU A 1 373 ? 11.494 -10.434 9.845 1.00 86.06 373 LEU A O 1
ATOM 3053 N N . LYS A 1 374 ? 9.724 -11.168 11.032 1.00 85.94 374 LYS A N 1
ATOM 3054 C CA . LYS A 1 374 ? 10.422 -11.349 12.314 1.00 85.94 374 LYS A CA 1
ATOM 3055 C C . LYS A 1 374 ? 11.645 -12.241 12.122 1.00 85.94 374 LYS A C 1
ATOM 3057 O O . LYS A 1 374 ? 11.583 -13.225 11.394 1.00 85.94 374 LYS A O 1
ATOM 3062 N N . GLU A 1 375 ? 12.757 -11.834 12.733 1.00 80.38 375 GLU A N 1
ATOM 3063 C CA . GLU A 1 375 ? 14.029 -12.579 12.720 1.00 80.38 375 GLU A CA 1
ATOM 3064 C C . GLU A 1 375 ? 14.608 -12.838 11.313 1.00 80.38 375 GLU A C 1
ATOM 3066 O O . GLU A 1 375 ? 15.558 -13.592 11.144 1.00 80.38 375 GLU A O 1
ATOM 3071 N N . SER A 1 376 ? 14.096 -12.154 10.285 1.00 78.94 376 SER A N 1
ATOM 3072 C CA . SER A 1 376 ? 14.494 -12.343 8.892 1.00 78.94 376 SER A CA 1
ATOM 3073 C C . SER A 1 376 ? 14.998 -11.047 8.252 1.00 78.94 376 SER A C 1
ATOM 3075 O O . SER A 1 376 ? 14.913 -9.946 8.806 1.00 78.94 376 SER A O 1
ATOM 3077 N N . ARG A 1 377 ? 15.565 -11.171 7.049 1.00 75.56 377 ARG A N 1
ATOM 3078 C CA . ARG A 1 377 ? 15.932 -10.044 6.177 1.00 75.56 377 ARG A CA 1
ATOM 3079 C C . ARG A 1 377 ? 14.879 -9.747 5.106 1.00 75.56 377 ARG A C 1
ATOM 3081 O O . ARG A 1 377 ? 15.077 -8.799 4.353 1.00 75.56 377 ARG A O 1
ATOM 3088 N N . LEU A 1 378 ? 13.798 -10.528 5.034 1.00 78.88 378 LEU A N 1
ATOM 3089 C CA . LEU A 1 378 ? 12.744 -10.351 4.034 1.00 78.88 378 LEU A CA 1
ATOM 3090 C C . LEU A 1 378 ? 11.895 -9.111 4.329 1.00 78.88 378 LEU A C 1
ATOM 3092 O O . LEU A 1 378 ? 11.341 -8.976 5.419 1.00 78.88 378 LEU A O 1
ATOM 3096 N N . GLU A 1 379 ? 11.804 -8.229 3.336 1.00 83.00 379 GLU A N 1
ATOM 3097 C CA . GLU A 1 379 ? 11.067 -6.962 3.368 1.00 83.00 379 GLU A CA 1
ATOM 3098 C C . GLU A 1 379 ? 9.917 -7.022 2.357 1.00 83.00 379 GLU A C 1
ATOM 3100 O O . GLU A 1 379 ? 10.123 -7.474 1.231 1.00 83.00 379 GLU A O 1
ATOM 3105 N N . PHE A 1 380 ? 8.728 -6.567 2.760 1.00 79.94 380 PHE A N 1
ATOM 3106 C CA . PHE A 1 380 ? 7.481 -6.737 1.996 1.00 79.94 380 PHE A CA 1
ATOM 3107 C C . PHE A 1 380 ? 6.834 -5.418 1.576 1.00 79.94 380 PHE A C 1
ATOM 3109 O O . PHE A 1 380 ? 6.035 -5.388 0.649 1.00 79.94 380 PHE A O 1
ATOM 3116 N N . GLY A 1 381 ? 7.174 -4.319 2.245 1.00 80.00 381 GLY A N 1
ATOM 3117 C CA . GLY A 1 381 ? 6.661 -3.002 1.901 1.00 80.00 381 GLY A CA 1
ATOM 3118 C C . GLY A 1 381 ? 7.224 -1.912 2.797 1.00 80.00 381 GLY A C 1
ATOM 3119 O O . GLY A 1 381 ? 8.032 -2.196 3.685 1.00 80.00 381 GLY A O 1
ATOM 3120 N N . ALA A 1 382 ? 6.788 -0.676 2.578 1.00 81.31 382 ALA A N 1
ATOM 3121 C CA . ALA A 1 382 ? 7.237 0.484 3.336 1.00 81.31 382 ALA A CA 1
ATOM 3122 C C . ALA A 1 382 ? 6.053 1.344 3.802 1.00 81.31 382 ALA A C 1
ATOM 3124 O O . ALA A 1 382 ? 4.898 1.021 3.555 1.00 81.31 382 ALA A O 1
ATOM 3125 N N . ILE A 1 383 ? 6.337 2.416 4.527 1.00 80.75 383 ILE A N 1
ATOM 3126 C CA . ILE A 1 383 ? 5.425 3.536 4.761 1.00 80.75 383 ILE A CA 1
ATOM 3127 C C . ILE A 1 383 ? 6.246 4.822 4.622 1.00 80.75 383 ILE A C 1
ATOM 3129 O O . ILE A 1 383 ? 7.434 4.816 4.946 1.00 80.75 383 ILE A O 1
ATOM 3133 N N . GLU A 1 384 ? 5.622 5.890 4.133 1.00 77.69 384 GLU A N 1
ATOM 3134 C CA . GLU A 1 384 ? 6.274 7.181 3.887 1.00 77.69 384 GLU A CA 1
ATOM 3135 C C . GLU A 1 384 ? 5.256 8.301 4.101 1.00 77.69 384 GLU A C 1
ATOM 3137 O O . GLU A 1 384 ? 4.206 8.306 3.459 1.00 77.69 384 GLU A O 1
ATOM 3142 N N . ALA A 1 385 ? 5.568 9.244 4.975 1.00 71.50 385 ALA A N 1
ATOM 3143 C CA . ALA A 1 385 ? 4.804 10.445 5.223 1.00 71.50 385 ALA A CA 1
ATOM 3144 C C . ALA A 1 385 ? 5.007 11.462 4.095 1.00 71.50 385 ALA A C 1
ATOM 3146 O O . ALA A 1 385 ? 6.076 11.582 3.490 1.00 71.50 385 ALA A O 1
ATOM 3147 N N . GLY A 1 386 ? 3.950 12.208 3.791 1.00 64.81 386 GLY A N 1
ATOM 3148 C CA . GLY A 1 386 ? 4.004 13.266 2.798 1.00 64.81 386 GLY A CA 1
ATOM 3149 C C . GLY A 1 386 ? 4.826 14.451 3.300 1.00 64.81 386 GLY A C 1
ATOM 3150 O O . GLY A 1 386 ? 4.916 14.736 4.491 1.00 64.81 386 GLY A O 1
ATOM 3151 N N . ARG A 1 387 ? 5.417 15.199 2.363 1.00 53.31 387 ARG A N 1
ATOM 3152 C CA . ARG A 1 387 ? 6.260 16.365 2.687 1.00 53.31 387 ARG A CA 1
ATOM 3153 C C . ARG A 1 387 ? 5.482 17.565 3.224 1.00 53.31 387 ARG A C 1
ATOM 3155 O O . ARG A 1 387 ? 6.090 18.480 3.774 1.00 53.31 387 ARG A O 1
ATOM 3162 N N . LYS A 1 388 ? 4.171 17.619 2.982 1.00 55.88 388 LYS A N 1
ATOM 3163 C CA . LYS A 1 388 ? 3.305 18.737 3.365 1.00 55.88 388 LYS A CA 1
ATOM 3164 C C . LYS A 1 388 ? 2.137 18.209 4.171 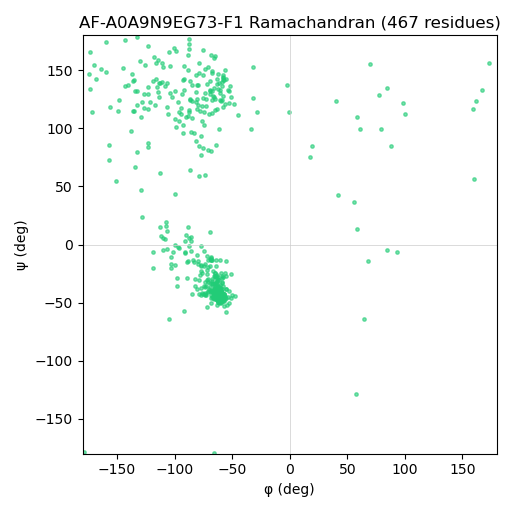1.00 55.88 388 LYS A C 1
ATOM 3166 O O . LYS A 1 388 ? 1.301 17.477 3.653 1.00 55.88 388 LYS A O 1
ATOM 3171 N N . TRP A 1 389 ? 2.042 18.648 5.416 1.00 60.28 389 TRP A N 1
ATOM 3172 C CA . TRP A 1 389 ? 0.947 18.271 6.294 1.00 60.28 389 TRP A CA 1
ATOM 3173 C C . TRP A 1 389 ? -0.323 19.074 5.986 1.00 60.28 389 TRP A C 1
ATOM 3175 O O . TRP A 1 389 ? -0.577 20.116 6.583 1.00 60.28 389 TRP A O 1
ATOM 3185 N N . GLU A 1 390 ? -1.107 18.608 5.016 1.00 62.28 390 GLU A N 1
ATOM 3186 C CA . GLU A 1 390 ? -2.384 19.242 4.644 1.00 62.28 390 GLU A CA 1
ATOM 3187 C C . GLU A 1 390 ? -3.614 18.500 5.174 1.00 62.28 390 GLU A C 1
ATOM 3189 O O . GLU A 1 390 ? -4.686 19.092 5.238 1.00 62.28 390 GLU A O 1
ATOM 3194 N N . ALA A 1 391 ? -3.478 17.215 5.522 1.00 69.19 391 ALA A N 1
ATOM 3195 C CA . ALA A 1 391 ? -4.534 16.394 6.115 1.00 69.19 391 ALA A CA 1
ATOM 3196 C C . ALA A 1 391 ? -3.989 15.052 6.626 1.00 69.19 391 ALA A C 1
ATOM 3198 O O . ALA A 1 391 ? -3.027 14.514 6.070 1.00 69.19 391 ALA A O 1
ATOM 3199 N N . ASN A 1 392 ? -4.677 14.458 7.608 1.00 81.12 392 ASN A N 1
ATOM 3200 C CA . ASN A 1 392 ? -4.466 13.070 8.025 1.00 81.12 392 ASN A CA 1
ATOM 3201 C C . ASN A 1 392 ? -5.077 12.103 7.004 1.00 81.12 392 ASN A C 1
ATOM 3203 O O . ASN A 1 392 ? -6.202 11.622 7.154 1.00 81.12 392 ASN A O 1
ATOM 3207 N N . ARG A 1 393 ? -4.326 11.818 5.941 1.00 83.94 393 ARG A N 1
ATOM 3208 C CA . ARG A 1 393 ? -4.743 10.895 4.883 1.00 83.94 393 ARG A CA 1
ATOM 3209 C C . ARG A 1 393 ? -3.866 9.650 4.824 1.00 83.94 393 ARG A C 1
ATOM 3211 O O . ARG A 1 393 ? -2.756 9.625 5.339 1.00 83.94 393 ARG A O 1
ATOM 3218 N N . LEU A 1 394 ? -4.426 8.615 4.216 1.00 86.88 394 LEU A N 1
ATOM 3219 C CA . LEU A 1 394 ? -3.818 7.339 3.881 1.00 86.88 394 LEU A CA 1
ATOM 3220 C C . LEU A 1 394 ? -4.044 7.117 2.389 1.00 86.88 394 LEU A C 1
ATOM 3222 O O . LEU A 1 394 ? -5.182 7.180 1.927 1.00 86.88 394 LEU A O 1
ATOM 3226 N N . GLN A 1 395 ? -2.994 6.787 1.650 1.00 87.56 395 GLN A N 1
ATOM 3227 C CA . GLN A 1 395 ? -3.119 6.297 0.282 1.00 87.56 395 GLN A CA 1
ATOM 3228 C C . GLN A 1 395 ? -2.449 4.941 0.182 1.00 87.56 395 GLN A C 1
ATOM 3230 O O . GLN A 1 395 ? -1.243 4.862 0.369 1.00 87.56 395 GLN A O 1
ATOM 3235 N N . LEU A 1 396 ? -3.219 3.894 -0.112 1.00 86.56 396 LEU A N 1
ATOM 3236 C CA . LEU A 1 396 ? -2.664 2.578 -0.409 1.00 86.56 396 LEU A CA 1
ATOM 3237 C C . LEU A 1 396 ? -2.041 2.611 -1.806 1.00 86.56 396 LEU A C 1
ATOM 3239 O O . LEU A 1 396 ? -2.684 3.030 -2.765 1.00 86.56 396 LEU A O 1
ATOM 3243 N N . LEU A 1 397 ? -0.808 2.133 -1.917 1.00 86.56 397 LEU A N 1
ATOM 3244 C CA . LEU A 1 397 ? -0.184 1.824 -3.195 1.00 86.56 397 LEU A CA 1
ATOM 3245 C C . LEU A 1 397 ? -0.031 0.314 -3.320 1.00 86.56 397 LEU A C 1
ATOM 3247 O O . LEU A 1 397 ? -0.040 -0.417 -2.328 1.00 86.56 397 LEU A O 1
ATOM 3251 N N . THR A 1 398 ? 0.049 -0.163 -4.553 1.00 85.44 398 THR A N 1
ATOM 3252 C CA . THR A 1 398 ? 0.227 -1.583 -4.852 1.00 85.44 398 THR A CA 1
ATOM 3253 C C . THR A 1 398 ? 1.178 -1.727 -6.023 1.00 85.44 398 THR A C 1
ATOM 3255 O O . THR A 1 398 ? 1.044 -0.982 -6.987 1.00 85.44 398 THR A O 1
ATOM 3258 N N . MET A 1 399 ? 2.110 -2.681 -5.956 1.00 84.62 399 MET A N 1
ATOM 3259 C CA . MET A 1 399 ? 3.017 -2.981 -7.060 1.00 84.62 399 MET A CA 1
ATOM 3260 C C . MET A 1 399 ? 2.777 -4.406 -7.570 1.00 84.62 399 MET A C 1
ATOM 3262 O O . MET A 1 399 ? 2.500 -5.329 -6.802 1.00 84.62 399 MET A O 1
ATOM 3266 N N . ASP A 1 400 ? 2.872 -4.607 -8.874 1.00 83.50 400 ASP A N 1
ATOM 3267 C CA . ASP A 1 400 ? 2.892 -5.928 -9.488 1.00 83.50 400 ASP A CA 1
ATOM 3268 C C . ASP A 1 400 ? 3.848 -5.979 -10.686 1.00 83.50 400 ASP A C 1
ATOM 3270 O O . ASP A 1 400 ? 4.510 -4.999 -11.022 1.00 83.50 400 ASP A O 1
ATOM 3274 N N . ILE A 1 401 ? 3.998 -7.172 -11.263 1.00 87.19 401 ILE A N 1
ATOM 3275 C CA . ILE A 1 401 ? 4.790 -7.416 -12.473 1.00 87.19 401 ILE A CA 1
ATOM 3276 C C . ILE A 1 401 ? 3.826 -8.060 -13.474 1.00 87.19 401 ILE A C 1
ATOM 3278 O O . ILE A 1 401 ? 3.708 -9.285 -13.486 1.00 87.19 401 ILE A O 1
ATOM 3282 N N . PRO A 1 402 ? 3.042 -7.257 -14.215 1.00 85.69 402 PRO A N 1
ATOM 3283 C CA . PRO A 1 402 ? 1.962 -7.777 -15.050 1.00 85.69 402 PRO A CA 1
ATOM 3284 C C . PRO A 1 402 ? 2.473 -8.575 -16.253 1.00 85.69 402 PRO A C 1
ATOM 3286 O O . PRO A 1 402 ? 1.852 -9.557 -16.644 1.00 85.69 402 PRO A O 1
ATOM 3289 N N . MET A 1 403 ? 3.585 -8.155 -16.859 1.00 89.31 403 MET A N 1
ATOM 3290 C CA . MET A 1 403 ? 4.167 -8.818 -18.022 1.00 89.31 403 MET A CA 1
ATOM 3291 C C . MET A 1 403 ? 5.614 -8.364 -18.233 1.00 89.31 403 MET A C 1
ATOM 3293 O O . MET A 1 403 ? 5.981 -7.229 -17.919 1.00 89.31 403 MET A O 1
ATOM 3297 N N . GLY A 1 404 ? 6.421 -9.256 -18.804 1.00 89.75 404 GLY A N 1
ATOM 3298 C CA . GLY A 1 404 ? 7.803 -8.983 -19.181 1.00 89.75 404 GLY A CA 1
ATOM 3299 C C . GLY A 1 404 ? 8.667 -8.521 -18.014 1.00 89.75 404 GLY A C 1
ATOM 3300 O O . GLY A 1 404 ? 8.730 -9.181 -16.975 1.00 89.75 404 GLY A O 1
ATOM 3301 N N . TYR A 1 405 ? 9.359 -7.401 -18.202 1.00 88.88 405 TYR A N 1
ATOM 3302 C CA . TYR A 1 405 ? 10.260 -6.818 -17.204 1.00 88.88 405 TYR A CA 1
ATOM 3303 C C . TYR A 1 405 ? 9.679 -5.562 -16.546 1.00 88.88 405 TYR A C 1
ATOM 3305 O O . TYR A 1 405 ? 10.398 -4.846 -15.849 1.00 88.88 405 TYR A O 1
ATOM 3313 N N . ILE A 1 406 ? 8.389 -5.295 -16.758 1.00 89.75 406 ILE A N 1
ATOM 3314 C CA . ILE A 1 406 ? 7.719 -4.097 -16.263 1.00 89.75 406 ILE A CA 1
ATOM 3315 C C . ILE A 1 406 ? 7.211 -4.326 -14.845 1.00 89.75 406 ILE A C 1
ATOM 3317 O O . ILE A 1 406 ? 6.440 -5.249 -14.589 1.00 89.75 406 ILE A O 1
ATOM 3321 N N . SER A 1 407 ? 7.610 -3.448 -13.929 1.00 88.38 407 SER A N 1
ATOM 3322 C CA . SER A 1 407 ? 6.949 -3.300 -12.632 1.00 88.38 407 SER A CA 1
ATOM 3323 C C . SER A 1 407 ? 5.904 -2.199 -12.743 1.00 88.38 407 SER A C 1
ATOM 3325 O O . SER A 1 407 ? 6.206 -1.107 -13.218 1.00 88.38 407 SER A O 1
ATOM 3327 N N . ARG A 1 408 ? 4.677 -2.464 -12.310 1.00 89.00 408 ARG A N 1
ATOM 3328 C CA . ARG A 1 408 ? 3.577 -1.502 -12.369 1.00 89.00 408 ARG A CA 1
ATOM 3329 C C . ARG A 1 408 ? 3.150 -1.127 -10.961 1.00 89.00 408 ARG A C 1
ATOM 3331 O O . ARG A 1 408 ? 2.931 -2.000 -10.128 1.00 89.00 408 ARG A O 1
ATOM 3338 N N . ILE A 1 409 ? 3.032 0.169 -10.706 1.00 87.19 409 ILE A N 1
ATOM 3339 C CA . ILE A 1 409 ? 2.541 0.744 -9.455 1.00 87.19 409 ILE A CA 1
ATOM 3340 C C . ILE A 1 409 ? 1.163 1.336 -9.705 1.00 87.19 409 ILE A C 1
ATOM 3342 O O . ILE A 1 409 ? 0.938 2.002 -10.711 1.00 87.19 409 ILE A O 1
ATOM 3346 N N . GLN A 1 410 ? 0.245 1.081 -8.781 1.00 85.56 410 GLN A N 1
ATOM 3347 C CA . GLN A 1 410 ? -1.095 1.644 -8.807 1.00 85.56 410 GLN A CA 1
ATOM 3348 C C . GLN A 1 410 ? -1.373 2.409 -7.526 1.00 85.56 410 GLN A C 1
ATOM 3350 O O . GLN A 1 410 ? -1.108 1.913 -6.421 1.00 85.56 410 GLN A O 1
ATOM 3355 N N . HIS A 1 411 ? -1.962 3.582 -7.692 1.00 87.50 411 HIS A N 1
ATOM 3356 C CA . HIS A 1 411 ? -2.392 4.443 -6.614 1.00 87.50 411 HIS A CA 1
ATOM 3357 C C . HIS A 1 411 ? -3.881 4.224 -6.347 1.00 87.50 411 HIS A C 1
ATOM 3359 O O . HIS A 1 411 ? -4.736 4.394 -7.214 1.00 87.50 411 HIS A O 1
ATOM 3365 N N . HIS A 1 412 ? -4.216 3.859 -5.111 1.00 88.12 412 HIS A N 1
ATOM 3366 C CA . HIS A 1 412 ? -5.612 3.775 -4.688 1.00 88.12 412 HIS A CA 1
ATOM 3367 C C . HIS A 1 412 ? -6.093 5.131 -4.170 1.00 88.12 412 HIS A C 1
ATOM 3369 O O . HIS A 1 412 ? -5.314 6.062 -3.952 1.00 88.12 412 HIS A O 1
ATOM 3375 N N . GLU A 1 413 ? -7.404 5.254 -3.983 1.00 86.94 413 GLU A N 1
ATOM 3376 C CA . GLU A 1 413 ? -8.018 6.477 -3.469 1.00 86.94 413 GLU A CA 1
ATOM 3377 C C . GLU A 1 413 ? -7.455 6.871 -2.097 1.00 86.94 413 GLU A C 1
ATOM 3379 O O . GLU A 1 413 ? -7.275 6.029 -1.214 1.00 86.94 413 GLU A O 1
ATOM 3384 N N . PHE A 1 414 ? -7.271 8.175 -1.890 1.00 85.06 414 PHE A N 1
ATOM 3385 C CA . PHE A 1 414 ? -6.988 8.716 -0.567 1.00 85.06 414 PHE A CA 1
ATOM 3386 C C . PHE A 1 414 ? -8.157 8.453 0.392 1.00 85.06 414 PHE A C 1
ATOM 3388 O O . PHE A 1 414 ? -9.322 8.710 0.076 1.00 85.06 414 PHE A O 1
ATOM 3395 N N . ARG A 1 415 ? -7.834 7.979 1.594 1.00 88.25 415 ARG A N 1
ATOM 3396 C CA . ARG A 1 415 ? -8.744 7.830 2.734 1.00 88.25 415 ARG A CA 1
ATOM 3397 C C . ARG A 1 415 ? -8.336 8.804 3.823 1.00 88.25 415 ARG A C 1
ATOM 3399 O O . ARG A 1 415 ? -7.151 8.971 4.069 1.00 88.25 415 ARG A O 1
ATOM 3406 N N . GLU A 1 416 ? -9.298 9.440 4.472 1.00 85.50 416 GLU A N 1
ATOM 3407 C CA . GLU A 1 416 ? -9.036 10.481 5.467 1.00 85.50 416 GLU A CA 1
ATOM 3408 C C . GLU A 1 416 ? -9.473 10.028 6.862 1.00 85.50 416 GLU A C 1
ATOM 3410 O O . GLU A 1 416 ? -10.530 9.414 7.018 1.00 85.50 416 GLU A O 1
ATOM 3415 N N . VAL A 1 417 ? -8.655 10.339 7.867 1.00 86.25 417 VAL A N 1
ATOM 3416 C CA . VAL A 1 417 ? -9.037 10.288 9.280 1.00 86.25 417 VAL A CA 1
ATOM 3417 C C . VAL A 1 417 ? -9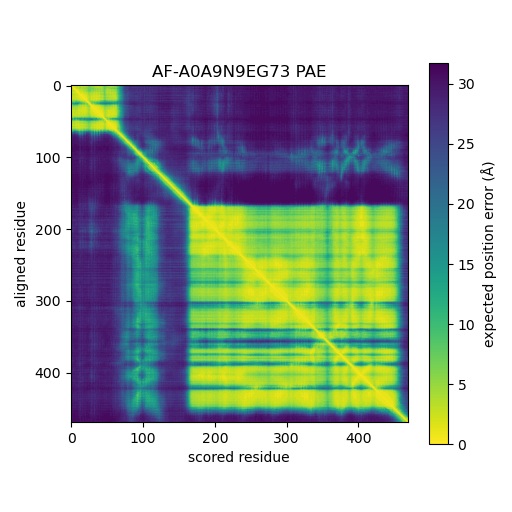.484 11.692 9.668 1.00 86.25 417 VAL A C 1
ATOM 3419 O O . VAL A 1 417 ? -8.678 12.621 9.679 1.00 86.25 417 VAL A O 1
ATOM 3422 N N . THR A 1 418 ? -10.774 11.854 9.949 1.00 83.94 418 THR A N 1
ATOM 3423 C CA . THR A 1 418 ? -11.371 13.158 10.249 1.00 83.94 418 THR A CA 1
ATOM 3424 C C . THR A 1 418 ? -11.292 13.513 11.728 1.00 83.94 418 THR A C 1
ATOM 3426 O O . THR A 1 418 ? -11.346 12.638 12.594 1.00 83.94 418 THR A O 1
ATOM 3429 N N . GLY A 1 419 ? -11.213 14.821 11.996 1.00 82.56 419 GLY A N 1
ATOM 3430 C CA . GLY A 1 419 ? -11.166 15.384 13.351 1.00 82.56 419 GLY A CA 1
ATOM 3431 C C . GLY A 1 419 ? -12.458 15.179 14.135 1.00 82.56 419 GLY A C 1
ATOM 3432 O O . GLY A 1 419 ? -12.433 15.120 15.352 1.00 82.56 419 GLY A O 1
ATOM 3433 N N . SER A 1 420 ? -13.567 14.970 13.431 1.00 80.75 420 SER A N 1
ATOM 3434 C CA . SER A 1 420 ? -14.863 14.649 14.010 1.00 80.75 420 SER A CA 1
ATOM 3435 C C . SER A 1 420 ? -15.352 13.283 13.550 1.00 80.75 420 SER A C 1
ATOM 3437 O O . SER A 1 420 ? -14.895 12.728 12.538 1.00 80.75 420 SER A O 1
ATOM 3439 N N . ILE A 1 421 ? -16.304 12.738 14.306 1.00 81.31 421 ILE A N 1
ATOM 3440 C CA . ILE A 1 421 ? -16.968 11.499 13.937 1.00 81.31 421 ILE A CA 1
ATOM 3441 C C . ILE A 1 421 ? -17.679 11.675 12.588 1.00 81.31 421 ILE A C 1
ATOM 3443 O O . ILE A 1 421 ? -18.481 12.585 12.380 1.00 81.31 421 ILE A O 1
ATOM 3447 N N . ASN A 1 422 ? -17.347 10.804 11.639 1.00 76.94 422 ASN A N 1
ATOM 3448 C CA . ASN A 1 422 ? -17.888 10.847 10.290 1.00 76.94 422 ASN A CA 1
ATOM 3449 C C . ASN A 1 422 ? -18.257 9.436 9.840 1.00 76.94 422 ASN A C 1
ATOM 3451 O O . ASN A 1 422 ? -17.538 8.463 10.092 1.00 76.94 422 ASN A O 1
ATOM 3455 N N . ASN A 1 423 ? -19.386 9.343 9.146 1.00 72.19 423 ASN A N 1
ATOM 3456 C CA . ASN A 1 423 ? -19.902 8.101 8.613 1.00 72.19 423 ASN A CA 1
ATOM 3457 C C . ASN A 1 423 ? -18.867 7.448 7.672 1.00 72.19 423 ASN A C 1
ATOM 3459 O O . ASN A 1 423 ? -18.499 8.001 6.638 1.00 72.19 423 ASN A O 1
ATOM 3463 N N . LEU A 1 424 ? -18.413 6.243 8.030 1.00 80.19 424 LEU A N 1
ATOM 3464 C CA . LEU A 1 424 ? -17.581 5.323 7.238 1.00 80.19 424 LEU A CA 1
ATOM 3465 C C . LEU A 1 424 ? -16.130 5.730 6.934 1.00 80.19 424 LEU A C 1
ATOM 3467 O O . LEU A 1 424 ? -15.365 4.844 6.548 1.00 80.19 424 LEU A O 1
ATOM 3471 N N . LEU A 1 425 ? -15.705 6.985 7.117 1.00 86.31 425 LEU A N 1
ATOM 3472 C CA . LEU A 1 425 ? -14.359 7.422 6.697 1.00 86.31 425 LEU A CA 1
ATOM 3473 C C . LEU A 1 425 ? -13.229 6.631 7.372 1.00 86.31 425 LEU A C 1
ATOM 3475 O O . LEU A 1 425 ? -12.402 6.032 6.679 1.00 86.31 425 LEU A O 1
ATOM 3479 N N . LEU A 1 426 ? -13.259 6.509 8.703 1.00 91.75 426 LEU A N 1
ATOM 3480 C CA . LEU A 1 426 ? -12.300 5.671 9.434 1.00 91.75 426 LEU A CA 1
ATOM 3481 C C . LEU A 1 426 ? -12.407 4.191 9.029 1.00 91.75 426 LEU A C 1
ATOM 3483 O O . LEU A 1 426 ? -11.399 3.499 8.906 1.00 91.75 426 LEU A O 1
ATOM 3487 N N . GLY A 1 427 ? -13.622 3.708 8.760 1.00 93.94 427 GLY A N 1
ATOM 3488 C CA . GLY A 1 427 ? -13.853 2.344 8.288 1.00 93.94 427 GLY A CA 1
ATOM 3489 C C . GLY A 1 427 ? -13.140 2.060 6.963 1.00 93.94 427 GLY A C 1
ATOM 3490 O O . GLY A 1 427 ? -12.568 0.984 6.789 1.00 93.94 427 GLY A O 1
ATOM 3491 N N . PHE A 1 428 ? -13.100 3.026 6.038 1.00 93.06 428 PHE A N 1
ATOM 3492 C CA . PHE A 1 428 ? -12.350 2.885 4.790 1.00 93.06 428 PHE A CA 1
ATOM 3493 C C . PHE A 1 428 ? -10.833 2.862 5.002 1.00 93.06 428 PHE A C 1
ATOM 3495 O O . PHE A 1 428 ? -10.171 2.031 4.381 1.00 93.06 428 PHE A O 1
ATOM 3502 N N . VAL A 1 429 ? -10.303 3.698 5.903 1.00 92.75 429 VAL A N 1
ATOM 3503 C CA . VAL A 1 429 ? -8.881 3.676 6.300 1.00 92.75 429 VAL A CA 1
ATOM 3504 C C . VAL A 1 429 ? -8.506 2.290 6.834 1.00 92.75 429 VAL A C 1
ATOM 3506 O O . VAL A 1 429 ? -7.589 1.644 6.328 1.00 92.75 429 VAL A O 1
ATOM 3509 N N . LEU A 1 430 ? -9.268 1.785 7.807 1.00 95.69 430 LEU A N 1
ATOM 3510 C CA . LEU A 1 430 ? -9.032 0.479 8.428 1.00 95.69 430 LEU A CA 1
ATOM 3511 C C . LEU A 1 430 ? -9.175 -0.677 7.428 1.00 95.69 430 LEU A C 1
ATOM 3513 O O . LEU A 1 430 ? -8.404 -1.636 7.465 1.00 95.69 430 LEU A O 1
ATOM 3517 N N . LYS A 1 431 ? -10.131 -0.585 6.497 1.00 95.19 431 LYS A N 1
ATOM 3518 C CA . LYS A 1 431 ? -10.302 -1.563 5.415 1.00 95.19 431 LYS A CA 1
ATOM 3519 C C . LYS A 1 431 ? -9.061 -1.636 4.524 1.00 95.19 431 LYS A C 1
ATOM 3521 O O . LYS A 1 431 ? -8.638 -2.740 4.182 1.00 95.19 431 LYS A O 1
ATOM 3526 N N . ASP A 1 432 ? -8.485 -0.498 4.146 1.00 93.62 432 ASP A N 1
ATOM 3527 C CA . ASP A 1 432 ? -7.310 -0.470 3.271 1.00 93.62 432 ASP A CA 1
ATOM 3528 C C . ASP A 1 432 ? -6.034 -0.923 4.015 1.00 93.62 432 ASP A C 1
ATOM 3530 O O . ASP A 1 432 ? -5.227 -1.650 3.434 1.00 93.62 432 ASP A O 1
ATOM 3534 N N . ILE A 1 433 ? -5.913 -0.665 5.327 1.00 94.56 433 ILE A N 1
ATOM 3535 C CA . ILE A 1 433 ? -4.858 -1.258 6.180 1.00 94.56 433 ILE A CA 1
ATOM 3536 C C . ILE A 1 433 ? -4.984 -2.790 6.247 1.00 94.56 433 ILE A C 1
ATOM 3538 O O . ILE A 1 433 ? -3.997 -3.509 6.075 1.00 94.56 433 ILE A O 1
ATOM 3542 N N . LEU A 1 434 ? -6.193 -3.322 6.455 1.00 95.69 434 LEU A N 1
ATOM 3543 C CA . LEU A 1 434 ? -6.413 -4.774 6.483 1.00 95.69 434 LEU A CA 1
ATOM 3544 C C . LEU A 1 434 ? -6.137 -5.433 5.126 1.00 95.69 434 LEU A C 1
ATOM 3546 O O . LEU A 1 434 ? -5.612 -6.548 5.085 1.00 95.69 434 LEU A O 1
ATOM 3550 N N . ARG A 1 435 ? -6.451 -4.749 4.019 1.00 94.00 435 ARG A N 1
ATOM 3551 C CA . ARG A 1 435 ? -6.088 -5.201 2.667 1.00 94.00 435 ARG A CA 1
ATOM 3552 C C . ARG A 1 435 ? -4.580 -5.272 2.506 1.00 94.00 435 ARG A C 1
ATOM 3554 O O . ARG A 1 435 ? -4.088 -6.320 2.102 1.00 94.00 435 ARG A O 1
ATOM 3561 N N . ALA A 1 436 ? -3.864 -4.212 2.878 1.00 91.31 436 ALA A N 1
ATOM 3562 C CA . ALA A 1 436 ? -2.405 -4.180 2.851 1.00 91.31 436 ALA A CA 1
ATOM 3563 C C . ALA A 1 436 ? -1.798 -5.361 3.610 1.00 91.31 436 ALA A C 1
ATOM 3565 O O . ALA A 1 436 ? -0.997 -6.111 3.055 1.00 91.31 436 ALA A O 1
ATOM 3566 N N . ARG A 1 437 ? -2.251 -5.583 4.850 1.00 92.75 437 ARG A N 1
ATOM 3567 C CA . ARG A 1 437 ? -1.825 -6.731 5.655 1.00 92.75 437 ARG A CA 1
ATOM 3568 C C . ARG A 1 437 ? -2.101 -8.051 4.946 1.00 92.75 437 ARG A C 1
ATOM 3570 O O . ARG A 1 437 ? -1.204 -8.878 4.858 1.00 92.75 437 ARG A O 1
ATOM 3577 N N . SER A 1 438 ? -3.314 -8.237 4.423 1.00 92.25 438 SER A N 1
ATOM 3578 C CA . SER A 1 438 ? -3.688 -9.464 3.718 1.00 92.25 438 SER A CA 1
ATOM 3579 C C . SER A 1 438 ? -2.790 -9.726 2.513 1.00 92.25 438 SER A C 1
ATOM 3581 O O . SER A 1 438 ? -2.415 -10.875 2.295 1.00 92.25 438 SER A O 1
ATOM 3583 N N . ILE A 1 439 ? -2.391 -8.690 1.770 1.00 88.25 439 ILE A N 1
ATOM 3584 C CA . ILE A 1 439 ? -1.523 -8.913 0.614 1.00 88.25 439 ILE A CA 1
ATOM 3585 C C . ILE A 1 439 ? -0.110 -9.265 1.059 1.00 88.25 439 ILE A C 1
ATOM 3587 O O . ILE A 1 439 ? 0.465 -10.210 0.532 1.00 88.25 439 ILE A O 1
ATOM 3591 N N . ILE A 1 440 ? 0.429 -8.565 2.058 1.00 86.75 440 ILE A N 1
ATOM 3592 C CA . ILE A 1 440 ? 1.747 -8.893 2.608 1.00 86.75 440 ILE A CA 1
ATOM 3593 C C . ILE A 1 440 ? 1.778 -10.350 3.097 1.00 86.75 440 ILE A C 1
ATOM 3595 O O . ILE A 1 440 ? 2.743 -11.067 2.831 1.00 86.75 440 ILE A O 1
ATOM 3599 N N . THR A 1 441 ? 0.722 -10.806 3.777 1.00 88.88 441 THR A N 1
ATOM 3600 C CA . THR A 1 441 ? 0.601 -12.197 4.232 1.00 88.88 441 THR A CA 1
ATOM 3601 C C . THR A 1 441 ? 0.543 -13.182 3.063 1.00 88.88 441 THR A C 1
ATOM 3603 O O . THR A 1 441 ? 1.317 -14.132 3.062 1.00 88.88 441 THR A O 1
ATOM 3606 N N . GLN A 1 442 ? -0.276 -12.927 2.038 1.00 87.00 442 GLN A N 1
ATOM 3607 C CA . GLN A 1 442 ? -0.342 -13.782 0.843 1.00 87.00 442 GLN A CA 1
ATOM 3608 C C . GLN A 1 442 ? 1.008 -13.849 0.110 1.00 87.00 442 GLN A C 1
ATOM 3610 O O . GLN A 1 442 ? 1.434 -14.914 -0.324 1.00 87.00 442 GLN A O 1
ATOM 3615 N N . THR A 1 443 ? 1.723 -12.725 0.001 1.00 83.06 443 THR A N 1
ATOM 3616 C CA . THR A 1 443 ? 3.077 -12.696 -0.568 1.00 83.06 443 THR A CA 1
ATOM 3617 C C . THR A 1 443 ? 4.048 -13.549 0.253 1.00 83.06 443 THR A C 1
ATOM 3619 O O . THR A 1 443 ? 4.871 -14.256 -0.324 1.00 83.06 443 THR A O 1
ATOM 3622 N N . LEU A 1 444 ? 3.970 -13.509 1.586 1.00 83.19 444 LEU A N 1
ATOM 3623 C CA . LEU A 1 444 ? 4.800 -14.356 2.445 1.00 83.19 444 LEU A CA 1
ATOM 3624 C C . LEU A 1 444 ? 4.507 -15.847 2.229 1.00 83.19 444 LEU A C 1
ATOM 3626 O O . LEU A 1 444 ? 5.457 -16.617 2.100 1.00 83.19 444 LEU A O 1
ATOM 3630 N N . GLU A 1 445 ? 3.233 -16.232 2.164 1.00 84.56 445 GLU A N 1
ATOM 3631 C CA . GLU A 1 445 ? 2.799 -17.616 1.920 1.00 84.56 445 GLU A CA 1
ATOM 3632 C C . GLU A 1 445 ? 3.358 -18.136 0.587 1.00 84.56 445 GLU A C 1
ATOM 3634 O O . GLU A 1 445 ? 4.034 -19.161 0.562 1.00 84.56 445 GLU A O 1
ATOM 3639 N N . LEU A 1 446 ? 3.231 -17.359 -0.492 1.00 81.94 446 LEU A N 1
ATOM 3640 C CA . LEU A 1 446 ? 3.786 -17.704 -1.808 1.00 81.94 446 LEU A CA 1
ATOM 3641 C C . LEU A 1 446 ? 5.317 -17.863 -1.794 1.00 81.94 446 LEU A C 1
ATOM 3643 O O . LEU A 1 446 ? 5.879 -18.757 -2.434 1.00 81.94 446 LEU A O 1
ATOM 3647 N N . ILE A 1 447 ? 6.027 -17.005 -1.054 1.00 76.19 447 ILE A N 1
ATOM 3648 C CA . ILE A 1 447 ? 7.486 -17.127 -0.895 1.00 76.19 447 ILE A CA 1
ATOM 3649 C C . ILE A 1 447 ? 7.846 -18.399 -0.115 1.00 76.19 447 ILE A C 1
ATOM 3651 O O . ILE A 1 447 ? 8.885 -19.001 -0.378 1.00 76.19 447 ILE A O 1
ATOM 3655 N N . GLN A 1 448 ? 7.028 -18.817 0.847 1.00 77.81 448 GLN A N 1
ATOM 3656 C CA . GLN A 1 448 ? 7.266 -20.041 1.613 1.00 77.81 448 GLN A CA 1
ATOM 3657 C C . GLN A 1 448 ? 6.970 -21.297 0.782 1.00 77.81 448 GLN A C 1
ATOM 3659 O O . GLN A 1 448 ? 7.801 -22.201 0.767 1.00 77.81 448 GLN A O 1
ATOM 3664 N N . GLU A 1 449 ? 5.869 -21.314 0.030 1.00 74.31 449 GLU A N 1
ATOM 3665 C CA . GLU A 1 449 ? 5.504 -22.411 -0.882 1.00 74.31 449 GLU A CA 1
ATOM 3666 C C . GLU A 1 449 ? 6.538 -22.607 -2.000 1.00 74.31 449 GLU A C 1
ATOM 3668 O O . GLU A 1 449 ? 6.923 -23.726 -2.330 1.00 74.31 449 GLU A O 1
ATOM 3673 N N . SER A 1 450 ? 7.044 -21.513 -2.577 1.00 70.69 450 SER A N 1
ATOM 3674 C CA . SER A 1 450 ? 8.096 -21.611 -3.598 1.00 70.69 450 SER A CA 1
ATOM 3675 C C . SER A 1 450 ? 9.397 -22.211 -3.055 1.00 70.69 450 SER A C 1
ATOM 3677 O O . SER A 1 450 ? 10.085 -22.909 -3.792 1.00 70.69 450 SER A O 1
ATOM 3679 N N . LYS A 1 451 ? 9.722 -21.992 -1.774 1.00 67.94 451 LYS A N 1
ATOM 3680 C CA . LYS A 1 451 ? 10.896 -22.601 -1.131 1.00 67.94 451 LYS A CA 1
ATOM 3681 C C . LYS A 1 451 ? 10.707 -24.087 -0.849 1.00 67.94 451 LYS A C 1
ATOM 3683 O O . LYS A 1 451 ? 11.646 -24.843 -1.068 1.00 67.94 451 LYS A O 1
ATOM 3688 N N . SER A 1 452 ? 9.530 -24.508 -0.381 1.00 62.28 452 SER A N 1
ATOM 3689 C CA . SER A 1 452 ? 9.271 -25.934 -0.139 1.00 62.28 452 SER A CA 1
ATOM 3690 C C . SER A 1 452 ? 9.357 -26.739 -1.433 1.00 62.28 452 SER A C 1
ATOM 3692 O O . SER A 1 452 ? 10.045 -27.749 -1.468 1.00 62.28 452 SER A O 1
ATOM 3694 N N . ASN A 1 453 ? 8.786 -26.221 -2.524 1.00 56.03 453 ASN A N 1
ATOM 3695 C CA . ASN A 1 453 ? 8.812 -26.900 -3.823 1.00 56.03 453 ASN A CA 1
ATOM 3696 C C . ASN A 1 453 ? 10.224 -27.042 -4.423 1.00 56.03 453 ASN A C 1
ATOM 3698 O O . ASN A 1 453 ? 10.439 -27.913 -5.259 1.00 56.03 453 ASN A O 1
ATOM 3702 N N . ILE A 1 454 ? 11.170 -26.169 -4.052 1.00 56.47 454 ILE A N 1
ATOM 3703 C CA . ILE A 1 454 ? 12.576 -26.281 -4.474 1.00 56.47 454 ILE A CA 1
ATOM 3704 C C . ILE A 1 454 ? 13.286 -27.362 -3.655 1.00 56.47 454 ILE A C 1
ATOM 3706 O O . ILE A 1 454 ? 13.992 -28.181 -4.231 1.00 56.47 454 ILE A O 1
ATOM 3710 N N . ASN A 1 455 ? 13.059 -27.403 -2.340 1.00 52.22 455 ASN A N 1
ATOM 3711 C CA . ASN A 1 455 ? 13.673 -28.409 -1.472 1.00 52.22 455 ASN A CA 1
ATOM 3712 C C . ASN A 1 455 ? 13.211 -29.837 -1.819 1.00 52.22 455 ASN A C 1
ATOM 3714 O O . ASN A 1 455 ? 14.006 -30.764 -1.735 1.00 52.22 455 ASN A O 1
ATOM 3718 N N . ASP A 1 456 ? 11.967 -30.007 -2.279 1.00 46.66 456 ASP A N 1
ATOM 3719 C CA . ASP A 1 456 ? 11.431 -31.310 -2.702 1.00 46.66 456 ASP A CA 1
ATOM 3720 C C . ASP A 1 456 ? 12.077 -31.856 -3.999 1.00 46.66 456 ASP A C 1
ATOM 3722 O O . ASP A 1 456 ? 11.895 -33.028 -4.331 1.00 46.66 456 ASP A O 1
ATOM 3726 N N . LEU A 1 457 ? 12.820 -31.033 -4.754 1.00 47.00 457 LEU A N 1
ATOM 3727 C CA . LEU A 1 457 ? 13.552 -31.465 -5.955 1.00 47.00 457 LEU A CA 1
ATOM 3728 C C . LEU A 1 457 ? 14.978 -31.943 -5.642 1.00 47.00 457 LEU A C 1
ATOM 3730 O O . LEU A 1 457 ? 15.473 -32.829 -6.341 1.00 47.00 457 LEU A O 1
ATOM 3734 N N . ASP A 1 458 ? 15.608 -31.417 -4.587 1.00 47.28 458 ASP A N 1
ATOM 3735 C CA . ASP A 1 458 ? 16.979 -31.779 -4.190 1.00 47.28 458 ASP A CA 1
ATOM 3736 C C . ASP A 1 458 ? 17.067 -33.174 -3.532 1.00 47.28 458 ASP A C 1
ATOM 3738 O O . ASP A 1 458 ? 18.132 -33.792 -3.531 1.00 47.28 458 ASP A O 1
ATOM 3742 N N . ASP A 1 459 ? 15.947 -33.726 -3.052 1.00 47.16 459 ASP A N 1
ATOM 3743 C CA . ASP A 1 459 ? 15.891 -35.059 -2.430 1.00 47.16 459 ASP A CA 1
ATOM 3744 C C . ASP A 1 459 ? 15.704 -36.215 -3.442 1.00 47.16 459 ASP A C 1
ATOM 3746 O O . ASP A 1 459 ? 15.604 -37.379 -3.047 1.00 47.16 459 ASP A O 1
ATOM 3750 N N . SER A 1 460 ? 15.667 -35.936 -4.753 1.00 46.00 460 SER A N 1
ATOM 3751 C CA . SER A 1 460 ? 15.348 -36.947 -5.781 1.00 46.00 460 SER A CA 1
ATOM 3752 C C . SER A 1 460 ? 16.544 -37.631 -6.466 1.00 46.00 460 SER A C 1
ATOM 3754 O O . SER A 1 460 ? 16.333 -38.587 -7.211 1.00 46.00 460 SER A O 1
ATOM 3756 N N . ASP A 1 461 ? 17.788 -37.246 -6.154 1.00 46.81 461 ASP A N 1
ATOM 3757 C CA . ASP A 1 461 ? 18.993 -37.763 -6.838 1.00 46.81 461 ASP A CA 1
ATOM 3758 C C . ASP A 1 461 ? 19.853 -38.741 -6.009 1.00 46.81 461 ASP A C 1
ATOM 3760 O O . ASP A 1 461 ? 21.014 -38.986 -6.336 1.00 46.81 461 ASP A O 1
ATOM 3764 N N . ASN A 1 462 ? 19.309 -39.359 -4.953 1.00 44.72 462 ASN A N 1
ATOM 3765 C CA . ASN A 1 462 ? 20.078 -40.292 -4.115 1.00 44.72 462 ASN A CA 1
ATOM 3766 C C . ASN A 1 462 ? 19.403 -41.651 -3.877 1.00 44.72 462 ASN A C 1
ATOM 3768 O O . ASN A 1 462 ? 19.415 -42.178 -2.770 1.00 44.72 462 ASN A O 1
ATOM 3772 N N . GLU A 1 463 ? 18.886 -42.280 -4.932 1.00 45.28 463 GLU A N 1
ATOM 3773 C CA . GLU A 1 463 ? 18.695 -43.734 -4.941 1.00 45.28 463 GLU A CA 1
ATOM 3774 C C . GLU A 1 463 ? 19.115 -44.330 -6.286 1.00 45.28 463 GLU A C 1
ATOM 3776 O O . GLU A 1 463 ? 18.344 -44.361 -7.243 1.00 45.28 463 GLU A O 1
ATOM 3781 N N . GLY A 1 464 ? 20.341 -44.862 -6.357 1.00 40.34 464 GLY A N 1
ATOM 3782 C CA . GLY A 1 464 ? 20.681 -45.764 -7.453 1.00 40.34 464 GLY A CA 1
ATOM 3783 C C . GLY A 1 464 ? 22.152 -45.978 -7.773 1.00 40.34 464 GLY A C 1
ATOM 3784 O O . GLY A 1 464 ? 22.503 -45.843 -8.933 1.00 40.34 464 GLY A O 1
ATOM 3785 N N . GLU A 1 465 ? 22.991 -46.405 -6.824 1.00 39.88 465 GLU A N 1
ATOM 3786 C CA . GLU A 1 465 ? 24.113 -47.294 -7.180 1.00 39.88 465 GLU A CA 1
ATOM 3787 C C . GLU A 1 465 ? 24.613 -48.112 -5.977 1.00 39.88 465 GLU A C 1
ATOM 3789 O O . GLU A 1 465 ? 25.686 -47.919 -5.416 1.00 39.88 465 GLU A O 1
ATOM 3794 N N . ALA A 1 466 ? 23.802 -49.097 -5.590 1.00 44.53 466 ALA A N 1
ATOM 3795 C CA . ALA A 1 466 ? 24.274 -50.282 -4.887 1.00 44.53 466 ALA A CA 1
ATOM 3796 C C . ALA A 1 466 ? 23.867 -51.521 -5.696 1.00 44.53 466 ALA A C 1
ATOM 3798 O O . ALA A 1 466 ? 22.792 -52.083 -5.508 1.00 44.53 466 ALA A O 1
ATOM 3799 N N . SER A 1 467 ? 24.708 -51.915 -6.654 1.00 38.44 467 SER A N 1
ATOM 3800 C CA . SER A 1 467 ? 25.112 -53.308 -6.918 1.00 38.44 467 SER A CA 1
ATOM 3801 C C . SER A 1 467 ? 25.656 -53.475 -8.340 1.00 38.44 467 SER A C 1
ATOM 3803 O O . SER A 1 467 ? 24.922 -53.349 -9.317 1.00 38.44 467 SER A O 1
ATOM 3805 N N . LYS A 1 468 ? 26.939 -53.844 -8.438 1.00 42.97 468 LYS A N 1
ATOM 3806 C CA . LYS A 1 468 ? 27.460 -55.046 -9.126 1.00 42.97 468 LYS A CA 1
ATOM 3807 C C . LYS A 1 468 ? 28.957 -54.885 -9.398 1.00 42.97 468 LYS A C 1
ATOM 3809 O O . LYS A 1 468 ? 29.351 -53.968 -10.109 1.00 42.97 468 LYS A O 1
ATOM 3814 N N . GLY A 1 469 ? 29.746 -55.833 -8.895 1.00 35.47 469 GLY A N 1
ATOM 3815 C CA . GLY A 1 469 ? 31.169 -55.994 -9.188 1.00 35.47 469 GLY A CA 1
ATOM 3816 C C . GLY A 1 469 ? 31.934 -56.475 -7.980 1.00 35.47 469 GLY A C 1
ATOM 3817 O O . GLY A 1 469 ? 32.668 -55.636 -7.425 1.00 35.47 469 GLY A O 1
#

Foldseek 3Di:
DCLVPDDLVQPDPVNQLVVLVVVDPDPDPVVSVVVSLVVLVVQLPDPDDPSSNVSSVVVVVVVVVVDDPDPDDDDDDADDPDDPPDDQDFQFFWAWAFDDPPDDPLVQLQVLLVSVVVVVLPDDDDDDDDDDDDDDDDDDDDDDDDDDDDDDDDDDDDDDDDPPPPPQGSLNVVLVPFDPVFFDQDPVRDGLLVLLSVVCVPDPDDGSSSQQEAEPPPPVSVVSDDPVRSCCVVVFPDDDQDDDDPLLLVLLQQQQDQDLVSNVVSLPPDLDPPPDDDDCVPCLSSVLSSVLSVLLSVLQVVFLFPFQDPVDDPVCCCVRRVCSLQQSLCPPDQKGKAFDPAFQPSSQCVVCVVPDPPDDRDGDDHAGTWIDGHPDNDTRYTYHYHPHNPGRKTKGKTWGDSGRSHIYIYIDDIQGDGSHRHGCRVVVVSVSSNSSVVSSVVVVVVSVVVSVVVVVVVVPPPDDDPDDD

Sequence (469 aa):
EFYYKTPVEDWTYTNLMKYYRSKSKHKDKRKVLDCIKKDLEEVANSNSDMSYKKKAQDILDDWKESSPTVLNCSSGSKIEMRSTQMFNDSNIILGINQGSKDASIKEGELSTNIIKNKMKVSVPIDQDEEVVTTSNSDHQNEEPTRSTNVDNISDNNISGDESEIPNLTDFDKAYYKLDPRKMWKLKSGTVVEKVLYEYARSLSYESCLHSFIINDTDEEAKSLFSEEDWNEIFAFELKKMPKIDKSIINLMKKYSVTDLTEFRKIIFDPFLPTGTSYSNKEHFDLNYIHVAYKIMHTFWEDDDNFALDPSKLEGWYQLNIWGPLIDSAFRNSSINLIRVDGMSRASSDRKNQDNHRTNRKKIGRKGDGIFRLKESRLEFGAIEAGRKWEANRLQLLTMDIPMGYISRIQHHEFREVTGSINNLLLGFVLKDILRARSIITQTLELIQESKSNINDLDDSDNEGEASKG